Protein 3OZ2 (pdb70)

Nearest PDB structures (foldseek):
  3oz2-assembly1_A  TM=1.002E+00  e=5.709E-77  Thermoplasma acidophilum
  4opg-assembly1_A  TM=8.530E-01  e=1.562E-28  Sulfolobus acidocaldarius DSM 639
  4opt-assembly1_A  TM=8.441E-01  e=3.273E-28  Sulfolobus acidocaldarius DSM 639
  4opl-assembly1_A  TM=8.479E-01  e=1.359E-27  Sulfolobus acidocaldarius DSM 639
  4k5r-assembly1_A-2  TM=6.288E-01  e=3.232E-14  Streptomyces argillaceus

CATH classification: 3.50.50.60 (+1 more: 3.30.9.10)

Organism: Thermoplasma acidophilum (strain ATCC 25905 / DSM 1728 / JCM 9062 / NBRC 15155 / AMRC-C165) (NCBI:txid273075)

Foldseek 3Di:
DEEWAEEEAAQALLRLLLLLLLLLLVTAYEEHQAQAFQPPPFDQQKDFDPLCVVSVNDDDCQWFLAFAQWAWEAFPVRDGTAIEGAPDDDDGGITRTSRSSVSVVSNVSSVVSPYYYAYSKHFPAWDDDPHATFFTFIQGPNDTDTYGHLYEYAPAQVLVHCVRVPDPQSDDDLQFKKKKKKFDFQFDDDRNYWYWYDAPLAQLWIWIWHDRDHGTITMGIHRPVVAPDVVRRVVSSVVVQVVPVRNVVDDTDDMHIDMAGLDAQTPQWLSYYAWNSRNQQQNQHSDTSSRSSVLSCSSVVSSVCSVVVNSDPPCNSVVVSCVVGRLRSVLRNQVSVLSSDHSVVSNVLRVQSNPDHHNPRDPVSSLVSCCPRPVPSPVVCVVSD

B-factor: mean 29.06, std 16.24, range [9.41, 101.48]

Secondary structure (DSSP, 8-state):
--EESB-EE--SHHHHHHHHHHHHTT--B---SSSSTT-S--S--EEETHHHHHTT----TTTEEEEESEEEEE-TT-SS-EEEE-SSSS---EEEE-HHHHHHHHHHHHHHHT----SS--EEEEEEETTEEEEEEEEETTEEEEEEE--EE---TT-HHHHHHT-GGGPPPGGGEEEEEEE-------TTEEEEE-STTSTTEEEEEE--S---EEEEEEETTTS-SHHHHHHHHHHHHHT-HHHHTS--S-EEEEEEE-PPP---------GGGGT-S-TTT---HHHHHHH--HHHHHHHHHHHT--S---HHHHHHHHHHHHHHHHHHHHHHHH---HHHHHHHHHHHTTS-B-S-SHHHHHHHHHHH-GGGGGGGGGG-

Radius of gyration: 21.13 Å; Cα contacts (8 Å, |Δi|>4): 958; chains: 1; bounding box: 42×45×62 Å

Sequence (385 aa):
GETYDVLVVGGGPGGSTAARYAAKYGLKTLIEKRRPEIIGSPVRCGEGLSSKGILNNEADIKADDRSFIANEEVKGARIYGPSSEKKRRPIILQSEKAGNEEVGYVLERDKFDKHLLAALAAKAGADVWVKSPALGVIKENNGKVAGAKIRRHNNEIIVVDVRAKVIAADGFESEFGRWAGLLKSVILARNDIISALQYRINVDVDPDYTDFYLGSIAPAGYIWVFPKGEGANVGIGSSSINWWIIHHNRFFELKNYLDRFIEENNHPGLKKGQDIQQLVTGGVVSVSKVKPITPGLLLVGDAARLIDPITGGGIANAIVSGYAAQVTKEAIESSNDYSPQQQKYEKLIKKERFERRKHLRRNWVAKEKLLALSDDTLDKKLVDIVSEQVLTTISVEAILKAIAEKYPEVVKKELLEDLI

Structure (mmCIF, N/CA/C/O backbone):
data_3OZ2
#
_entry.id   3OZ2
#
_cell.length_a   49.590
_cell.length_b   70.670
_cell.length_c   117.850
_cell.angle_alpha   90.00
_cell.angle_beta   90.00
_cell.angle_gamma   90.00
#
_symmetry.space_group_name_H-M   'P 21 21 21'
#
loop_
_entity.id
_entity.type
_entity.pdbx_description
1 polymer 'Digeranylgeranylglycerophospholipid reductase'
2 non-polymer 'FLAVIN-ADENINE DINUCLEOTIDE'
3 non-polymer '(2R)-3-{[(R)-{[(2S)-2,3-dihydroxypropyl]oxy}(hydroxy)phosphoryl]oxy}-2-[(6Z)-tridec-6-enoyloxy]propyl (9Z)-octadec-9-enoate'
4 non-polymer 1,2-ETHANEDIOL
5 non-polymer GLYCEROL
6 water water
#
loop_
_atom_site.group_PDB
_atom_site.id
_atom_site.type_symbol
_atom_site.label_atom_id
_atom_site.label_alt_id
_atom_site.label_comp_id
_atom_site.label_asym_id
_atom_site.label_entity_id
_atom_site.label_seq_id
_atom_site.pdbx_PDB_ins_code
_atom_site.Cartn_x
_atom_site.Cartn_y
_atom_site.Cartn_z
_atom_site.occupancy
_atom_site.B_iso_or_equiv
_atom_site.auth_seq_id
_atom_site.auth_comp_id
_atom_site.auth_asym_id
_atom_site.auth_atom_id
_atom_site.pdbx_PDB_model_num
ATOM 1 N N . GLY A 1 1 ? 13.898 36.915 -5.662 1.00 41.38 0 GLY A N 1
ATOM 2 C CA . GLY A 1 1 ? 12.477 37.400 -5.671 1.00 39.52 0 GLY A CA 1
ATOM 3 C C . GLY A 1 1 ? 12.275 38.920 -5.796 1.00 38.52 0 GLY A C 1
ATOM 4 O O . GLY A 1 1 ? 13.206 39.716 -5.645 1.00 31.88 0 GLY A O 1
ATOM 13 N N . GLU A 1 3 ? 9.037 41.948 -4.498 1.00 21.91 2 GLU A N 1
ATOM 14 C CA . GLU A 1 3 ? 7.705 42.182 -3.910 1.00 21.55 2 GLU A CA 1
ATOM 15 C C . GLU A 1 3 ? 7.396 43.681 -3.836 1.00 20.36 2 GLU A C 1
ATOM 16 O O . GLU A 1 3 ? 8.299 44.510 -3.789 1.00 22.60 2 GLU A O 1
ATOM 22 N N . THR A 1 4 ? 6.101 44.027 -3.784 1.00 20.07 3 THR A N 1
ATOM 23 C CA . THR A 1 4 ? 5.682 45.398 -3.624 1.00 17.38 3 THR A CA 1
ATOM 24 C C . THR A 1 4 ? 4.710 45.469 -2.436 1.00 17.64 3 THR A C 1
ATOM 25 O O . THR A 1 4 ? 3.758 44.669 -2.362 1.00 19.92 3 THR A O 1
ATOM 29 N N . TYR A 1 5 ? 5.011 46.354 -1.494 1.00 15.55 4 TYR A N 1
ATOM 30 C CA . TYR A 1 5 ? 4.196 46.573 -0.276 1.00 14.68 4 TYR A CA 1
ATOM 31 C C . TYR A 1 5 ? 3.948 48.056 -0.098 1.00 15.74 4 TYR A C 1
ATOM 32 O O . TYR A 1 5 ? 4.658 48.899 -0.646 1.00 16.99 4 TYR A O 1
ATOM 41 N N . ASP A 1 6 ? 2.915 48.416 0.662 1.00 16.36 5 ASP A N 1
ATOM 42 C CA . ASP A 1 6 ? 2.768 49.781 1.101 1.00 13.73 5 ASP A CA 1
ATOM 43 C C . ASP A 1 6 ? 3.832 50.110 2.165 1.00 13.90 5 ASP A C 1
ATOM 44 O O . ASP A 1 6 ? 4.470 51.150 2.110 1.00 15.09 5 ASP A O 1
ATOM 49 N N . VAL A 1 7 ? 3.972 49.215 3.140 1.00 12.41 6 VAL A N 1
ATOM 50 C CA . VAL A 1 7 ? 4.815 49.399 4.287 1.00 13.16 6 VAL A CA 1
ATOM 51 C C . VAL A 1 7 ? 5.688 48.184 4.499 1.00 14.03 6 VAL A C 1
ATOM 52 O O . VAL A 1 7 ? 5.195 47.034 4.500 1.00 14.62 6 VAL A O 1
ATOM 56 N N . LEU A 1 8 ? 6.986 48.433 4.686 1.00 12.28 7 LEU A N 1
ATOM 57 C CA . LEU A 1 8 ? 7.936 47.418 5.128 1.00 12.41 7 LEU A CA 1
ATOM 58 C C . LEU A 1 8 ? 8.379 47.827 6.514 1.00 13.18 7 LEU A C 1
ATOM 59 O O . LEU A 1 8 ? 8.856 48.939 6.725 1.00 14.07 7 LEU A O 1
ATOM 64 N N . VAL A 1 9 ? 8.221 46.917 7.476 1.00 12.26 8 VAL A N 1
ATOM 65 C CA . VAL A 1 9 ? 8.720 47.099 8.843 1.00 12.21 8 VAL A CA 1
ATOM 66 C C . VAL A 1 9 ? 9.924 46.182 9.044 1.00 12.11 8 VAL A C 1
ATOM 67 O O . VAL A 1 9 ? 9.837 44.949 8.900 1.00 13.07 8 VAL A O 1
ATOM 71 N N . VAL A 1 10 ? 11.075 46.820 9.309 1.00 12.76 9 VAL A N 1
ATOM 72 C CA . VAL A 1 10 ? 12.323 46.090 9.559 1.00 12.80 9 VAL A CA 1
ATOM 73 C C . VAL A 1 10 ? 12.520 45.882 11.052 1.00 12.31 9 VAL A C 1
ATOM 74 O O . VAL A 1 10 ? 12.868 46.805 11.799 1.00 12.99 9 VAL A O 1
ATOM 78 N N . GLY A 1 11 ? 12.324 44.635 11.474 1.00 13.78 10 GLY A N 1
ATOM 79 C CA . GLY A 1 11 ? 12.462 44.229 12.846 1.00 11.37 10 GLY A CA 1
ATOM 80 C C . GLY A 1 11 ? 11.171 43.758 13.467 1.00 13.11 10 GLY A C 1
ATOM 81 O O . GLY A 1 11 ? 10.134 44.415 13.324 1.00 14.95 10 GLY A O 1
ATOM 82 N N . GLY A 1 12 ? 11.261 42.644 14.206 1.00 14.09 11 GLY A N 1
ATOM 83 C CA . GLY A 1 12 ? 10.115 42.019 14.843 1.00 13.67 11 GLY A CA 1
ATOM 84 C C . GLY A 1 12 ? 10.091 42.024 16.356 1.00 13.14 11 GLY A C 1
ATOM 85 O O . GLY A 1 12 ? 9.632 41.058 16.981 1.00 16.11 11 GLY A O 1
ATOM 86 N N . GLY A 1 13 ? 10.625 43.078 16.949 1.00 12.80 12 GLY A N 1
ATOM 87 C CA . GLY A 1 13 ? 10.503 43.320 18.371 1.00 13.45 12 GLY A CA 1
ATOM 88 C C . GLY A 1 13 ? 9.213 44.088 18.624 1.00 13.03 12 GLY A C 1
ATOM 89 O O . GLY A 1 13 ? 8.395 44.285 17.716 1.00 13.51 12 GLY A O 1
ATOM 90 N N . PRO A 1 14 ? 9.012 44.557 19.858 1.00 12.58 13 PRO A N 1
ATOM 91 C CA . PRO A 1 14 ? 7.764 45.264 20.203 1.00 13.59 13 PRO A CA 1
ATOM 92 C C . PRO A 1 14 ? 7.527 46.508 19.333 1.00 13.35 13 PRO A C 1
ATOM 93 O O . PRO A 1 14 ? 6.389 46.820 18.980 1.00 15.24 13 PRO A O 1
ATOM 97 N N . GLY A 1 15 ? 8.590 47.235 18.971 1.00 13.16 14 GLY A N 1
ATOM 98 C CA . GLY A 1 15 ? 8.427 48.414 18.146 1.00 13.40 14 GLY A CA 1
ATOM 99 C C . GLY A 1 15 ? 7.911 48.044 16.743 1.00 11.87 14 GLY A C 1
ATOM 100 O O . GLY A 1 15 ? 6.938 48.656 16.242 1.00 12.73 14 GLY A O 1
ATOM 101 N N . GLY A 1 16 ? 8.590 47.085 16.089 1.00 11.28 15 GLY A N 1
ATOM 102 C CA . GLY A 1 16 ? 8.211 46.651 14.780 1.00 12.56 15 GLY A CA 1
ATOM 103 C C . GLY A 1 16 ? 6.821 46.026 14.744 1.00 12.20 15 GLY A C 1
ATOM 104 O O . GLY A 1 16 ? 6.009 46.301 13.848 1.00 12.85 15 GLY A O 1
ATOM 105 N N . SER A 1 17 ? 6.541 45.136 15.694 1.00 12.08 16 SER A N 1
ATOM 106 C CA . SER A 1 17 ? 5.245 44.482 15.664 1.00 13.23 16 SER A CA 1
ATOM 107 C C . SER A 1 17 ? 4.126 45.471 15.879 1.00 13.49 16 SER A C 1
ATOM 108 O O . SER A 1 17 ? 3.017 45.265 15.372 1.00 14.48 16 SER A O 1
ATOM 111 N N . THR A 1 18 ? 4.354 46.468 16.711 1.00 13.12 17 THR A N 1
ATOM 112 C CA . THR A 1 18 ? 3.374 47.510 16.944 1.00 12.27 17 THR A CA 1
ATOM 113 C C . THR A 1 18 ? 3.159 48.343 15.686 1.00 13.38 17 THR A C 1
ATOM 114 O O . THR A 1 18 ? 2.002 48.575 15.251 1.00 13.84 17 THR A O 1
ATOM 118 N N . ALA A 1 19 ? 4.258 48.785 15.070 1.00 12.27 18 ALA A N 1
ATOM 119 C CA . ALA A 1 19 ? 4.149 49.530 13.816 1.00 12.39 18 ALA A CA 1
ATOM 120 C C . ALA A 1 19 ? 3.376 48.698 12.767 1.00 12.87 18 ALA A C 1
ATOM 121 O O . ALA A 1 19 ? 2.495 49.220 12.043 1.00 14.07 18 ALA A O 1
ATOM 123 N N . ALA A 1 20 ? 3.751 47.447 12.612 1.00 11.97 19 ALA A N 1
ATOM 124 C CA . ALA A 1 20 ? 3.138 46.593 11.589 1.00 13.70 19 ALA A CA 1
ATOM 125 C C . ALA A 1 20 ? 1.644 46.355 11.842 1.00 14.29 19 ALA A C 1
ATOM 126 O O . ALA A 1 20 ? 0.814 46.378 10.899 1.00 14.51 19 ALA A O 1
ATOM 128 N N . ARG A 1 21 ? 1.297 46.107 13.095 1.00 13.70 20 ARG A N 1
ATOM 129 C CA . ARG A 1 21 ? -0.104 45.882 13.465 1.00 14.37 20 ARG A CA 1
ATOM 130 C C . ARG A 1 21 ? -0.960 47.116 13.112 1.00 14.06 20 ARG A C 1
ATOM 131 O O . ARG A 1 21 ? -2.018 47.018 12.477 1.00 15.11 20 ARG A O 1
ATOM 139 N N . TYR A 1 22 ? -0.507 48.288 13.540 1.00 13.92 21 TYR A N 1
ATOM 140 C CA . TYR A 1 22 ? -1.251 49.520 13.280 1.00 15.09 21 TYR A CA 1
ATOM 141 C C . TYR A 1 22 ? -1.258 49.873 11.794 1.00 15.17 21 TYR A C 1
ATOM 142 O O . TYR A 1 22 ? -2.308 50.238 11.269 1.00 15.75 21 TYR A O 1
ATOM 151 N N . ALA A 1 23 ? -0.143 49.690 11.087 1.00 14.01 22 ALA A N 1
ATOM 152 C CA . ALA A 1 23 ? -0.154 49.903 9.635 1.00 14.36 22 ALA A CA 1
ATOM 153 C C . ALA A 1 23 ? -1.230 49.042 8.961 1.00 16.11 22 ALA A C 1
ATOM 154 O O . ALA A 1 23 ? -1.965 49.534 8.081 1.00 15.36 22 ALA A O 1
ATOM 156 N N . ALA A 1 24 ? -1.325 47.773 9.354 1.00 14.91 23 ALA A N 1
ATOM 157 C CA . ALA A 1 24 ? -2.281 46.843 8.761 1.00 13.88 23 ALA A CA 1
ATOM 158 C C . ALA A 1 24 ? -3.701 47.263 9.162 1.00 14.90 23 ALA A C 1
ATOM 159 O O . ALA A 1 24 ? -4.625 47.282 8.309 1.00 15.97 23 ALA A O 1
ATOM 161 N N . LYS A 1 25 ? -3.905 47.637 10.430 1.00 15.64 24 LYS A N 1
ATOM 162 C CA . LYS A 1 25 ? -5.227 48.131 10.857 1.00 16.23 24 LYS A CA 1
ATOM 163 C C . LYS A 1 25 ? -5.652 49.356 10.052 1.00 18.21 24 LYS A C 1
ATOM 164 O O . LYS A 1 25 ? -6.851 49.577 9.772 1.00 18.06 24 LYS A O 1
ATOM 170 N N . TYR A 1 26 ? -4.654 50.148 9.661 1.00 15.17 25 TYR A N 1
ATOM 171 C CA . TYR A 1 26 ? -4.865 51.365 8.885 1.00 15.90 25 TYR A CA 1
ATOM 172 C C . TYR A 1 26 ? -5.047 51.091 7.390 1.00 16.40 25 TYR A C 1
ATOM 173 O O . TYR A 1 26 ? -5.061 52.020 6.594 1.00 16.73 25 TYR A O 1
ATOM 182 N N . GLY A 1 27 ? -5.178 49.824 7.029 1.00 16.07 26 GLY A N 1
ATOM 183 C CA . GLY A 1 27 ? -5.491 49.407 5.656 1.00 17.72 26 GLY A CA 1
ATOM 184 C C . GLY A 1 27 ? -4.329 49.188 4.711 1.00 15.84 26 GLY A C 1
ATOM 185 O O . GLY A 1 27 ? -4.531 48.996 3.506 1.00 16.80 26 GLY A O 1
ATOM 186 N N . LEU A 1 28 ? -3.109 49.290 5.227 1.00 14.50 27 LEU A N 1
ATOM 187 C CA . LEU A 1 28 ? -1.905 49.311 4.386 1.00 14.30 27 LEU A CA 1
ATOM 188 C C . LEU A 1 28 ? -1.342 47.908 4.221 1.00 15.88 27 LEU A C 1
ATOM 189 O O . LEU A 1 28 ? -1.345 47.111 5.194 1.00 16.10 27 LEU A O 1
ATOM 194 N N . LYS A 1 29 ? -0.915 47.558 3.000 1.00 14.98 28 LYS A N 1
ATOM 195 C CA . LYS A 1 29 ? -0.382 46.238 2.691 1.00 16.23 28 LYS A CA 1
ATOM 196 C C . LYS A 1 29 ? 0.994 46.261 3.324 1.00 14.62 28 LYS A C 1
ATOM 197 O O . LYS A 1 29 ? 1.880 47.033 2.870 1.00 14.50 28 LYS A O 1
ATOM 203 N N . THR A 1 30 ? 1.174 45.404 4.338 1.00 14.78 29 THR A N 1
ATOM 204 C CA . THR A 1 30 ? 2.308 45.502 5.249 1.00 13.76 29 THR A CA 1
ATOM 205 C C . THR A 1 30 ? 3.091 44.210 5.353 1.00 13.15 29 THR A C 1
ATOM 206 O O . THR A 1 30 ? 2.505 43.129 5.468 1.00 14.71 29 THR A O 1
ATOM 210 N N . LEU A 1 31 ? 4.419 44.323 5.285 1.00 14.40 30 LEU A N 1
ATOM 211 C CA . LEU A 1 31 ? 5.322 43.198 5.547 1.00 14.06 30 LEU A CA 1
ATOM 212 C C . LEU A 1 31 ? 6.218 43.570 6.715 1.00 13.63 30 LEU A C 1
ATOM 213 O O . LEU A 1 31 ? 6.854 44.632 6.697 1.00 14.00 30 LEU A O 1
ATOM 226 N N . ILE A 1 33 ? 9.543 42.029 8.706 1.00 13.20 32 ILE A N 1
ATOM 227 C CA . ILE A 1 33 ? 10.611 41.064 8.613 1.00 12.95 32 ILE A CA 1
ATOM 228 C C . ILE A 1 33 ? 11.403 41.020 9.924 1.00 13.00 32 ILE A C 1
ATOM 229 O O . ILE A 1 33 ? 11.556 42.018 10.624 1.00 13.10 32 ILE A O 1
ATOM 234 N N . GLU A 1 34 ? 11.885 39.827 10.246 1.00 14.34 33 GLU A N 1
ATOM 235 C CA . GLU A 1 34 ? 12.721 39.603 11.404 1.00 14.06 33 GLU A CA 1
ATOM 236 C C . GLU A 1 34 ? 13.942 38.746 11.051 1.00 14.45 33 GLU A C 1
ATOM 237 O O . GLU A 1 34 ? 13.824 37.718 10.401 1.00 14.38 33 GLU A O 1
ATOM 243 N N . LYS A 1 35 ? 15.128 39.235 11.413 1.00 15.43 34 LYS A N 1
ATOM 244 C CA . LYS A 1 35 ? 16.404 38.594 11.095 1.00 16.55 34 LYS A CA 1
ATOM 245 C C . LYS A 1 35 ? 16.524 37.211 11.739 1.00 16.52 34 LYS A C 1
ATOM 246 O O . LYS A 1 35 ? 16.999 36.267 11.113 1.00 17.26 34 LYS A O 1
ATOM 252 N N . ARG A 1 36 ? 16.114 37.112 12.984 1.00 16.66 35 ARG A N 1
ATOM 253 C CA A ARG A 1 36 ? 16.268 35.884 13.767 0.50 19.48 35 ARG A CA 1
ATOM 254 C CA B ARG A 1 36 ? 16.303 35.866 13.718 0.50 18.42 35 ARG A CA 1
ATOM 255 C C . ARG A 1 36 ? 15.265 34.835 13.293 1.00 18.88 35 ARG A C 1
ATOM 256 O O . ARG A 1 36 ? 14.209 35.175 12.788 1.00 17.36 35 ARG A O 1
ATOM 271 N N . PRO A 1 37 ? 15.582 33.530 13.469 1.00 18.55 36 PRO A N 1
ATOM 272 C CA . PRO A 1 37 ? 14.645 32.475 13.067 1.00 19.94 36 PRO A CA 1
ATOM 273 C C . PRO A 1 37 ? 13.344 32.416 13.865 1.00 19.30 36 PRO A C 1
ATOM 274 O O . PRO A 1 37 ? 12.344 31.874 13.370 1.00 20.97 36 PRO A O 1
ATOM 278 N N . GLU A 1 38 ? 13.357 32.974 15.075 1.00 20.56 37 GLU A N 1
ATOM 279 C CA . GLU A 1 38 ? 12.190 32.976 15.963 1.00 23.27 37 GLU A CA 1
ATOM 280 C C . GLU A 1 38 ? 11.985 34.389 16.523 1.00 22.14 37 GLU A C 1
ATOM 281 O O . GLU A 1 38 ? 12.940 35.020 17.025 1.00 24.42 37 GLU A O 1
ATOM 287 N N . ILE A 1 39 ? 10.749 34.882 16.437 1.00 19.61 38 ILE A N 1
ATOM 288 C CA A ILE A 1 39 ? 10.348 36.130 17.088 0.50 16.71 38 ILE A CA 1
ATOM 289 C CA B ILE A 1 39 ? 10.430 36.144 17.090 0.50 17.64 38 ILE A CA 1
ATOM 290 C C . ILE A 1 39 ? 10.549 35.941 18.596 1.00 18.47 38 ILE A C 1
ATOM 291 O O . ILE A 1 39 ? 10.124 34.912 19.157 1.00 19.86 38 ILE A O 1
ATOM 300 N N . GLY A 1 40 ? 11.194 36.889 19.239 1.00 18.17 39 GLY A N 1
ATOM 301 C CA . GLY A 1 40 ? 11.225 36.985 20.687 1.00 18.73 39 GLY A CA 1
ATOM 302 C C . GLY A 1 40 ? 12.353 36.259 21.365 1.00 19.36 39 GLY A C 1
ATOM 303 O O . GLY A 1 40 ? 12.523 36.419 22.553 1.00 19.51 39 GLY A O 1
ATOM 304 N N . SER A 1 41 ? 13.096 35.449 20.607 1.00 20.23 40 SER A N 1
ATOM 305 C CA . SER A 1 41 ? 14.101 34.544 21.201 1.00 21.68 40 SER A CA 1
ATOM 306 C C . SER A 1 41 ? 15.407 34.713 20.489 1.00 24.51 40 SER A C 1
ATOM 307 O O . SER A 1 41 ? 15.435 34.805 19.266 1.00 26.91 40 SER A O 1
ATOM 310 N N . PRO A 1 42 ? 16.509 34.739 21.237 1.00 25.10 41 PRO A N 1
ATOM 311 C CA . PRO A 1 42 ? 16.588 34.670 22.680 1.00 25.09 41 PRO A CA 1
ATOM 312 C C . PRO A 1 42 ? 16.233 36.029 23.327 1.00 20.43 41 PRO A C 1
ATOM 313 O O . PRO A 1 42 ? 16.258 37.089 22.681 1.00 22.04 41 PRO A O 1
ATOM 317 N N . VAL A 1 43 ? 15.824 35.961 24.586 1.00 20.17 42 VAL A N 1
ATOM 318 C CA . VAL A 1 43 ? 15.469 37.138 25.339 1.00 20.65 42 VAL A CA 1
ATOM 319 C C . VAL A 1 43 ? 16.747 37.809 25.821 1.00 19.97 42 VAL A C 1
ATOM 320 O O . VAL A 1 43 ? 17.602 37.132 26.405 1.00 21.51 42 VAL A O 1
ATOM 324 N N . ARG A 1 44 ? 16.854 39.120 25.615 1.00 18.39 43 ARG A N 1
ATOM 325 C CA . ARG A 1 44 ? 17.978 39.901 26.089 1.00 20.18 43 ARG A CA 1
ATOM 326 C C . ARG A 1 44 ? 17.424 41.164 26.731 1.00 18.84 43 ARG A C 1
ATOM 327 O O . ARG A 1 44 ? 17.575 42.289 26.225 1.00 20.46 43 ARG A O 1
ATOM 335 N N . CYS A 1 45 ? 16.772 40.963 27.861 1.00 19.25 44 CYS A N 1
ATOM 336 C CA . CYS A 1 45 ? 15.977 42.029 28.466 1.00 17.37 44 CYS A CA 1
ATOM 337 C C . CYS A 1 45 ? 15.696 41.670 29.894 1.00 16.64 44 CYS A C 1
ATOM 338 O O . CYS A 1 45 ? 15.591 40.488 30.227 1.00 18.02 44 CYS A O 1
ATOM 341 N N . GLY A 1 46 ? 15.551 42.689 30.725 1.00 15.97 45 GLY A N 1
ATOM 342 C CA . GLY A 1 46 ? 15.057 42.578 32.080 1.00 17.05 45 GLY A CA 1
ATOM 343 C C . GLY A 1 46 ? 13.585 42.271 32.201 1.00 18.40 45 GLY A C 1
ATOM 344 O O . GLY A 1 46 ? 13.119 41.813 33.233 1.00 17.62 45 GLY A O 1
ATOM 345 N N . GLU A 1 47 ? 12.847 42.549 31.135 1.00 16.39 46 GLU A N 1
ATOM 346 C CA . GLU A 1 47 ? 11.456 42.191 30.998 1.00 15.71 46 GLU A CA 1
ATOM 347 C C . GLU A 1 47 ? 10.515 43.021 31.875 1.00 16.77 46 GLU A C 1
ATOM 348 O O . GLU A 1 47 ? 9.344 42.650 32.030 1.00 18.42 46 GLU A O 1
ATOM 354 N N . GLY A 1 48 ? 11.006 44.135 32.409 1.00 16.14 47 GLY A N 1
ATOM 355 C CA . GLY A 1 48 ? 10.213 44.993 33.259 1.00 16.93 47 GLY A CA 1
ATOM 356 C C . GLY A 1 48 ? 9.390 45.993 32.452 1.00 18.88 47 GLY A C 1
ATOM 357 O O . GLY A 1 48 ? 9.899 46.678 31.546 1.00 18.75 47 GLY A O 1
ATOM 358 N N . LEU A 1 49 ? 8.106 46.086 32.750 1.00 19.59 48 LEU A N 1
ATOM 359 C CA . LEU A 1 49 ? 7.234 46.994 32.001 1.00 19.47 48 LEU A CA 1
ATOM 360 C C . LEU A 1 49 ? 6.194 47.650 32.918 1.00 21.79 48 LEU A C 1
ATOM 361 O O . LEU A 1 49 ? 5.455 46.952 33.617 1.00 22.51 48 LEU A O 1
ATOM 366 N N . SER A 1 50 ? 6.137 48.979 32.915 1.00 23.06 49 SER A N 1
ATOM 367 C CA A SER A 1 50 ? 5.062 49.683 33.635 0.50 25.97 49 SER A CA 1
ATOM 368 C CA B SER A 1 50 ? 5.065 49.707 33.610 0.50 26.11 49 SER A CA 1
ATOM 369 C C . SER A 1 50 ? 3.718 49.450 32.944 1.00 24.95 49 SER A C 1
ATOM 370 O O . SER A 1 50 ? 3.653 49.242 31.773 1.00 25.81 49 SER A O 1
ATOM 375 N N . LYS A 1 51 ? 2.624 49.461 33.732 1.00 28.85 50 LYS A N 1
ATOM 376 C CA . LYS A 1 51 ? 1.294 48.961 33.287 1.00 30.13 50 LYS A CA 1
ATOM 377 C C . LYS A 1 51 ? 0.565 49.722 32.144 1.00 30.88 50 LYS A C 1
ATOM 378 O O . LYS A 1 51 ? -0.213 49.112 31.305 1.00 30.35 50 LYS A O 1
ATOM 380 N N . GLY A 1 52 ? 0.770 51.043 32.153 1.00 27.03 51 GLY A N 1
ATOM 381 C CA . GLY A 1 52 ? 0.022 51.988 31.320 1.00 26.08 51 GLY A CA 1
ATOM 382 C C . GLY A 1 52 ? 0.082 51.752 29.814 1.00 23.31 51 GLY A C 1
ATOM 383 O O . GLY A 1 52 ? -0.907 51.959 29.111 1.00 22.92 51 GLY A O 1
ATOM 384 N N . ILE A 1 53 ? 1.224 51.300 29.306 1.00 21.35 52 ILE A N 1
ATOM 385 C CA . ILE A 1 53 ? 1.392 51.142 27.863 1.00 19.62 52 ILE A CA 1
ATOM 386 C C . ILE A 1 53 ? 0.460 50.086 27.296 1.00 18.89 52 ILE A C 1
ATOM 387 O O . ILE A 1 53 ? 0.017 50.235 26.151 1.00 19.97 52 ILE A O 1
ATOM 392 N N . LEU A 1 54 ? 0.109 49.056 28.081 1.00 20.98 53 LEU A N 1
ATOM 393 C CA . LEU A 1 54 ? -0.771 48.021 27.541 1.00 21.33 53 LEU A CA 1
ATOM 394 C C . LEU A 1 54 ? -2.143 48.644 27.230 1.00 21.72 53 LEU A C 1
ATOM 395 O O . LEU A 1 54 ? -2.757 48.367 26.192 1.00 21.41 53 LEU A O 1
ATOM 400 N N . ASN A 1 55 ? -2.631 49.525 28.102 1.00 22.47 54 ASN A N 1
ATOM 401 C CA A ASN A 1 55 ? -3.876 50.226 27.824 0.50 23.81 54 ASN A CA 1
ATOM 402 C CA B ASN A 1 55 ? -3.879 50.225 27.824 0.50 23.90 54 ASN A CA 1
ATOM 403 C C . ASN A 1 55 ? -3.731 51.172 26.647 1.00 22.69 54 ASN A C 1
ATOM 404 O O . ASN A 1 55 ? -4.565 51.178 25.743 1.00 23.46 54 ASN A O 1
ATOM 413 N N . GLU A 1 56 ? -2.655 51.953 26.631 1.00 21.59 55 GLU A N 1
ATOM 414 C CA . GLU A 1 56 ? -2.448 52.940 25.577 1.00 19.72 55 GLU A CA 1
ATOM 415 C C . GLU A 1 56 ? -2.399 52.287 24.185 1.00 18.59 55 GLU A C 1
ATOM 416 O O . GLU A 1 56 ? -2.917 52.842 23.213 1.00 20.06 55 GLU A O 1
ATOM 422 N N . ALA A 1 57 ? -1.763 51.113 24.116 1.00 18.72 56 ALA A N 1
ATOM 423 C CA . ALA A 1 57 ? -1.559 50.378 22.861 1.00 18.97 56 ALA A CA 1
ATOM 424 C C . ALA A 1 57 ? -2.608 49.333 22.590 1.00 19.30 56 ALA A C 1
ATOM 425 O O . ALA A 1 57 ? -2.520 48.588 21.575 1.00 18.14 56 ALA A O 1
ATOM 427 N N . ASP A 1 58 ? -3.623 49.258 23.463 1.00 19.85 57 ASP A N 1
ATOM 428 C CA . ASP A 1 58 ? -4.679 48.265 23.285 1.00 22.22 57 ASP A CA 1
ATOM 429 C C . ASP A 1 58 ? -4.143 46.835 23.178 1.00 20.89 57 ASP A C 1
ATOM 430 O O . ASP A 1 58 ? -4.443 46.095 22.242 1.00 22.74 57 ASP A O 1
ATOM 435 N N . ILE A 1 59 ? -3.330 46.462 24.165 1.00 19.56 58 ILE A N 1
ATOM 436 C CA . ILE A 1 59 ? -2.821 45.103 24.319 1.00 20.34 58 ILE A CA 1
ATOM 437 C C . ILE A 1 59 ? -3.421 44.574 25.631 1.00 23.43 58 ILE A C 1
ATOM 438 O O . ILE A 1 59 ? -3.302 45.213 26.687 1.00 23.85 58 ILE A O 1
ATOM 443 N N . LYS A 1 60 ? -4.073 43.427 25.573 1.00 25.36 59 LYS A N 1
ATOM 444 C CA . LYS A 1 60 ? -4.761 42.877 26.765 1.00 27.64 59 LYS A CA 1
ATOM 445 C C . LYS A 1 60 ? -3.715 42.169 27.609 1.00 29.92 59 LYS A C 1
ATOM 446 O O . LYS A 1 60 ? -2.938 41.363 27.093 1.00 34.73 59 LYS A O 1
ATOM 452 N N . ALA A 1 61 ? -3.658 42.493 28.896 1.00 29.28 60 ALA A N 1
ATOM 453 C CA . ALA A 1 61 ? -2.739 41.837 29.813 1.00 29.21 60 ALA A CA 1
ATOM 454 C C . ALA A 1 61 ? -3.181 40.382 29.881 1.00 34.40 60 ALA A C 1
ATOM 455 O O . ALA A 1 61 ? -4.345 40.093 30.179 1.00 35.86 60 ALA A O 1
ATOM 457 N N . ASP A 1 62 ? -2.274 39.477 29.543 1.00 32.78 61 ASP A N 1
ATOM 458 C CA A ASP A 1 62 ? -2.562 38.050 29.592 0.50 32.44 61 ASP A CA 1
ATOM 459 C CA B ASP A 1 62 ? -2.534 38.046 29.507 0.50 32.72 61 ASP A CA 1
ATOM 460 C C . ASP A 1 62 ? -1.455 37.343 30.331 1.00 32.90 61 ASP A C 1
ATOM 461 O O . ASP A 1 62 ? -0.276 37.659 30.177 1.00 28.29 61 ASP A O 1
ATOM 470 N N . ARG A 1 63 ? -1.842 36.375 31.160 1.00 31.12 62 ARG A N 1
ATOM 471 C CA . ARG A 1 63 ? -0.897 35.656 31.998 1.00 28.80 62 ARG A CA 1
ATOM 472 C C . ARG A 1 63 ? 0.097 34.874 31.169 1.00 26.35 62 ARG A C 1
ATOM 473 O O . ARG A 1 63 ? 1.186 34.559 31.647 1.00 28.38 62 ARG A O 1
ATOM 475 N N . SER A 1 64 ? -0.243 34.563 29.912 1.00 27.03 63 SER A N 1
ATOM 476 C CA . SER A 1 64 ? 0.676 33.820 29.058 1.00 28.37 63 SER A CA 1
ATOM 477 C C . SER A 1 64 ? 1.974 34.586 28.809 1.00 26.64 63 SER A C 1
ATOM 478 O O . SER A 1 64 ? 2.988 33.969 28.543 1.00 30.70 63 SER A O 1
ATOM 481 N N . PHE A 1 65 ? 1.945 35.921 28.874 1.00 24.01 64 PHE A N 1
ATOM 482 C CA . PHE A 1 65 ? 3.184 36.687 28.718 1.00 23.00 64 PHE A CA 1
ATOM 483 C C . PHE A 1 65 ? 3.576 37.547 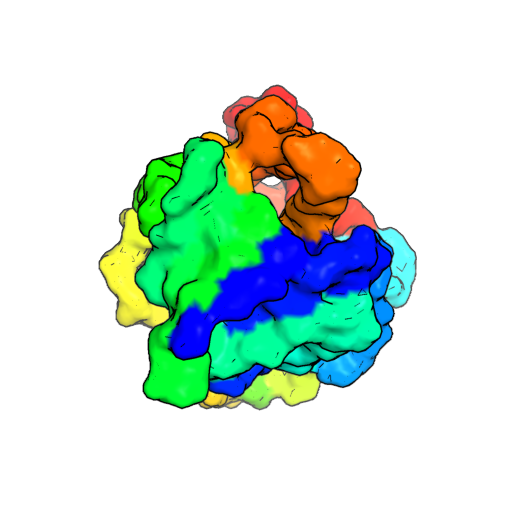29.908 1.00 22.32 64 PHE A C 1
ATOM 484 O O . PHE A 1 65 ? 4.530 38.321 29.831 1.00 22.41 64 PHE A O 1
ATOM 492 N N . ILE A 1 66 ? 2.866 37.420 31.013 1.00 22.40 65 ILE A N 1
ATOM 493 C CA . ILE A 1 66 ? 3.193 38.127 32.244 1.00 22.12 65 ILE A CA 1
ATOM 494 C C . ILE A 1 66 ? 3.649 37.092 33.273 1.00 23.29 65 ILE A C 1
ATOM 495 O O . ILE A 1 66 ? 2.876 36.255 33.704 1.00 24.27 65 ILE A O 1
ATOM 500 N N . ALA A 1 67 ? 4.914 37.151 33.667 1.00 20.41 66 ALA A N 1
ATOM 501 C CA . ALA A 1 67 ? 5.423 36.217 34.669 1.00 21.23 66 ALA A CA 1
ATOM 502 C C . ALA A 1 67 ? 4.969 36.605 36.073 1.00 22.28 66 ALA A C 1
ATOM 503 O O . ALA A 1 67 ? 4.657 35.738 36.917 1.00 22.54 66 ALA A O 1
ATOM 505 N N . ASN A 1 68 ? 4.965 37.907 36.337 1.00 21.32 67 ASN A N 1
ATOM 506 C CA . ASN A 1 68 ? 4.756 38.418 37.677 1.00 21.55 67 ASN A CA 1
ATOM 507 C C . ASN A 1 68 ? 4.291 39.875 37.610 1.00 23.44 67 ASN A C 1
ATOM 508 O O . ASN A 1 68 ? 4.697 40.626 36.734 1.00 24.99 67 ASN A O 1
ATOM 513 N N . GLU A 1 69 ? 3.361 40.221 38.485 1.00 24.96 68 GLU A N 1
ATOM 514 C CA A GLU A 1 69 ? 2.901 41.597 38.618 0.50 27.02 68 GLU A CA 1
ATOM 515 C CA B GLU A 1 69 ? 2.857 41.570 38.645 0.50 27.08 68 GLU A CA 1
ATOM 516 C C . GLU A 1 69 ? 3.597 42.148 39.835 1.00 27.05 68 GLU A C 1
ATOM 517 O O . GLU A 1 69 ? 3.768 41.452 40.826 1.00 29.41 68 GLU A O 1
ATOM 528 N N . VAL A 1 70 ? 4.009 43.402 39.788 1.00 27.19 69 VAL A N 1
ATOM 529 C CA . VAL A 1 70 ? 4.623 43.979 40.984 1.00 30.22 69 VAL A CA 1
ATOM 530 C C . VAL A 1 70 ? 3.782 45.113 41.538 1.00 31.06 69 VAL A C 1
ATOM 531 O O . VAL A 1 70 ? 3.127 45.844 40.796 1.00 30.19 69 VAL A O 1
ATOM 535 N N . LYS A 1 71 ? 3.805 45.249 42.850 1.00 33.57 70 LYS A N 1
ATOM 536 C CA . LYS A 1 71 ? 3.039 46.324 43.482 1.00 36.99 70 LYS A CA 1
ATOM 537 C C . LYS A 1 71 ? 3.876 47.591 43.625 1.00 37.71 70 LYS A C 1
ATOM 538 O O . LYS A 1 71 ? 3.331 48.684 43.810 1.00 37.78 70 LYS A O 1
ATOM 544 N N . GLY A 1 72 ? 5.200 47.462 43.513 1.00 35.64 71 GLY A N 1
ATOM 545 C CA . GLY A 1 72 ? 6.066 48.628 43.612 1.00 34.31 71 GLY A CA 1
ATOM 546 C C . GLY A 1 72 ? 7.493 48.411 43.163 1.00 32.96 71 GLY A C 1
ATOM 547 O O . GLY A 1 72 ? 7.868 47.310 42.787 1.00 29.97 71 GLY A O 1
ATOM 548 N N . ALA A 1 73 ? 8.258 49.494 43.192 1.00 30.19 72 ALA A N 1
ATOM 549 C CA . ALA A 1 73 ? 9.691 49.482 42.952 1.00 28.89 72 ALA A CA 1
ATOM 550 C C . ALA A 1 73 ? 10.385 50.028 44.186 1.00 29.90 72 ALA A C 1
ATOM 551 O O . ALA A 1 73 ? 9.851 50.898 44.895 1.00 32.05 72 ALA A O 1
ATOM 553 N N . ARG A 1 74 ? 11.543 49.467 44.496 1.00 27.89 73 ARG A N 1
ATOM 554 C CA . ARG A 1 74 ? 12.362 49.944 45.610 1.00 27.84 73 ARG A CA 1
ATOM 555 C C . ARG A 1 74 ? 13.743 50.308 45.089 1.00 29.13 73 ARG A C 1
ATOM 556 O O . ARG A 1 74 ? 14.346 49.543 44.316 1.00 28.37 73 ARG A O 1
ATOM 564 N N . ILE A 1 75 ? 14.244 51.463 45.510 1.00 29.27 74 ILE A N 1
ATOM 565 C CA . ILE A 1 75 ? 15.561 51.935 45.095 1.00 28.62 74 ILE A CA 1
ATOM 566 C C . ILE A 1 75 ? 16.446 52.058 46.320 1.00 31.20 74 ILE A C 1
ATOM 567 O O . ILE A 1 75 ? 16.119 52.835 47.250 1.00 31.75 74 ILE A O 1
ATOM 572 N N . TYR A 1 76 ? 17.545 51.298 46.328 1.00 28.01 75 TYR A N 1
ATOM 573 C CA . TYR A 1 76 ? 18.486 51.276 47.432 1.00 28.82 75 TYR A CA 1
ATOM 574 C C . TYR A 1 76 ? 19.727 52.110 47.162 1.00 29.68 75 TYR A C 1
ATOM 575 O O . TYR A 1 76 ? 20.244 52.171 46.035 1.00 28.37 75 TYR A O 1
ATOM 584 N N . GLY A 1 77 ? 20.191 52.783 48.212 1.00 29.96 76 GLY A N 1
ATOM 585 C CA . GLY A 1 77 ? 21.463 53.454 48.178 1.00 30.64 76 GLY A CA 1
ATOM 586 C C . GLY A 1 77 ? 22.545 52.464 48.523 1.00 31.18 76 GLY A C 1
ATOM 587 O O . GLY A 1 77 ? 22.245 51.326 48.938 1.00 31.17 76 GLY A O 1
ATOM 588 N N . PRO A 1 78 ? 23.808 52.888 48.398 1.00 31.80 77 PRO A N 1
ATOM 589 C CA . PRO A 1 78 ? 24.975 52.062 48.675 1.00 33.49 77 PRO A CA 1
ATOM 590 C C . PRO A 1 78 ? 24.949 51.301 50.012 1.00 35.43 77 PRO A C 1
ATOM 591 O O . PRO A 1 78 ? 25.352 50.150 50.047 1.00 36.45 77 PRO A O 1
ATOM 595 N N . SER A 1 79 ? 24.457 51.913 51.077 1.00 37.01 78 SER A N 1
ATOM 596 C CA A SER A 1 79 ? 24.457 51.258 52.383 0.50 37.71 78 SER A CA 1
ATOM 597 C CA B SER A 1 79 ? 24.449 51.267 52.391 0.50 37.82 78 SER A CA 1
ATOM 598 C C . SER A 1 79 ? 23.227 50.365 52.581 1.00 38.92 78 SER A C 1
ATOM 599 O O . SER A 1 79 ? 23.144 49.646 53.566 1.00 39.51 78 SER A O 1
ATOM 604 N N . GLU A 1 80 ? 22.280 50.411 51.639 1.00 37.15 79 GLU A N 1
ATOM 605 C CA . GLU A 1 80 ? 21.055 49.599 51.671 1.00 37.87 79 GLU A CA 1
ATOM 606 C C . GLU A 1 80 ? 20.255 49.731 52.973 1.00 43.04 79 GLU A C 1
ATOM 607 O O . GLU A 1 80 ? 19.626 48.764 53.427 1.00 44.43 79 GLU A O 1
ATOM 613 N N . LYS A 1 81 ? 20.253 50.925 53.556 1.00 43.93 80 LYS A N 1
ATOM 614 C CA A LYS A 1 81 ? 19.558 51.183 54.849 0.50 46.73 80 LYS A CA 1
ATOM 615 C CA B LYS A 1 81 ? 19.390 51.180 54.666 0.50 46.00 80 LYS A CA 1
ATOM 616 C C A LYS A 1 81 ? 18.004 51.196 54.824 0.50 47.06 80 LYS A C 1
ATOM 617 C C B LYS A 1 81 ? 18.028 51.165 54.011 0.50 44.98 80 LYS A C 1
ATOM 618 O O A LYS A 1 81 ? 17.378 50.356 55.470 0.50 48.30 80 LYS A O 1
ATOM 619 O O B LYS A 1 81 ? 17.719 50.323 53.170 0.50 43.92 80 LYS A O 1
ATOM 622 N N A ARG A 1 82 ? 17.396 52.167 54.140 0.50 46.50 81 ARG A N 1
ATOM 623 N N B ARG A 1 82 ? 17.228 52.135 54.368 0.50 45.62 81 ARG A N 1
ATOM 624 C CA A ARG A 1 82 ? 15.936 52.189 53.866 0.50 45.68 81 ARG A CA 1
ATOM 625 C CA B ARG A 1 82 ? 15.879 52.197 53.890 0.50 45.32 81 ARG A CA 1
ATOM 626 C C . ARG A 1 82 ? 15.792 52.588 52.394 1.00 43.69 81 ARG A C 1
ATOM 627 O O . ARG A 1 82 ? 16.413 53.559 51.962 1.00 43.51 81 ARG A O 1
ATOM 635 N N . PRO A 1 83 ? 14.999 51.836 51.597 1.00 40.59 82 PRO A N 1
ATOM 636 C CA . PRO A 1 83 ? 14.908 52.214 50.182 1.00 38.09 82 PRO A CA 1
ATOM 637 C C . PRO A 1 83 ? 13.829 53.238 49.910 1.00 37.33 82 PRO A C 1
ATOM 638 O O . PRO A 1 83 ? 12.864 53.327 50.670 1.00 38.24 82 PRO A O 1
ATOM 642 N N . ILE A 1 84 ? 13.975 53.977 48.814 1.00 35.08 83 ILE A N 1
ATOM 643 C CA . ILE A 1 84 ? 12.850 54.694 48.236 1.00 33.73 83 ILE A CA 1
ATOM 644 C C . ILE A 1 84 ? 11.886 53.651 47.739 1.00 35.91 83 ILE A C 1
ATOM 645 O O . ILE A 1 84 ? 12.297 52.715 47.033 1.00 35.69 83 ILE A O 1
ATOM 650 N N . ILE A 1 85 ? 10.615 53.812 48.088 1.00 36.37 84 ILE A N 1
ATOM 651 C CA . ILE A 1 85 ? 9.547 52.928 47.629 1.00 36.68 84 ILE A CA 1
ATOM 652 C C . ILE A 1 85 ? 8.527 53.696 46.801 1.00 38.01 84 ILE A C 1
ATOM 653 O O . ILE A 1 85 ? 8.016 54.732 47.239 1.00 42.53 84 ILE A O 1
ATOM 658 N N . LEU A 1 86 ? 8.232 53.190 45.609 1.00 36.00 85 LEU A N 1
ATOM 659 C CA . LEU A 1 86 ? 7.187 53.717 44.753 1.00 37.69 85 LEU A CA 1
ATOM 660 C C . LEU A 1 86 ? 6.112 52.665 44.625 1.00 41.74 85 LEU A C 1
ATOM 661 O O . LEU A 1 86 ? 6.372 51.568 44.133 1.00 37.74 85 LEU A O 1
ATOM 666 N N . GLN A 1 87 ? 4.916 52.983 45.104 1.00 45.67 86 GLN A N 1
ATOM 667 C CA . GLN A 1 87 ? 3.760 52.113 44.917 1.00 51.33 86 GLN A CA 1
ATOM 668 C C . GLN A 1 87 ? 2.459 52.872 45.049 1.00 56.04 86 GLN A C 1
ATOM 669 O O . GLN A 1 87 ? 2.378 53.826 45.816 1.00 57.93 86 GLN A O 1
ATOM 675 N N . SER A 1 88 ? 1.449 52.409 44.316 1.00 60.21 87 SER A N 1
ATOM 676 C CA . SER A 1 88 ? 0.125 53.057 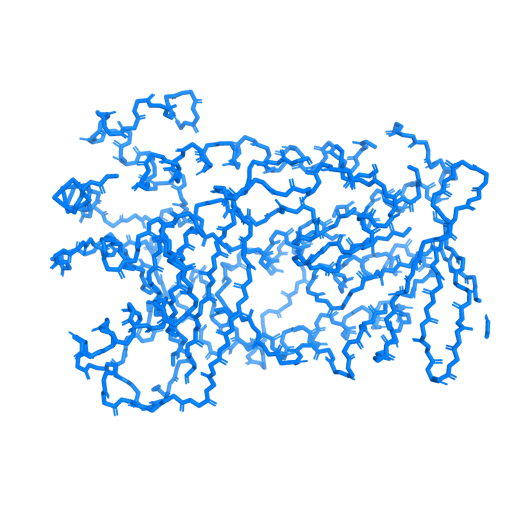44.262 1.00 64.94 87 SER A CA 1
ATOM 677 C C . SER A 1 88 ? -0.527 53.327 45.632 1.00 68.27 87 SER A C 1
ATOM 678 O O . SER A 1 88 ? -0.302 52.597 46.611 1.00 67.32 87 SER A O 1
ATOM 681 N N . GLU A 1 89 ? -1.343 54.382 45.676 1.00 72.60 88 GLU A N 1
ATOM 682 C CA . GLU A 1 89 ? -2.109 54.739 46.881 1.00 75.61 88 GLU A CA 1
ATOM 683 C C . GLU A 1 89 ? -3.083 53.615 47.282 1.00 77.16 88 GLU A C 1
ATOM 684 O O . GLU A 1 89 ? -3.254 53.336 48.473 1.00 78.09 88 GLU A O 1
ATOM 686 N N . LYS A 1 90 ? -3.698 52.977 46.279 1.00 77.20 89 LYS A N 1
ATOM 687 C CA . LYS A 1 90 ? -4.668 51.895 46.494 1.00 77.76 89 LYS A CA 1
ATOM 688 C C . LYS A 1 90 ? -3.997 50.628 47.041 1.00 78.28 89 LYS A C 1
ATOM 689 O O . LYS A 1 90 ? -2.849 50.330 46.705 1.00 78.19 89 LYS A O 1
ATOM 691 N N . ALA A 1 91 ? -4.733 49.884 47.868 1.00 79.76 90 ALA A N 1
ATOM 692 C CA . ALA A 1 91 ? -4.196 48.735 48.621 1.00 79.64 90 ALA A CA 1
ATOM 693 C C . ALA A 1 91 ? -3.515 47.663 47.755 1.00 77.89 90 ALA A C 1
ATOM 694 O O . ALA A 1 91 ? -2.297 47.477 47.833 1.00 77.75 90 ALA A O 1
ATOM 696 N N . GLY A 1 92 ? -4.294 46.969 46.928 1.00 76.22 91 GLY A N 1
ATOM 697 C CA . GLY A 1 92 ? -3.780 45.815 46.178 1.00 73.50 91 GLY A CA 1
ATOM 698 C C . GLY A 1 92 ? -3.035 46.094 44.876 1.00 70.08 91 GLY A C 1
ATOM 699 O O . GLY A 1 92 ? -2.032 45.431 44.586 1.00 70.38 91 GLY A O 1
ATOM 700 N N . ASN A 1 93 ? -3.506 47.085 44.113 1.00 66.09 92 ASN A N 1
ATOM 701 C CA . ASN A 1 93 ? -3.234 47.175 42.671 1.00 62.60 92 ASN A CA 1
ATOM 702 C C . ASN A 1 93 ? -1.757 47.157 42.204 1.00 55.76 92 ASN A C 1
ATOM 703 O O . ASN A 1 93 ? -0.830 47.609 42.892 1.00 53.52 92 ASN A O 1
ATOM 708 N N . GLU A 1 94 ? -1.578 46.619 41.007 1.00 50.79 93 GLU A N 1
ATOM 709 C CA A GLU A 1 94 ? -0.251 46.451 40.417 0.50 46.93 93 GLU A CA 1
ATOM 710 C CA B GLU A 1 94 ? -0.252 46.450 40.419 0.50 47.16 93 GLU A CA 1
ATOM 711 C C . GLU A 1 94 ? 0.173 47.731 39.696 1.00 44.53 93 GLU A C 1
ATOM 712 O O . GLU A 1 94 ? -0.676 48.454 39.170 1.00 45.37 93 GLU A O 1
ATOM 723 N N . VAL A 1 95 ? 1.484 48.013 39.692 1.00 38.71 94 VAL A N 1
ATOM 724 C CA . VAL A 1 95 ? 2.046 49.190 39.011 1.00 37.57 94 VAL A CA 1
ATOM 725 C C . VAL A 1 95 ? 2.771 48.765 37.720 1.00 36.86 94 VAL A C 1
ATOM 726 O O . VAL A 1 95 ? 3.059 49.590 36.825 1.00 36.24 94 VAL A O 1
ATOM 730 N N . GLY A 1 96 ? 3.053 47.470 37.611 1.00 31.66 95 GLY A N 1
ATOM 731 C CA . GLY A 1 96 ? 3.788 46.991 36.449 1.00 28.98 95 GLY A CA 1
ATOM 732 C C . GLY A 1 96 ? 3.947 45.499 36.470 1.00 25.29 95 GLY A C 1
ATOM 733 O O . GLY A 1 96 ? 3.395 44.793 37.334 1.00 24.92 95 GLY A O 1
ATOM 734 N N . TYR A 1 97 ? 4.728 45.036 35.509 1.00 22.27 96 TYR A N 1
ATOM 735 C CA . TYR A 1 97 ? 4.828 43.632 35.210 1.00 22.36 96 TYR A CA 1
ATOM 736 C C . TYR A 1 97 ? 6.279 43.278 34.976 1.00 20.90 96 TYR A C 1
ATOM 737 O O . TYR A 1 97 ? 7.073 44.131 34.529 1.00 22.85 96 TYR A O 1
ATOM 746 N N . VAL A 1 98 ? 6.610 42.031 35.277 1.00 18.78 97 VAL A N 1
ATOM 747 C CA . VAL A 1 98 ? 7.792 41.400 34.723 1.00 17.83 97 VAL A CA 1
ATOM 748 C C . VAL A 1 98 ? 7.276 40.373 33.728 1.00 19.97 97 VAL A C 1
ATOM 749 O O . VAL A 1 98 ? 6.511 39.457 34.058 1.00 19.37 97 VAL A O 1
ATOM 753 N N . LEU A 1 99 ? 7.654 40.574 32.479 1.00 18.02 98 LEU A N 1
ATOM 754 C CA . LEU A 1 99 ? 7.124 39.809 31.367 1.00 18.60 98 LEU A CA 1
ATOM 755 C C . LEU A 1 99 ? 7.855 38.513 31.154 1.00 18.63 98 LEU A C 1
ATOM 756 O O . LEU A 1 99 ? 8.910 38.266 31.721 1.00 17.52 98 LEU A O 1
ATOM 761 N N . GLU A 1 100 ? 7.280 37.676 30.297 1.00 18.07 99 GLU A N 1
ATOM 762 C CA . GLU A 1 100 ? 8.059 36.729 29.517 1.00 18.44 99 GLU A CA 1
ATOM 763 C C . GLU A 1 100 ? 8.238 37.401 28.149 1.00 16.84 99 GLU A C 1
ATOM 764 O O . GLU A 1 100 ? 7.308 37.423 27.323 1.00 18.88 99 GLU A O 1
ATOM 770 N N . ARG A 1 101 ? 9.384 38.029 27.928 1.00 17.93 100 ARG A N 1
ATOM 771 C CA . ARG A 1 101 ? 9.562 38.845 26.738 1.00 16.97 100 ARG A CA 1
ATOM 772 C C . ARG A 1 101 ? 9.407 38.067 25.451 1.00 16.37 100 ARG A C 1
ATOM 773 O O . ARG A 1 101 ? 8.958 38.614 24.435 1.00 17.40 100 ARG A O 1
ATOM 781 N N . ASP A 1 102 ? 9.858 36.810 25.449 1.00 17.29 101 ASP A N 1
ATOM 782 C CA . ASP A 1 102 ? 9.706 35.986 24.256 1.00 15.98 101 ASP A CA 1
ATOM 783 C C . ASP A 1 102 ? 8.228 35.761 23.889 1.00 18.99 101 ASP A C 1
ATOM 784 O O . ASP A 1 102 ? 7.837 35.956 22.746 1.00 18.87 101 ASP A O 1
ATOM 789 N N . LYS A 1 103 ? 7.411 35.404 24.873 1.00 17.89 102 LYS A N 1
ATOM 790 C CA . LYS A 1 103 ? 5.979 35.220 24.654 1.00 18.24 102 LYS A CA 1
ATOM 791 C C . LYS A 1 103 ? 5.297 36.567 24.339 1.00 16.28 102 LYS A C 1
ATOM 792 O O . LYS A 1 103 ? 4.361 36.610 23.537 1.00 17.98 102 LYS A O 1
ATOM 798 N N . PHE A 1 104 ? 5.738 37.634 24.980 1.00 17.55 103 PHE A N 1
ATOM 799 C CA . PHE A 1 104 ? 5.216 38.975 24.676 1.00 16.39 103 PHE A CA 1
ATOM 800 C C . PHE A 1 104 ? 5.488 39.387 23.241 1.00 15.77 103 PHE A C 1
ATOM 801 O O . PHE A 1 104 ? 4.577 39.822 22.511 1.00 15.37 103 PHE A O 1
ATOM 809 N N . ASP A 1 105 ? 6.727 39.228 22.796 1.00 16.24 104 ASP A N 1
ATOM 810 C CA . ASP A 1 105 ? 7.077 39.590 21.433 1.00 15.12 104 ASP A CA 1
ATOM 811 C C . ASP A 1 105 ? 6.283 38.707 20.447 1.00 15.57 104 ASP A C 1
ATOM 812 O O . ASP A 1 105 ? 5.818 39.204 19.414 1.00 15.12 104 ASP A O 1
ATOM 817 N N . LYS A 1 106 ? 6.139 37.422 20.759 1.00 15.89 105 LYS A N 1
ATOM 818 C CA . LYS A 1 106 ? 5.338 36.542 19.902 1.00 16.33 105 LYS A CA 1
ATOM 819 C C . LYS A 1 106 ? 3.877 36.989 19.836 1.00 16.59 105 LYS A C 1
ATOM 820 O O . LYS A 1 106 ? 3.267 36.954 18.757 1.00 17.29 105 LYS A O 1
ATOM 826 N N . HIS A 1 107 ? 3.330 37.402 20.976 1.00 16.97 106 HIS A N 1
ATOM 827 C CA . HIS A 1 107 ? 1.946 37.875 21.052 1.00 17.87 106 HIS A CA 1
ATOM 828 C C . HIS A 1 107 ? 1.767 39.118 20.177 1.00 18.50 106 HIS A C 1
ATOM 829 O O . HIS A 1 107 ? 0.812 39.211 19.413 1.00 16.54 106 HIS A O 1
ATOM 836 N N . LEU A 1 108 ? 2.685 40.079 20.285 1.00 15.62 107 LEU A N 1
ATOM 837 C CA A LEU A 1 108 ? 2.597 41.312 19.485 0.50 14.98 107 LEU A CA 1
ATOM 838 C CA B LEU A 1 108 ? 2.607 41.316 19.489 0.50 14.57 107 LEU A CA 1
ATOM 839 C C . LEU A 1 108 ? 2.712 41.008 17.994 1.00 15.76 107 LEU A C 1
ATOM 840 O O . LEU A 1 108 ? 1.970 41.557 17.194 1.00 15.92 107 LEU A O 1
ATOM 849 N N . ALA A 1 109 ? 3.616 40.111 17.609 1.00 15.22 108 ALA A N 1
ATOM 850 C CA . ALA A 1 109 ? 3.748 39.703 16.207 1.00 16.86 108 ALA A CA 1
ATOM 851 C C . ALA A 1 109 ? 2.470 39.025 15.713 1.00 15.21 108 ALA A C 1
ATOM 852 O O . ALA A 1 109 ? 2.046 39.194 14.581 1.00 16.46 108 ALA A O 1
ATOM 854 N N . ALA A 1 110 ? 1.864 38.212 16.569 1.00 16.37 109 ALA A N 1
ATOM 855 C CA . ALA A 1 110 ? 0.579 37.580 16.259 1.00 16.83 109 ALA A CA 1
ATOM 856 C C . ALA A 1 110 ? -0.548 38.606 16.073 1.00 17.88 109 ALA A C 1
ATOM 857 O O . ALA A 1 110 ? -1.380 38.433 15.185 1.00 19.26 109 ALA A O 1
ATOM 859 N N . LEU A 1 111 ? -0.605 39.639 16.915 1.00 16.32 110 LEU A N 1
ATOM 860 C CA . LEU A 1 111 ? -1.566 40.750 16.711 1.00 15.74 110 LEU A CA 1
ATOM 861 C C . LEU A 1 111 ? -1.347 41.434 15.367 1.00 17.12 110 LEU A C 1
ATOM 862 O O . LEU A 1 111 ? -2.292 41.849 14.701 1.00 18.06 110 LEU A O 1
ATOM 867 N N . ALA A 1 112 ? -0.086 41.542 14.951 1.00 15.71 111 ALA A N 1
ATOM 868 C CA . ALA A 1 112 ? 0.220 42.164 13.662 1.00 14.51 111 ALA A CA 1
ATOM 869 C C . ALA A 1 112 ? -0.297 41.305 12.507 1.00 15.11 111 ALA A C 1
ATOM 870 O O . ALA A 1 112 ? -0.914 41.800 11.572 1.00 16.12 111 ALA A O 1
ATOM 872 N N . ALA A 1 113 ? -0.047 39.998 12.597 1.00 16.15 112 ALA A N 1
ATOM 873 C CA . ALA A 1 113 ? -0.504 39.057 11.585 1.00 17.68 112 ALA A CA 1
ATOM 874 C C . ALA A 1 113 ? -2.021 39.048 11.554 1.00 19.15 112 ALA A C 1
ATOM 875 O O . ALA A 1 113 ? -2.617 39.065 10.467 1.00 19.09 112 ALA A O 1
ATOM 877 N N . LYS A 1 114 ? -2.653 39.037 12.731 1.00 18.27 113 LYS A N 1
ATOM 878 C CA . LYS A 1 114 ? -4.140 39.070 12.789 1.00 20.66 113 LYS A CA 1
ATOM 879 C C . LYS A 1 114 ? -4.730 40.321 12.135 1.00 19.18 113 LYS A C 1
ATOM 880 O O . LYS A 1 114 ? -5.782 40.240 11.515 1.00 19.91 113 LYS A O 1
ATOM 886 N N . ALA A 1 115 ? -4.066 41.472 12.291 1.00 17.46 114 ALA A N 1
ATOM 887 C CA . ALA A 1 115 ? -4.484 42.736 11.695 1.00 18.74 114 ALA A CA 1
ATOM 888 C C . ALA A 1 115 ? -4.305 42.744 10.169 1.00 19.24 114 ALA A C 1
ATOM 889 O O . ALA A 1 115 ? -4.829 43.622 9.506 1.00 19.60 114 ALA A O 1
ATOM 891 N N . GLY A 1 116 ? -3.491 41.827 9.653 1.00 19.26 115 GLY A N 1
ATOM 892 C CA . GLY A 1 116 ? -3.272 41.697 8.217 1.00 19.05 115 GLY A CA 1
ATOM 893 C C . GLY A 1 116 ? -1.856 41.817 7.706 1.00 17.73 115 GLY A C 1
ATOM 894 O O . GLY A 1 116 ? -1.629 41.664 6.500 1.00 18.10 115 GLY A O 1
ATOM 895 N N . ALA A 1 117 ? -0.876 42.004 8.595 1.00 16.72 116 ALA A N 1
ATOM 896 C CA . ALA A 1 117 ? 0.506 42.087 8.130 1.00 15.73 116 ALA A CA 1
ATOM 897 C C . ALA A 1 117 ? 1.028 40.711 7.751 1.00 16.64 116 ALA A C 1
ATOM 898 O O . ALA A 1 117 ? 0.787 39.726 8.454 1.00 19.82 116 ALA A O 1
ATOM 900 N N . ASP A 1 118 ? 1.800 40.648 6.675 1.00 16.63 117 ASP A N 1
ATOM 901 C CA . ASP A 1 118 ? 2.637 39.495 6.412 1.00 15.78 117 ASP A CA 1
ATOM 902 C C . ASP A 1 118 ? 3.870 39.546 7.332 1.00 16.16 117 ASP A C 1
ATOM 903 O O . ASP A 1 118 ? 4.338 40.640 7.690 1.00 16.03 117 ASP A O 1
ATOM 908 N N . VAL A 1 119 ? 4.363 38.363 7.711 1.00 16.71 118 VAL A N 1
ATOM 909 C CA . VAL A 1 119 ? 5.501 38.275 8.624 1.00 15.28 118 VAL A CA 1
ATOM 910 C C . VAL A 1 119 ? 6.508 37.252 8.088 1.00 18.23 118 VAL A C 1
ATOM 911 O O . VAL A 1 119 ? 6.144 36.095 7.846 1.00 19.68 118 VAL A O 1
ATOM 915 N N . TRP A 1 120 ? 7.764 37.674 7.911 1.00 15.88 119 TRP A N 1
ATOM 916 C CA . TRP A 1 120 ? 8.871 36.798 7.522 1.00 16.11 119 TRP A CA 1
ATOM 917 C C . TRP A 1 120 ? 9.871 36.707 8.678 1.00 17.12 119 TRP A C 1
ATOM 918 O O . TRP A 1 120 ? 10.210 37.743 9.288 1.00 18.73 119 TRP A O 1
ATOM 929 N N . VAL A 1 121 ? 10.297 35.487 9.002 1.00 17.24 120 VAL A N 1
ATOM 930 C CA . VAL A 1 121 ? 11.340 35.248 9.968 1.00 15.36 120 VAL A CA 1
ATOM 931 C C . VAL A 1 121 ? 12.569 34.720 9.236 1.00 15.43 120 VAL A C 1
ATOM 932 O O . VAL A 1 121 ? 12.506 34.355 8.060 1.00 17.58 120 VAL A O 1
ATOM 936 N N . LYS A 1 122 ? 13.699 34.705 9.943 1.00 17.04 121 LYS A N 1
ATOM 937 C CA . LYS A 1 122 ? 15.003 34.352 9.346 1.00 17.85 121 LYS A CA 1
ATOM 938 C C . LYS A 1 122 ? 15.197 35.111 8.040 1.00 16.19 121 LYS A C 1
ATOM 939 O O . LYS A 1 122 ? 15.623 34.563 7.005 1.00 18.54 121 LYS A O 1
ATOM 945 N N . SER A 1 123 ? 14.891 36.409 8.089 1.00 15.83 122 SER A N 1
ATOM 946 C CA . SER A 1 123 ? 14.780 37.241 6.885 1.00 15.26 122 SER A CA 1
ATOM 947 C C . SER A 1 123 ? 15.357 38.624 7.131 1.00 16.02 122 SER A C 1
ATOM 948 O O . SER A 1 123 ? 14.627 39.595 7.289 1.00 16.06 122 SER A O 1
ATOM 951 N N . PRO A 1 124 ? 16.695 38.715 7.232 1.00 15.24 123 PRO A N 1
ATOM 952 C CA . PRO A 1 124 ? 17.319 40.018 7.484 1.00 15.92 123 PRO A CA 1
ATOM 953 C C . PRO A 1 124 ? 17.274 40.977 6.285 1.00 15.08 123 PRO A C 1
ATOM 954 O O . PRO A 1 124 ? 17.467 40.569 5.145 1.00 15.00 123 PRO A O 1
ATOM 958 N N . ALA A 1 125 ? 17.049 42.255 6.574 1.00 13.29 124 ALA A N 1
ATOM 959 C CA . ALA A 1 125 ? 17.364 43.326 5.621 1.00 12.37 124 ALA A CA 1
ATOM 960 C C . ALA A 1 125 ? 18.882 43.373 5.484 1.00 14.01 124 ALA A C 1
ATOM 961 O O . ALA A 1 125 ? 19.605 43.267 6.496 1.00 15.14 124 ALA A O 1
ATOM 963 N N . LEU A 1 126 ? 19.331 43.552 4.246 1.00 14.06 125 LEU A N 1
ATOM 964 C CA . LEU A 1 126 ? 20.774 43.587 3.914 1.00 15.15 125 LEU A CA 1
ATOM 965 C C . LEU A 1 126 ? 21.230 45.005 3.605 1.00 16.86 125 LEU A C 1
ATOM 966 O O . LEU A 1 126 ? 22.401 45.326 3.780 1.00 16.13 125 LEU A O 1
ATOM 971 N N . GLY A 1 127 ? 20.318 45.821 3.106 1.00 16.16 126 GLY A N 1
ATOM 972 C CA . GLY A 1 127 ? 20.600 47.188 2.732 1.00 15.19 126 GLY A CA 1
ATOM 973 C C . GLY A 1 127 ? 19.360 47.865 2.208 1.00 16.87 126 GLY A C 1
ATOM 974 O O . GLY A 1 127 ? 18.284 47.288 2.189 1.00 14.49 126 GLY A O 1
ATOM 975 N N . VAL A 1 128 ? 19.539 49.115 1.834 1.00 14.83 127 VAL A N 1
ATOM 976 C CA . VAL A 1 128 ? 18.492 50.073 1.572 1.00 14.27 127 VAL A CA 1
ATOM 977 C C . VAL A 1 128 ? 18.405 50.355 0.075 1.00 15.89 127 VAL A C 1
ATOM 978 O O . VAL A 1 128 ? 19.419 50.551 -0.617 1.00 15.13 127 VAL A O 1
ATOM 982 N N . ILE A 1 129 ? 17.177 50.418 -0.443 1.00 15.04 128 ILE A N 1
ATOM 983 C CA . ILE A 1 129 ? 16.891 50.822 -1.807 1.00 15.15 128 ILE A CA 1
ATOM 984 C C . ILE A 1 129 ? 16.292 52.247 -1.784 1.00 14.86 128 ILE A C 1
ATOM 985 O O . ILE A 1 129 ? 15.409 52.531 -0.967 1.00 14.99 128 ILE A O 1
ATOM 990 N N . LYS A 1 130 ? 16.802 53.100 -2.653 1.00 14.59 129 LYS A N 1
ATOM 991 C CA . LYS A 1 130 ? 16.309 54.470 -2.840 1.00 15.77 129 LYS A CA 1
ATOM 992 C C . LYS A 1 130 ? 15.933 54.716 -4.291 1.00 17.53 129 LYS A C 1
ATOM 993 O O . LYS A 1 130 ? 16.579 54.187 -5.224 1.00 16.78 129 LYS A O 1
ATOM 999 N N . GLU A 1 131 ? 14.918 55.562 -4.494 1.00 16.99 130 GLU A N 1
ATOM 1000 C CA . GLU A 1 131 ? 14.485 55.909 -5.847 1.00 18.01 130 GLU A CA 1
ATOM 1001 C C . GLU A 1 131 ? 13.592 57.131 -5.786 1.00 18.94 130 GLU A C 1
ATOM 1002 O O . GLU A 1 131 ? 12.782 57.290 -4.858 1.00 18.10 130 GLU A O 1
ATOM 1008 N N . ASN A 1 132 ? 13.731 57.997 -6.785 1.00 22.03 131 ASN A N 1
ATOM 1009 C CA A ASN A 1 132 ? 12.894 59.189 -6.900 0.50 21.66 131 ASN A CA 1
ATOM 1010 C CA B ASN A 1 132 ? 12.920 59.211 -6.909 0.50 23.04 131 ASN A CA 1
ATOM 1011 C C . ASN A 1 132 ? 12.959 60.062 -5.635 1.00 23.40 131 ASN A C 1
ATOM 1012 O O . ASN A 1 132 ? 11.974 60.667 -5.240 1.00 24.43 131 ASN A O 1
ATOM 1021 N N . GLY A 1 133 ? 14.128 60.131 -5.000 1.00 19.68 132 GLY A N 1
ATOM 1022 C CA . GLY A 1 133 ? 14.306 61.011 -3.863 1.00 19.84 132 GLY A CA 1
ATOM 1023 C C . GLY A 1 133 ? 13.836 60.510 -2.500 1.00 19.63 132 GLY A C 1
ATOM 1024 O O . GLY A 1 133 ? 13.765 61.290 -1.539 1.00 20.52 132 GLY A O 1
ATOM 1025 N N . LYS A 1 134 ? 13.525 59.224 -2.399 1.00 18.45 133 LYS A N 1
ATOM 1026 C CA . LYS A 1 134 ? 13.093 58.663 -1.116 1.00 16.69 133 LYS A CA 1
ATOM 1027 C C . LYS A 1 134 ? 13.615 57.261 -0.931 1.00 15.06 133 LYS A C 1
ATOM 1028 O O . LYS A 1 134 ? 13.891 56.566 -1.907 1.00 16.58 133 LYS A O 1
ATOM 1034 N N . VAL A 1 135 ? 13.686 56.835 0.331 1.00 14.07 134 VAL A N 1
ATOM 1035 C CA . VAL A 1 135 ? 13.856 55.412 0.648 1.00 13.89 134 VAL A CA 1
ATOM 1036 C C . VAL A 1 135 ? 12.661 54.683 0.032 1.00 14.57 134 VAL A C 1
ATOM 1037 O O . VAL A 1 135 ? 11.516 55.162 0.138 1.00 16.15 134 VAL A O 1
ATOM 1041 N N . ALA A 1 136 ? 12.926 53.611 -0.693 1.00 13.71 135 ALA A N 1
ATOM 1042 C CA . ALA A 1 136 ? 11.931 52.921 -1.502 1.00 15.08 135 ALA A CA 1
ATOM 1043 C C . ALA A 1 136 ? 11.844 51.413 -1.247 1.00 16.98 135 ALA A C 1
ATOM 1044 O O . ALA A 1 136 ? 11.113 50.686 -1.959 1.00 16.00 135 ALA A O 1
ATOM 1046 N N . GLY A 1 137 ? 12.579 50.921 -0.255 1.00 16.47 136 GLY A N 1
ATOM 1047 C CA . GLY A 1 137 ? 12.537 49.495 0.071 1.00 16.71 136 GLY A CA 1
ATOM 1048 C C . GLY A 1 137 ? 13.870 49.000 0.584 1.00 16.50 136 GLY A C 1
ATOM 1049 O O . GLY A 1 137 ? 14.670 49.786 1.077 1.00 14.85 136 GLY A O 1
ATOM 1050 N N . ALA A 1 138 ? 14.060 47.697 0.479 1.00 14.94 137 ALA A N 1
ATOM 1051 C CA . ALA A 1 138 ? 15.229 46.986 1.033 1.00 14.00 137 ALA A CA 1
ATOM 1052 C C . ALA A 1 138 ? 15.497 45.750 0.221 1.00 16.58 137 ALA A C 1
ATOM 1053 O O . ALA A 1 138 ? 14.577 45.127 -0.321 1.00 16.68 137 ALA A O 1
ATOM 1055 N N . LYS A 1 139 ? 16.774 45.376 0.148 1.00 14.90 138 LYS A N 1
ATOM 1056 C CA . LYS A 1 139 ? 17.147 44.013 -0.211 1.00 16.34 138 LYS A CA 1
ATOM 1057 C C . LYS A 1 139 ? 17.131 43.192 1.054 1.00 16.36 138 LYS A C 1
ATOM 1058 O O . LYS A 1 139 ? 17.630 43.611 2.104 1.00 15.75 138 LYS A O 1
ATOM 1064 N N . ILE A 1 140 ? 16.518 42.009 0.972 1.00 15.98 139 ILE A N 1
ATOM 1065 C CA . ILE A 1 140 ? 16.251 41.130 2.099 1.00 14.78 139 ILE A CA 1
ATOM 1066 C C . ILE A 1 140 ? 16.586 39.695 1.746 1.00 17.43 139 ILE A C 1
ATOM 1067 O O . ILE A 1 140 ? 16.248 39.258 0.655 1.00 20.37 139 ILE A O 1
ATOM 1072 N N . ARG A 1 141 ? 17.246 38.972 2.634 1.00 17.36 140 ARG A N 1
ATOM 1073 C CA A ARG A 1 141 ? 17.480 37.542 2.416 0.50 18.34 140 ARG A CA 1
ATOM 1074 C CA B ARG A 1 141 ? 17.479 37.544 2.412 0.50 18.65 140 ARG A CA 1
ATOM 1075 C C . ARG A 1 141 ? 16.270 36.803 2.978 1.00 19.28 140 ARG A C 1
ATOM 1076 O O . ARG A 1 141 ? 15.897 37.005 4.128 1.00 19.43 140 ARG A O 1
ATOM 1091 N N . HIS A 1 142 ? 15.653 35.970 2.149 1.00 19.83 141 HIS A N 1
ATOM 1092 C CA . HIS A 1 142 ? 14.444 35.241 2.550 1.00 21.13 141 HIS A CA 1
ATOM 1093 C C . HIS A 1 142 ? 14.470 33.878 1.823 1.00 20.96 141 HIS A C 1
ATOM 1094 O O . HIS A 1 142 ? 14.527 33.835 0.583 1.00 23.44 141 HIS A O 1
ATOM 1101 N N . ASN A 1 143 ? 14.437 32.804 2.603 1.00 25.24 142 ASN A N 1
ATOM 1102 C CA . ASN A 1 143 ? 14.452 31.425 2.071 1.00 28.04 14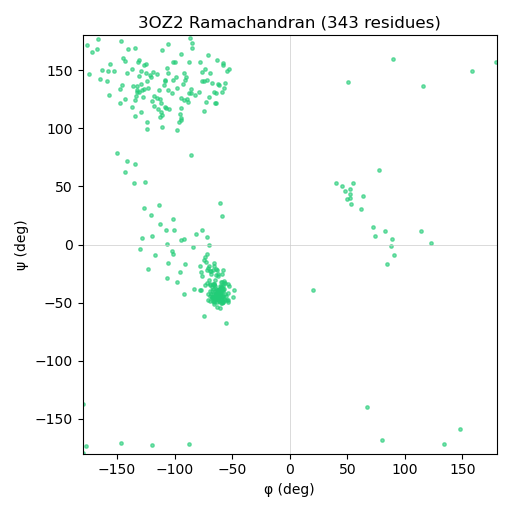2 ASN A CA 1
ATOM 1103 C C . ASN A 1 143 ? 15.610 31.214 1.101 1.00 28.79 142 ASN A C 1
ATOM 1104 O O . ASN A 1 143 ? 15.426 30.726 -0.008 1.00 31.10 142 ASN A O 1
ATOM 1109 N N . ASN A 1 144 ? 16.792 31.638 1.521 1.00 31.02 143 ASN A N 1
ATOM 1110 C CA . ASN A 1 144 ? 18.024 31.437 0.741 1.00 35.11 143 ASN A CA 1
ATOM 1111 C C . ASN A 1 144 ? 18.019 32.107 -0.616 1.00 34.31 143 ASN A C 1
ATOM 1112 O O . ASN A 1 144 ? 18.604 31.605 -1.577 1.00 36.30 143 ASN A O 1
ATOM 1117 N N . GLU A 1 145 ? 17.318 33.223 -0.729 1.00 30.85 144 GLU A N 1
ATOM 1118 C CA . GLU A 1 145 ? 17.516 34.054 -1.884 1.00 30.38 144 GLU A CA 1
ATOM 1119 C C . GLU A 1 145 ? 17.391 35.503 -1.489 1.00 26.55 144 GLU A C 1
ATOM 1120 O O . GLU A 1 145 ? 16.830 35.823 -0.439 1.00 24.92 144 GLU A O 1
ATOM 1126 N N . ILE A 1 146 ? 17.931 36.360 -2.337 1.00 25.79 145 ILE A N 1
ATOM 1127 C CA A ILE A 1 146 ? 17.854 37.808 -2.182 0.50 23.49 145 ILE A CA 1
ATOM 1128 C CA B ILE A 1 146 ? 17.823 37.783 -2.087 0.50 23.33 145 ILE A CA 1
ATOM 1129 C C . ILE A 1 146 ? 16.567 38.289 -2.797 1.00 24.55 145 ILE A C 1
ATOM 1130 O O . ILE A 1 146 ? 16.331 38.032 -3.973 1.00 26.61 145 ILE A O 1
ATOM 1139 N N . VAL A 1 147 ? 15.743 38.960 -2.022 1.00 19.64 146 VAL A N 1
ATOM 1140 C CA A VAL A 1 147 ? 14.478 39.498 -2.480 0.50 18.58 146 VAL A CA 1
ATOM 1141 C CA B VAL A 1 147 ? 14.506 39.511 -2.559 0.50 19.31 146 VAL A CA 1
ATOM 1142 C C . VAL A 1 147 ? 14.569 41.025 -2.502 1.00 17.62 146 VAL A C 1
ATOM 1143 O O . VAL A 1 147 ? 15.059 41.647 -1.525 1.00 18.68 146 VAL A O 1
ATOM 1150 N N . ASP A 1 148 ? 14.095 41.633 -3.565 1.00 17.80 147 ASP A N 1
ATOM 1151 C CA . ASP A 1 148 ? 14.013 43.082 -3.680 1.00 19.43 147 ASP A CA 1
ATOM 1152 C C . ASP A 1 148 ? 12.606 43.474 -3.229 1.00 22.40 147 ASP A C 1
ATOM 1153 O O . ASP A 1 148 ? 11.648 43.184 -3.963 1.00 22.91 147 ASP A O 1
ATOM 1158 N N . VAL A 1 149 ? 12.473 44.096 -2.060 1.00 17.76 148 VAL A N 1
ATOM 1159 C CA . VAL A 1 149 ? 11.157 44.531 -1.531 1.00 16.35 148 VAL A CA 1
ATOM 1160 C C . VAL A 1 149 ? 11.025 46.032 -1.685 1.00 18.58 148 VAL A C 1
ATOM 1161 O O . VAL A 1 149 ? 11.789 46.788 -1.080 1.00 18.43 148 VAL A O 1
ATOM 1165 N N . ARG A 1 150 ? 10.054 46.456 -2.491 1.00 15.80 149 ARG A N 1
ATOM 1166 C CA . ARG A 1 150 ? 9.760 47.872 -2.681 1.00 14.92 149 ARG A CA 1
ATOM 1167 C C . ARG A 1 150 ? 8.597 48.226 -1.781 1.00 17.72 149 ARG A C 1
ATOM 1168 O O . ARG A 1 150 ? 7.626 47.462 -1.705 1.00 19.94 149 ARG A O 1
ATOM 1176 N N . ALA A 1 151 ? 8.717 49.340 -1.092 1.00 15.06 150 ALA A N 1
ATOM 1177 C CA . ALA A 1 151 ? 7.685 49.817 -0.159 1.00 15.31 150 ALA A CA 1
ATOM 1178 C C . ALA A 1 151 ? 7.582 51.323 -0.274 1.00 16.58 150 ALA A C 1
ATOM 1179 O O . ALA A 1 151 ? 8.568 52.025 -0.526 1.00 17.47 150 ALA A O 1
ATOM 1181 N N . LYS A 1 152 ? 6.384 51.851 -0.070 1.00 15.55 151 LYS A N 1
ATOM 1182 C CA . LYS A 1 152 ? 6.186 53.345 -0.043 1.00 19.52 151 LYS A CA 1
ATOM 1183 C C . LYS A 1 152 ? 6.782 53.926 1.227 1.00 16.81 151 LYS A C 1
ATOM 1184 O O . LYS A 1 152 ? 7.338 55.030 1.197 1.00 15.69 151 LYS A O 1
ATOM 1198 N N . VAL A 1 154 ? 9.177 52.693 4.690 1.00 12.76 153 VAL A N 1
ATOM 1199 C CA . VAL A 1 154 ? 9.942 51.759 5.521 1.00 12.59 153 VAL A CA 1
ATOM 1200 C C . VAL A 1 154 ? 9.949 52.287 6.955 1.00 11.72 153 VAL A C 1
ATOM 1201 O O . VAL A 1 154 ? 10.238 53.486 7.218 1.00 13.04 153 VAL A O 1
ATOM 1205 N N . ILE A 1 155 ? 9.574 51.419 7.884 1.00 12.56 154 ILE A N 1
ATOM 1206 C CA . ILE A 1 155 ? 9.663 51.706 9.302 1.00 12.15 154 ILE A CA 1
ATOM 1207 C C . ILE A 1 155 ? 10.749 50.795 9.864 1.00 12.78 154 ILE A C 1
ATOM 1208 O O . ILE A 1 155 ? 10.612 49.549 9.883 1.00 13.34 154 ILE A O 1
ATOM 1213 N N . ALA A 1 156 ? 11.863 51.394 10.266 1.00 12.32 155 ALA A N 1
ATOM 1214 C CA . ALA A 1 156 ? 13.002 50.613 10.787 1.00 12.04 155 ALA A CA 1
ATOM 1215 C C . ALA A 1 156 ? 12.915 50.571 12.307 1.00 11.41 155 ALA A C 1
ATOM 1216 O O . ALA A 1 156 ? 13.035 51.612 12.971 1.00 13.50 155 ALA A O 1
ATOM 1218 N N . ALA A 1 157 ? 12.657 49.361 12.827 1.00 12.08 156 ALA A N 1
ATOM 1219 C CA . ALA A 1 157 ? 12.540 49.081 14.226 1.00 12.72 156 ALA A CA 1
ATOM 1220 C C . ALA A 1 157 ? 13.543 47.939 14.518 1.00 13.35 156 ALA A C 1
ATOM 1221 O O . ALA A 1 157 ? 13.188 46.884 15.078 1.00 12.41 156 ALA A O 1
ATOM 1223 N N . ASP A 1 158 ? 14.811 48.157 14.125 1.00 11.76 157 ASP A N 1
ATOM 1224 C CA . ASP A 1 158 ? 15.795 47.095 14.105 1.00 11.08 157 ASP A CA 1
ATOM 1225 C C . ASP A 1 158 ? 16.765 47.110 15.280 1.00 13.45 157 ASP A C 1
ATOM 1226 O O . ASP A 1 158 ? 17.819 46.457 15.240 1.00 14.49 157 ASP A O 1
ATOM 1231 N N . GLY A 1 159 ? 16.347 47.750 16.357 1.00 12.58 158 GLY A N 1
ATOM 1232 C CA . GLY A 1 159 ? 16.989 47.621 17.648 1.00 12.03 158 GLY A CA 1
ATOM 1233 C C . GLY A 1 159 ? 18.256 48.458 17.804 1.00 11.63 158 GLY A C 1
ATOM 1234 O O . GLY A 1 159 ? 18.542 49.369 17.023 1.00 13.25 158 GLY A O 1
ATOM 1235 N N . PHE A 1 160 ? 18.986 48.152 18.887 1.00 14.20 159 PHE A N 1
ATOM 1236 C CA . PHE A 1 160 ? 20.124 48.938 19.315 1.00 14.17 159 PHE A CA 1
ATOM 1237 C C . PHE A 1 160 ? 21.212 49.120 18.255 1.00 13.46 159 PHE A C 1
ATOM 1238 O O . PHE A 1 160 ? 21.900 50.154 18.245 1.00 14.55 159 PHE A O 1
ATOM 1246 N N . GLU A 1 161 ? 21.417 48.134 17.390 1.00 13.82 160 GLU A N 1
ATOM 1247 C CA . GLU A 1 161 ? 22.432 48.293 16.352 1.00 15.18 160 GLU A CA 1
ATOM 1248 C C . GLU A 1 161 ? 22.048 49.349 15.303 1.00 16.35 160 GLU A C 1
ATOM 1249 O O . GLU A 1 161 ? 22.912 49.953 14.664 1.00 17.22 160 GLU A O 1
ATOM 1255 N N . SER A 1 162 ? 20.742 49.568 15.145 1.00 14.90 161 SER A N 1
ATOM 1256 C CA . SER A 1 162 ? 20.217 50.579 14.223 1.00 15.00 161 SER A CA 1
ATOM 1257 C C . SER A 1 162 ? 20.914 50.538 12.847 1.00 13.30 161 SER A C 1
ATOM 1258 O O . SER A 1 162 ? 21.283 51.571 12.289 1.00 15.38 161 SER A O 1
ATOM 1261 N N . GLU A 1 163 ? 20.978 49.356 12.265 1.00 15.19 162 GLU A N 1
ATOM 1262 C CA . GLU A 1 163 ? 21.674 49.168 10.989 1.00 17.65 162 GLU A CA 1
ATOM 1263 C C . GLU A 1 163 ? 20.991 49.891 9.850 1.00 14.77 162 GLU A C 1
ATOM 1264 O O . GLU A 1 163 ? 21.655 50.535 9.039 1.00 15.92 162 GLU A O 1
ATOM 1270 N N . PHE A 1 164 ? 19.663 49.774 9.771 1.00 15.04 163 PHE A N 1
ATOM 1271 C CA . PHE A 1 164 ? 18.979 50.275 8.588 1.00 15.32 163 PHE A CA 1
ATOM 1272 C C . PHE A 1 164 ? 19.121 51.787 8.464 1.00 14.47 163 PHE A C 1
ATOM 1273 O O . PHE A 1 164 ? 19.416 52.325 7.379 1.00 16.48 163 PHE A O 1
ATOM 1281 N N . GLY A 1 165 ? 18.927 52.501 9.589 1.00 15.05 164 GLY A N 1
ATOM 1282 C CA . GLY A 1 165 ? 19.064 53.941 9.581 1.00 16.29 164 GLY A CA 1
ATOM 1283 C C . GLY A 1 165 ? 20.477 54.331 9.228 1.00 16.13 164 GLY A C 1
ATOM 1284 O O . GLY A 1 165 ? 20.683 55.305 8.498 1.00 16.34 164 GLY A O 1
ATOM 1285 N N . ARG A 1 166 ? 21.445 53.584 9.745 1.00 15.22 165 ARG A N 1
ATOM 1286 C CA . ARG A 1 166 ? 22.848 53.881 9.412 1.00 17.24 165 ARG A CA 1
ATOM 1287 C C . ARG A 1 166 ? 23.140 53.660 7.925 1.00 14.98 165 ARG A C 1
ATOM 1288 O O . ARG A 1 166 ? 23.727 54.516 7.251 1.0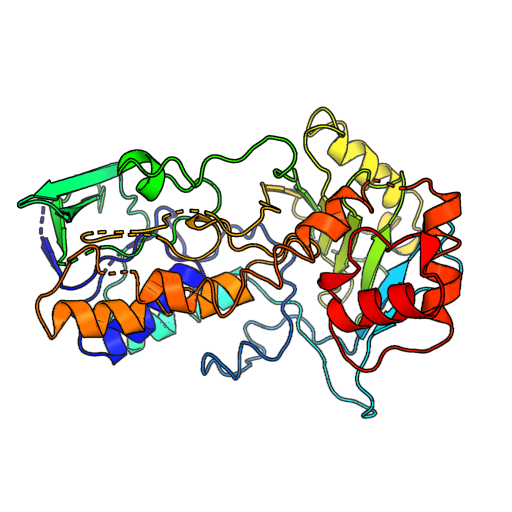0 16.21 165 ARG A O 1
ATOM 1296 N N . TRP A 1 167 ? 22.676 52.536 7.392 1.00 13.89 166 TRP A N 1
ATOM 1297 C CA . TRP A 1 167 ? 22.812 52.289 5.965 1.00 13.80 166 TRP A CA 1
ATOM 1298 C C . TRP A 1 167 ? 22.169 53.379 5.117 1.00 15.01 166 TRP A C 1
ATOM 1299 O O . TRP A 1 167 ? 22.697 53.781 4.069 1.00 15.94 166 TRP A O 1
ATOM 1310 N N . ALA A 1 168 ? 21.029 53.878 5.570 1.00 14.33 167 ALA A N 1
ATOM 1311 C CA . ALA A 1 168 ? 20.288 54.876 4.839 1.00 13.56 167 ALA A CA 1
ATOM 1312 C C . ALA A 1 168 ? 20.953 56.247 4.861 1.00 14.39 167 ALA A C 1
ATOM 1313 O O . ALA A 1 168 ? 20.676 57.059 4.012 1.00 17.33 167 ALA A O 1
ATOM 1315 N N . GLY A 1 169 ? 21.796 56.461 5.854 1.00 15.69 168 GLY A N 1
ATOM 1316 C CA . GLY A 1 169 ? 22.599 57.651 5.973 1.00 17.00 168 GLY A CA 1
ATOM 1317 C C . GLY A 1 169 ? 22.300 58.560 7.140 1.00 18.01 168 GLY A C 1
ATOM 1318 O O . GLY A 1 169 ? 22.790 59.710 7.156 1.00 20.76 168 GLY A O 1
ATOM 1319 N N . LEU A 1 170 ? 21.507 58.107 8.105 1.00 16.84 169 LEU A N 1
ATOM 1320 C CA A LEU A 1 170 ? 21.232 58.899 9.328 0.50 18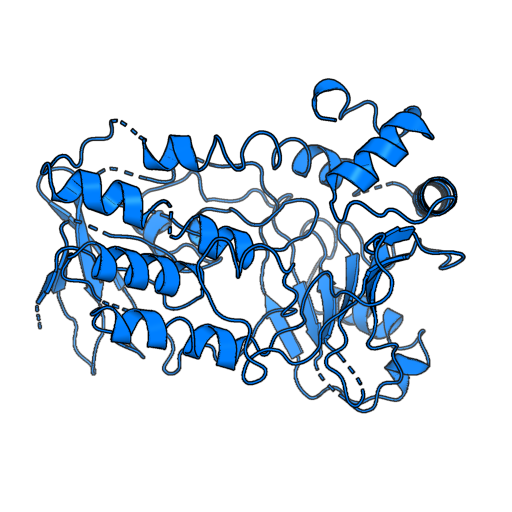.60 169 LEU A CA 1
ATOM 1321 C CA B LEU A 1 170 ? 21.252 58.901 9.280 0.50 17.70 169 LEU A CA 1
ATOM 1322 C C A LEU A 1 170 ? 22.296 58.894 10.418 0.50 20.26 169 LEU A C 1
ATOM 1323 C C B LEU A 1 170 ? 22.562 58.832 10.089 0.50 17.46 169 LEU A C 1
ATOM 1324 O O A LEU A 1 170 ? 22.318 57.978 11.268 0.50 22.77 169 LEU A O 1
ATOM 1325 O O B LEU A 1 170 ? 23.184 57.775 10.212 0.50 16.02 169 LEU A O 1
ATOM 1330 N N . LYS A 1 171 ? 23.045 59.985 10.512 1.00 18.86 170 LYS A N 1
ATOM 1331 C CA . LYS A 1 171 ? 24.155 60.077 11.457 1.00 19.63 170 LYS A CA 1
ATOM 1332 C C . LYS A 1 171 ? 23.727 60.404 12.870 1.00 19.54 170 LYS A C 1
ATOM 1333 O O . LYS A 1 171 ? 24.506 60.242 13.805 1.00 19.50 170 LYS A O 1
ATOM 1339 N N . SER A 1 172 ? 22.499 60.869 13.011 1.00 17.18 171 SER A N 1
ATOM 1340 C CA . SER A 1 172 ? 21.987 61.322 14.297 1.00 19.81 171 SER A CA 1
ATOM 1341 C C . SER A 1 172 ? 21.918 60.201 15.311 1.00 19.43 171 SER A C 1
ATOM 1342 O O . SER A 1 172 ? 22.014 60.452 16.501 1.00 22.71 171 SER A O 1
ATOM 1345 N N . VAL A 1 173 ? 21.790 58.964 14.849 1.00 16.71 172 VAL A N 1
ATOM 1346 C CA . VAL A 1 173 ? 21.695 57.842 15.756 1.00 18.66 172 VAL A CA 1
ATOM 1347 C C . VAL A 1 173 ? 23.048 57.308 16.250 1.00 18.57 172 VAL A C 1
ATOM 1348 O O . VAL A 1 173 ? 23.090 56.410 17.108 1.00 19.50 172 VAL A O 1
ATOM 1352 N N . ILE A 1 174 ? 24.158 57.878 15.788 1.00 17.12 173 ILE A N 1
ATOM 1353 C CA . ILE A 1 174 ? 25.483 57.481 16.283 1.00 17.68 173 ILE A CA 1
ATOM 1354 C C . ILE A 1 174 ? 25.636 58.017 17.675 1.00 19.43 173 ILE A C 1
ATOM 1355 O O . ILE A 1 174 ? 25.481 59.215 17.924 1.00 20.67 173 ILE A O 1
ATOM 1360 N N . LEU A 1 175 ? 25.892 57.135 18.632 1.00 19.68 174 LEU A N 1
ATOM 1361 C CA . LEU A 1 175 ? 25.985 57.532 20.018 1.00 18.78 174 LEU A CA 1
ATOM 1362 C C . LEU A 1 175 ? 27.368 57.910 20.449 1.00 20.97 174 LEU A C 1
ATOM 1363 O O . LEU A 1 175 ? 28.345 57.299 20.018 1.00 21.48 174 LEU A O 1
ATOM 1368 N N . ALA A 1 176 ? 27.437 58.909 21.324 1.00 18.80 175 ALA A N 1
ATOM 1369 C CA . ALA A 1 176 ? 28.660 59.184 22.069 1.00 20.68 175 ALA A CA 1
ATOM 1370 C C . ALA A 1 176 ? 28.819 58.102 23.132 1.00 21.57 175 ALA A C 1
ATOM 1371 O O . ALA A 1 176 ? 27.840 57.554 23.647 1.00 20.48 175 ALA A O 1
ATOM 1373 N N . ARG A 1 177 ? 30.058 57.811 23.498 1.00 21.57 176 ARG A N 1
ATOM 1374 C CA . ARG A 1 177 ? 30.346 56.762 24.450 1.00 22.76 176 ARG A CA 1
ATOM 1375 C C . ARG A 1 177 ? 29.683 57.024 25.775 1.00 20.41 176 ARG A C 1
ATOM 1376 O O . ARG A 1 177 ? 29.294 56.096 26.467 1.00 19.74 176 ARG A O 1
ATOM 1384 N N . ASN A 1 178 ? 29.518 58.291 26.167 1.00 21.41 177 ASN A N 1
ATOM 1385 C CA . ASN A 1 178 ? 28.885 58.531 27.474 1.00 24.12 177 ASN A CA 1
ATOM 1386 C C . ASN A 1 178 ? 27.386 58.228 27.506 1.00 21.52 177 ASN A C 1
ATOM 1387 O O . ASN A 1 178 ? 26.789 58.237 28.574 1.00 24.21 177 ASN A O 1
ATOM 1392 N N . ASP A 1 179 ? 26.794 57.947 26.338 1.00 18.39 178 ASP A N 1
ATOM 1393 C CA . ASP A 1 179 ? 25.369 57.591 26.226 1.00 17.19 178 ASP A CA 1
ATOM 1394 C C . ASP A 1 179 ? 25.177 56.104 25.913 1.00 18.81 178 ASP A C 1
ATOM 1395 O O . ASP A 1 179 ? 24.087 55.686 25.541 1.00 17.55 178 ASP A O 1
ATOM 1400 N N . ILE A 1 180 ? 26.231 55.309 26.043 1.00 17.13 179 ILE A N 1
ATOM 1401 C CA . ILE A 1 180 ? 26.140 53.856 25.867 1.00 17.22 179 ILE A CA 1
ATOM 1402 C C . ILE A 1 180 ? 26.362 53.128 27.180 1.00 18.92 179 ILE A C 1
ATOM 1403 O O . ILE A 1 180 ? 27.386 53.314 27.858 1.00 17.80 179 ILE A O 1
ATOM 1408 N N . ILE A 1 181 ? 25.367 52.338 27.571 1.00 17.47 180 ILE A N 1
ATOM 1409 C CA . ILE A 1 181 ? 25.430 51.476 28.744 1.00 17.49 180 ILE A CA 1
ATOM 1410 C C . ILE A 1 181 ? 25.685 50.068 28.264 1.00 18.26 180 ILE A C 1
ATOM 1411 O O . ILE A 1 181 ? 25.049 49.549 27.336 1.00 18.41 180 ILE A O 1
ATOM 1416 N N . SER A 1 182 ? 26.668 49.432 28.880 1.00 17.18 181 SER A N 1
ATOM 1417 C CA . SER A 1 182 ? 26.902 48.004 28.678 1.00 17.59 181 SER A CA 1
ATOM 1418 C C . SER A 1 182 ? 26.171 47.270 29.806 1.00 17.02 181 SER A C 1
ATOM 1419 O O . SER A 1 182 ? 26.400 47.552 30.978 1.00 17.01 181 SER A O 1
ATOM 1422 N N . ALA A 1 183 ? 25.316 46.330 29.432 1.00 16.85 182 ALA A N 1
ATOM 1423 C CA . ALA A 1 183 ? 24.464 45.610 30.374 1.00 16.68 182 ALA A CA 1
ATOM 1424 C C . ALA A 1 183 ? 24.770 44.126 30.330 1.00 18.67 182 ALA A C 1
ATOM 1425 O O . ALA A 1 183 ? 25.139 43.559 29.278 1.00 18.45 182 ALA A O 1
ATOM 1427 N N . LEU A 1 184 ? 24.595 43.500 31.486 1.00 17.35 183 LEU A N 1
ATOM 1428 C CA . LEU A 1 184 ? 24.871 42.071 31.633 1.00 16.95 183 LEU A CA 1
ATOM 1429 C C . LEU A 1 184 ? 23.881 41.544 32.658 1.00 16.92 183 LEU A C 1
ATOM 1430 O O . LEU A 1 184 ? 23.644 42.175 33.701 1.00 18.34 183 LEU A O 1
ATOM 1435 N N . GLN A 1 185 ? 23.258 40.405 32.362 1.00 16.24 184 GLN A N 1
ATOM 1436 C CA . GLN A 1 185 ? 22.172 39.912 33.211 1.00 15.31 184 GLN A CA 1
ATOM 1437 C C . GLN A 1 185 ? 22.136 38.390 33.294 1.00 16.07 184 GLN A C 1
ATOM 1438 O O . GLN A 1 185 ? 22.300 37.699 32.280 1.00 16.39 184 GLN A O 1
ATOM 1444 N N . TYR A 1 186 ? 21.924 37.906 34.503 1.00 16.79 185 TYR A N 1
ATOM 1445 C CA . TYR A 1 186 ? 21.626 36.497 34.728 1.00 15.99 185 TYR A CA 1
ATOM 1446 C C . TYR A 1 186 ? 20.124 36.293 34.901 1.00 17.96 185 TYR A C 1
ATOM 1447 O O . TYR A 1 186 ? 19.453 37.092 35.555 1.00 18.65 185 TYR A O 1
ATOM 1456 N N . ARG A 1 187 ? 19.649 35.174 34.385 1.00 17.13 186 ARG A N 1
ATOM 1457 C CA . ARG A 1 187 ? 18.363 34.623 34.780 1.00 16.56 186 ARG A CA 1
ATOM 1458 C C . ARG A 1 187 ? 18.671 33.620 35.887 1.00 19.98 186 ARG A C 1
ATOM 1459 O O . ARG A 1 187 ? 19.339 32.614 35.643 1.00 20.68 186 ARG A O 1
ATOM 1480 N N . ILE A 1 189 ? 17.426 31.113 39.214 1.00 22.22 188 ILE A N 1
ATOM 1481 C CA . ILE A 1 189 ? 16.378 30.275 39.791 1.00 20.47 188 ILE A CA 1
ATOM 1482 C C . ILE A 1 189 ? 16.787 29.923 41.213 1.00 24.01 188 ILE A C 1
ATOM 1483 O O . ILE A 1 189 ? 17.959 30.075 41.595 1.00 22.17 188 ILE A O 1
ATOM 1488 N N . ASN A 1 190 ? 15.825 29.416 41.987 1.00 21.87 189 ASN A N 1
ATOM 1489 C CA . ASN A 1 190 ? 16.029 29.092 43.388 1.00 25.56 189 ASN A CA 1
ATOM 1490 C C . ASN A 1 190 ? 16.664 30.198 44.209 1.00 24.11 189 ASN A C 1
ATOM 1491 O O . ASN A 1 190 ? 17.501 29.927 45.091 1.00 25.22 189 ASN A O 1
ATOM 1496 N N . VAL A 1 191 ? 16.262 31.443 43.931 1.00 24.02 190 VAL A N 1
ATOM 1497 C CA . VAL A 1 191 ? 16.671 32.608 44.709 1.00 21.72 190 VAL A CA 1
ATOM 1498 C C . VAL A 1 191 ? 15.559 32.989 45.638 1.00 25.30 190 VAL A C 1
ATOM 1499 O O . VAL A 1 191 ? 14.392 32.657 45.414 1.00 26.26 190 VAL A O 1
ATOM 1503 N N . ASP A 1 192 ? 15.924 33.684 46.699 1.00 25.40 191 ASP A N 1
ATOM 1504 C CA . ASP A 1 192 ? 14.988 34.013 47.730 1.00 27.71 191 ASP A CA 1
ATOM 1505 C C . ASP A 1 192 ? 14.839 35.518 47.581 1.00 27.12 191 ASP A C 1
ATOM 1506 O O . ASP A 1 192 ? 15.739 36.259 47.908 1.00 30.45 191 ASP A O 1
ATOM 1511 N N . VAL A 1 193 ? 13.745 35.958 46.942 1.00 27.95 192 VAL A N 1
ATOM 1512 C CA . VAL A 1 193 ? 13.457 37.381 46.695 1.00 27.58 192 VAL A CA 1
ATOM 1513 C C . VAL A 1 193 ? 11.993 37.674 47.034 1.00 30.99 192 VAL A C 1
ATOM 1514 O O . VAL A 1 193 ? 11.200 36.749 47.208 1.00 30.20 192 VAL A O 1
ATOM 1518 N N . ASP A 1 194 ? 11.639 38.953 47.068 1.00 32.28 193 ASP A N 1
ATOM 1519 C CA . ASP A 1 194 ? 10.239 39.394 47.292 1.00 33.13 193 ASP A CA 1
ATOM 1520 C C . ASP A 1 194 ? 9.537 39.685 45.972 1.00 30.91 193 ASP A C 1
ATOM 1521 O O . ASP A 1 194 ? 9.770 40.737 45.357 1.00 32.84 193 ASP A O 1
ATOM 1526 N N . PRO A 1 195 ? 8.629 38.789 45.546 1.00 29.26 194 PRO A N 1
ATOM 1527 C CA . PRO A 1 195 ? 8.001 38.989 44.237 1.00 29.34 194 PRO A CA 1
ATOM 1528 C C . PRO A 1 195 ? 7.009 40.172 44.111 1.00 29.43 194 PRO A C 1
ATOM 1529 O O . PRO A 1 195 ? 6.451 40.395 43.037 1.00 28.38 194 PRO A O 1
ATOM 1533 N N . ASP A 1 196 ? 6.791 40.924 45.193 1.00 30.06 195 ASP A N 1
ATOM 1534 C CA . ASP A 1 196 ? 6.009 42.156 45.143 1.00 30.47 195 ASP A CA 1
ATOM 1535 C C . ASP A 1 196 ? 6.755 43.386 44.575 1.00 31.46 195 ASP A C 1
ATOM 1536 O O . ASP A 1 196 ? 6.106 44.355 44.201 1.00 30.34 195 ASP A O 1
ATOM 1541 N N . TYR A 1 197 ? 8.097 43.351 44.532 1.00 29.37 196 TYR A N 1
ATOM 1542 C CA . TYR A 1 197 ? 8.918 44.531 44.220 1.00 27.48 196 TYR A CA 1
ATOM 1543 C C . TYR A 1 197 ? 10.013 44.272 43.183 1.00 26.06 196 TYR A C 1
ATOM 1544 O O . TYR A 1 197 ? 10.701 43.261 43.260 1.00 27.66 196 TYR A O 1
ATOM 1553 N N . THR A 1 198 ? 10.162 45.202 42.246 1.00 26.47 197 THR A N 1
ATOM 1554 C CA . THR A 1 198 ? 11.359 45.292 41.382 1.00 24.33 197 THR A CA 1
ATOM 1555 C C . THR A 1 198 ? 12.339 46.188 42.141 1.00 25.82 197 THR A C 1
ATOM 1556 O O . THR A 1 198 ? 12.005 47.309 42.521 1.00 27.97 197 THR A O 1
ATOM 1560 N N . ASP A 1 199 ? 13.543 45.687 42.370 1.00 22.24 198 ASP A N 1
ATOM 1561 C CA . ASP A 1 199 ? 14.550 46.381 43.176 1.00 24.71 198 ASP A CA 1
ATOM 1562 C C . ASP A 1 199 ? 15.691 46.918 42.316 1.00 24.03 198 ASP A C 1
ATOM 1563 O O . ASP A 1 199 ? 16.114 46.279 41.363 1.00 22.60 198 ASP A O 1
ATOM 1568 N N . PHE A 1 200 ? 16.149 48.111 42.671 1.00 23.36 199 PHE A N 1
ATOM 1569 C CA . PHE A 1 200 ? 17.231 48.828 42.001 1.00 22.22 199 PHE A CA 1
ATOM 1570 C C . PHE A 1 200 ? 18.258 49.241 43.034 1.00 24.41 199 PHE A C 1
ATOM 1571 O O . PHE A 1 200 ? 17.900 49.732 44.119 1.00 24.37 199 PHE A O 1
ATOM 1579 N N . TYR A 1 201 ? 19.531 48.990 42.729 1.00 22.10 200 TYR A N 1
ATOM 1580 C CA . TYR A 1 201 ? 20.629 49.241 43.631 1.00 21.48 200 TYR A CA 1
ATOM 1581 C C . TYR A 1 201 ? 21.616 50.247 43.028 1.00 23.19 200 TYR A C 1
ATOM 1582 O O . TYR A 1 201 ? 22.161 50.048 41.954 1.00 22.21 200 TYR A O 1
ATOM 1591 N N . LEU A 1 202 ? 21.848 51.341 43.753 1.00 24.18 201 LEU A N 1
ATOM 1592 C CA . LEU A 1 202 ? 22.729 52.405 43.311 1.00 25.81 201 LEU A CA 1
ATOM 1593 C C . LEU A 1 202 ? 24.046 52.427 44.068 1.00 27.02 201 LEU A C 1
ATOM 1594 O O . LEU A 1 202 ? 24.124 52.002 45.236 1.00 28.43 201 LEU A O 1
ATOM 1599 N N . GLY A 1 203 ? 25.078 52.923 43.394 1.00 27.08 202 GLY A N 1
ATOM 1600 C CA . GLY A 1 203 ? 26.354 53.171 44.023 1.00 28.40 202 GLY A CA 1
ATOM 1601 C C . GLY A 1 203 ? 27.539 52.678 43.226 1.00 28.13 202 GLY A C 1
ATOM 1602 O O . GLY A 1 203 ? 27.410 52.252 42.080 1.00 26.12 202 GLY A O 1
ATOM 1603 N N . SER A 1 204 ? 28.703 52.742 43.854 1.00 28.48 203 SER A N 1
ATOM 1604 C CA . SER A 1 204 ? 29.953 52.331 43.237 1.00 29.50 203 SER A CA 1
ATOM 1605 C C . SER A 1 204 ? 29.992 50.821 42.952 1.00 30.18 203 SER A C 1
ATOM 1606 O O . SER A 1 204 ? 30.841 50.378 42.190 1.00 30.24 203 SER A O 1
ATOM 1609 N N . ILE A 1 205 ? 29.078 50.062 43.568 1.00 28.52 204 ILE A N 1
ATOM 1610 C CA . ILE A 1 205 ? 28.799 48.666 43.180 1.00 29.41 204 ILE A CA 1
ATOM 1611 C C . ILE A 1 205 ? 28.364 48.510 41.719 1.00 28.90 204 ILE A C 1
ATOM 1612 O O . ILE A 1 205 ? 28.469 47.404 41.167 1.00 30.43 204 ILE A O 1
ATOM 1617 N N . ALA A 1 206 ? 27.862 49.598 41.10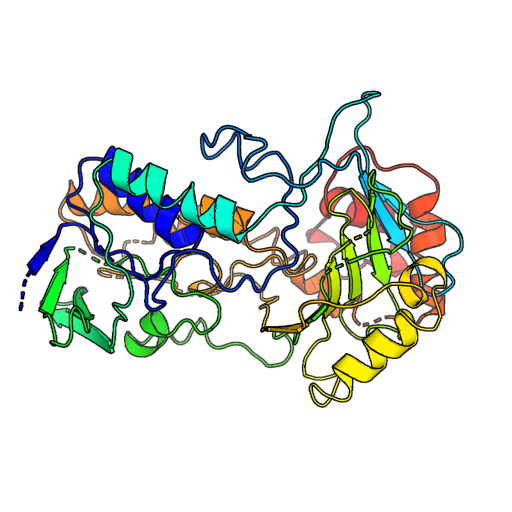8 1.00 26.07 205 ALA A N 1
ATOM 1618 C CA . ALA A 1 206 ? 27.424 49.628 39.695 1.00 28.31 205 ALA A CA 1
ATOM 1619 C C . ALA A 1 206 ? 27.643 51.046 39.150 1.00 29.51 205 ALA A C 1
ATOM 1620 O O . ALA A 1 206 ? 26.704 51.835 39.060 1.00 28.52 205 ALA A O 1
ATOM 1622 N N . PRO A 1 207 ? 28.888 51.379 38.805 1.00 30.95 206 PRO A N 1
ATOM 1623 C CA . PRO A 1 207 ? 29.211 52.755 38.451 1.00 33.27 206 PRO A CA 1
ATOM 1624 C C . PRO A 1 207 ? 28.453 53.255 37.227 1.00 31.05 206 PRO A C 1
ATOM 1625 O O . PRO A 1 207 ? 28.307 52.543 36.239 1.00 29.68 206 PRO A O 1
ATOM 1629 N N . ALA A 1 208 ? 27.963 54.474 37.301 1.00 28.69 207 ALA A N 1
ATOM 1630 C CA . ALA A 1 208 ? 27.313 55.106 36.164 1.00 29.86 207 ALA A CA 1
ATOM 1631 C C . ALA A 1 208 ? 26.224 54.200 35.592 1.00 27.62 207 ALA A C 1
ATOM 1632 O O . ALA A 1 208 ? 26.124 54.029 34.388 1.00 25.68 207 ALA A O 1
ATOM 1634 N N . GLY A 1 209 ? 25.438 53.603 36.482 1.00 25.60 208 GLY A N 1
ATOM 1635 C CA . GLY A 1 209 ? 24.301 52.767 36.098 1.00 25.41 208 GLY A CA 1
ATOM 1636 C C . GLY A 1 209 ? 23.623 52.252 37.359 1.00 25.05 208 GLY A C 1
ATOM 1637 O O . GLY A 1 209 ? 23.457 52.979 38.332 1.00 26.87 208 GLY A O 1
ATOM 1638 N N . TYR A 1 210 ? 23.260 50.976 37.364 1.00 22.55 209 TYR A N 1
ATOM 1639 C CA . TYR A 1 210 ? 22.680 50.389 38.533 1.00 22.73 209 TYR A CA 1
ATOM 1640 C C . TYR A 1 210 ? 22.656 48.883 38.385 1.00 21.53 209 TYR A C 1
ATOM 1641 O O . TYR A 1 210 ? 22.929 48.356 37.303 1.00 20.44 209 TYR A O 1
ATOM 1650 N N . ILE A 1 211 ? 22.364 48.221 39.491 1.00 20.24 210 ILE A N 1
ATOM 1651 C CA . ILE A 1 211 ? 22.053 46.800 39.506 1.00 17.84 210 ILE A CA 1
ATOM 1652 C C . ILE A 1 211 ? 20.561 46.645 39.777 1.00 18.26 210 ILE A C 1
ATOM 1653 O O . ILE A 1 211 ? 19.972 47.405 40.562 1.00 21.06 210 ILE A O 1
ATOM 1658 N N . TRP A 1 212 ? 19.941 45.678 39.103 1.00 18.71 211 TRP A N 1
ATOM 1659 C CA . TRP A 1 212 ? 18.517 45.416 39.306 1.00 18.53 211 TRP A CA 1
ATOM 1660 C C . TRP A 1 212 ? 18.230 43.967 39.646 1.00 20.09 211 TRP A C 1
ATOM 1661 O O . TRP A 1 212 ? 18.968 43.051 39.262 1.00 19.77 211 TRP A O 1
ATOM 1672 N N . VAL A 1 213 ? 17.104 43.759 40.337 1.00 18.84 212 VAL A N 1
ATOM 1673 C CA . VAL A 1 213 ? 16.601 42.428 40.643 1.00 18.73 212 VAL A CA 1
ATOM 1674 C C . VAL A 1 213 ? 15.109 42.477 40.332 1.00 20.89 212 VAL A C 1
ATOM 1675 O O . VAL A 1 213 ? 14.359 43.184 41.011 1.00 22.43 212 VAL A O 1
ATOM 1679 N N . PHE A 1 214 ? 14.700 41.780 39.283 1.00 19.45 213 PHE A N 1
ATOM 1680 C CA . PHE A 1 214 ? 13.269 41.754 38.862 1.00 18.62 213 PHE A CA 1
ATOM 1681 C C . PHE A 1 214 ? 12.714 40.370 39.069 1.00 19.09 213 PHE A C 1
ATOM 1682 O O . PHE A 1 214 ? 13.047 39.426 38.370 1.00 20.44 213 PHE A O 1
ATOM 1690 N N . PRO A 1 215 ? 11.827 40.222 40.042 1.00 19.96 214 PRO A N 1
ATOM 1691 C CA . PRO A 1 215 ? 11.311 38.879 40.315 1.00 18.31 214 PRO A CA 1
ATOM 1692 C C . PRO A 1 215 ? 10.286 38.426 39.307 1.00 19.41 214 PRO A C 1
ATOM 1693 O O . PRO A 1 215 ? 9.445 39.214 38.860 1.00 20.80 214 PRO A O 1
ATOM 1697 N N . LYS A 1 216 ? 10.370 37.144 38.959 1.00 20.66 215 LYS A N 1
ATOM 1698 C CA . LYS A 1 216 ? 9.476 36.496 38.018 1.00 20.19 215 LYS A CA 1
ATOM 1699 C C . LYS A 1 216 ? 8.476 35.564 38.668 1.00 24.01 215 LYS A C 1
ATOM 1700 O O . LYS A 1 216 ? 7.675 34.949 37.962 1.00 25.52 215 LYS A O 1
ATOM 1706 N N . GLY A 1 217 ? 8.516 35.444 39.999 1.00 24.03 216 GLY A N 1
ATOM 1707 C CA . GLY A 1 217 ? 7.736 34.434 40.690 1.00 27.30 216 GLY A CA 1
ATOM 1708 C C . GLY A 1 217 ? 8.469 33.107 40.855 1.00 26.82 216 GLY A C 1
ATOM 1709 O O . GLY A 1 217 ? 9.423 32.819 40.116 1.00 23.52 216 GLY A O 1
ATOM 1710 N N . GLU A 1 218 ? 8.008 32.298 41.808 1.00 27.41 217 GLU A N 1
ATOM 1711 C CA . GLU A 1 218 ? 8.481 30.912 41.981 1.00 28.35 217 GLU A CA 1
ATOM 1712 C C . GLU A 1 218 ? 10.001 30.770 42.086 1.00 25.67 217 GLU A C 1
ATOM 1713 O O . GLU A 1 218 ? 10.601 29.876 41.483 1.00 25.72 217 GLU A O 1
ATOM 1719 N N . GLY A 1 219 ? 10.606 31.697 42.800 1.00 23.68 218 GLY A N 1
ATOM 1720 C CA . GLY A 1 219 ? 12.038 31.663 43.065 1.00 25.43 218 GLY A CA 1
ATOM 1721 C C . GLY A 1 219 ? 12.928 32.100 41.923 1.00 22.71 218 GLY A C 1
ATOM 1722 O O . GLY A 1 219 ? 14.143 31.934 41.999 1.00 22.97 218 GLY A O 1
ATOM 1736 N N . ALA A 1 221 ? 14.319 35.182 39.151 1.00 20.32 220 ALA A N 1
ATOM 1737 C CA . ALA A 1 221 ? 14.534 36.616 39.030 1.00 19.96 220 ALA A CA 1
ATOM 1738 C C . ALA A 1 221 ? 15.524 36.904 37.951 1.00 20.52 220 ALA A C 1
ATOM 1739 O O . ALA A 1 221 ? 16.431 36.113 37.707 1.00 19.49 220 ALA A O 1
ATOM 1741 N N . ASN A 1 222 ? 15.354 38.054 37.324 1.00 17.59 221 ASN A N 1
ATOM 1742 C CA . ASN A 1 222 ? 16.364 38.623 36.441 1.00 16.21 221 ASN A CA 1
ATOM 1743 C C . ASN A 1 222 ? 17.252 39.538 37.270 1.00 18.59 221 ASN A C 1
ATOM 1744 O O . ASN A 1 222 ? 16.758 40.444 37.952 1.00 19.46 221 ASN A O 1
ATOM 1749 N N . VAL A 1 223 ? 18.564 39.293 37.251 1.00 17.53 222 VAL A N 1
ATOM 1750 C CA . VAL A 1 223 ? 19.499 40.012 38.112 1.00 17.17 222 VAL A CA 1
ATOM 1751 C C . VAL A 1 223 ? 20.599 40.532 37.210 1.00 16.57 222 VAL A C 1
ATOM 1752 O O . VAL A 1 223 ? 21.306 39.738 36.561 1.00 17.08 222 VAL A O 1
ATOM 1756 N N . GLY A 1 224 ? 20.683 41.842 37.089 1.00 16.42 223 GLY A N 1
ATOM 1757 C CA . GLY A 1 224 ? 21.584 42.450 36.115 1.00 16.83 223 GLY A CA 1
ATOM 1758 C C . GLY A 1 224 ? 22.298 43.685 36.592 1.00 17.58 223 GLY A C 1
ATOM 1759 O O . GLY A 1 224 ? 22.012 44.246 37.665 1.00 18.00 223 GLY A O 1
ATOM 1760 N N . ILE A 1 225 ? 23.280 44.082 35.790 1.00 17.81 224 ILE A N 1
ATOM 1761 C CA . ILE A 1 225 ? 24.043 45.289 35.976 1.00 18.66 224 ILE A CA 1
ATOM 1762 C C . ILE A 1 225 ? 24.079 46.031 34.638 1.00 18.32 224 ILE A C 1
ATOM 1763 O O . ILE A 1 225 ? 24.168 45.433 33.568 1.00 17.89 224 ILE A O 1
ATOM 1768 N N . GLY A 1 226 ? 24.061 47.354 34.714 1.00 19.43 225 GLY A N 1
ATOM 1769 C CA . GLY A 1 226 ? 24.335 48.222 33.551 1.00 19.41 225 GLY A CA 1
ATOM 1770 C C . GLY A 1 226 ? 25.330 49.285 33.992 1.00 20.84 225 GLY A C 1
ATOM 1771 O O . GLY A 1 226 ? 25.184 49.822 35.087 1.00 23.03 225 GLY A O 1
ATOM 1772 N N . SER A 1 227 ? 26.374 49.527 33.205 1.00 19.76 226 SER A N 1
ATOM 1773 C CA A SER A 1 227 ? 27.359 50.566 33.490 0.50 20.45 226 SER A CA 1
ATOM 1774 C CA B SER A 1 227 ? 27.340 50.584 33.488 0.50 20.96 226 SER A CA 1
ATOM 1775 C C . SER A 1 227 ? 27.765 51.292 32.205 1.00 20.81 226 SER A C 1
ATOM 1776 O O . SER A 1 227 ? 27.939 50.675 31.166 1.00 19.51 226 SER A O 1
ATOM 1781 N N . SER A 1 228 ? 27.910 52.617 32.277 1.00 21.97 227 SER A N 1
ATOM 1782 C CA . SER A 1 228 ? 28.375 53.393 31.128 1.00 24.27 227 SER A CA 1
ATOM 1783 C C . SER A 1 228 ? 29.725 52.840 30.681 1.00 26.81 227 SER A C 1
ATOM 1784 O O . SER A 1 228 ? 30.558 52.492 31.530 1.00 24.67 227 SER A O 1
ATOM 1787 N N . ILE A 1 229 ? 29.946 52.735 29.377 1.00 23.06 228 ILE A N 1
ATOM 1788 C CA . ILE A 1 229 ? 31.172 52.111 28.864 1.00 26.72 228 ILE A CA 1
ATOM 1789 C C . ILE A 1 229 ? 32.428 52.886 29.196 1.00 30.13 228 ILE A C 1
ATOM 1790 O O . ILE A 1 229 ? 33.534 52.326 29.171 1.00 35.33 228 ILE A O 1
ATOM 1795 N N . ASN A 1 230 ? 32.270 54.150 29.547 1.00 28.85 229 ASN A N 1
ATOM 1796 C CA . ASN A 1 230 ? 33.423 54.937 30.000 1.00 30.34 229 ASN A CA 1
ATOM 1797 C C . ASN A 1 230 ? 33.882 54.625 31.419 1.00 32.61 229 ASN A C 1
ATOM 1798 O O . ASN A 1 230 ? 34.974 55.060 31.831 1.00 34.55 229 ASN A O 1
ATOM 1803 N N A TRP A 1 231 ? 33.083 53.860 32.155 0.50 30.06 230 TRP A N 1
ATOM 1804 N N B TRP A 1 231 ? 33.061 53.901 32.176 0.50 31.29 230 TRP A N 1
ATOM 1805 C CA A TRP A 1 231 ? 33.396 53.552 33.540 0.50 31.46 230 TRP A CA 1
ATOM 1806 C CA B TRP A 1 231 ? 33.340 53.632 33.585 0.50 33.28 230 TRP A CA 1
ATOM 1807 C C A TRP A 1 231 ? 33.890 52.115 33.698 0.50 32.63 230 TRP A C 1
ATOM 1808 C C B TRP A 1 231 ? 33.675 52.162 33.792 0.50 34.87 230 TRP A C 1
ATOM 1809 O O A TRP A 1 231 ? 35.016 51.891 34.124 0.50 33.58 230 TRP A O 1
ATOM 1810 O O B TRP A 1 231 ? 33.768 51.681 34.927 0.50 30.86 230 TRP A O 1
ATOM 1831 N N A ILE A 1 232 ? 33.061 51.139 33.366 0.50 31.21 231 ILE A N 1
ATOM 1832 N N B ILE A 1 232 ? 33.871 51.456 32.688 0.50 36.05 231 ILE A N 1
ATOM 1833 C CA A ILE A 1 232 ? 33.505 49.762 33.456 0.50 32.19 231 ILE A CA 1
ATOM 1834 C CA B ILE A 1 232 ? 34.023 50.020 32.747 0.50 39.23 231 ILE A CA 1
ATOM 1835 C C A ILE A 1 232 ? 34.115 49.342 32.125 0.50 37.16 231 ILE A C 1
ATOM 1836 C C B ILE A 1 232 ? 35.085 49.600 31.727 0.50 41.05 231 ILE A C 1
ATOM 1837 O O A ILE A 1 232 ? 33.483 49.421 31.061 0.50 35.78 231 ILE A O 1
ATOM 1838 O O B ILE A 1 232 ? 35.037 50.000 30.572 0.50 39.94 231 ILE A O 1
ATOM 1847 N N A HIS A 1 233 ? 35.380 48.931 32.223 0.50 42.76 232 HIS A N 1
ATOM 1848 N N B HIS A 1 233 ? 36.069 48.819 32.164 0.50 44.22 232 HIS A N 1
ATOM 1849 C CA A HIS A 1 233 ? 36.276 48.777 31.082 0.50 45.66 232 HIS A CA 1
ATOM 1850 C CA B HIS A 1 233 ? 37.102 48.364 31.239 0.50 46.22 232 HIS A CA 1
ATOM 1851 C C A HIS A 1 233 ? 35.788 47.724 30.096 0.50 45.33 232 HIS A C 1
ATOM 1852 C C B HIS A 1 233 ? 36.490 47.501 30.117 0.50 46.10 232 HIS A C 1
ATOM 1853 O O A HIS A 1 233 ? 35.374 48.064 28.983 0.50 45.86 232 HIS A O 1
ATOM 1854 O O B HIS A 1 233 ? 36.708 47.760 28.927 0.50 47.37 232 HIS A O 1
ATOM 1857 N N . ASN A 1 234 ? 35.761 46.460 30.518 1.00 44.98 233 ASN A N 1
ATOM 1858 C CA . ASN A 1 234 ? 35.311 45.400 29.614 1.00 42.56 233 ASN A CA 1
ATOM 1859 C C . ASN A 1 234 ? 34.213 44.575 30.266 1.00 37.30 233 ASN A C 1
ATOM 1860 O O . ASN A 1 234 ? 33.939 44.748 31.457 1.00 34.50 233 ASN A O 1
ATOM 1865 N N . ARG A 1 235 ? 33.606 43.665 29.510 1.00 34.66 234 ARG A N 1
ATOM 1866 C CA . ARG A 1 235 ? 32.466 42.895 30.031 1.00 34.10 234 ARG A CA 1
ATOM 1867 C C . ARG A 1 235 ? 32.866 41.899 31.138 1.00 30.52 234 ARG A C 1
ATOM 1868 O O . ARG A 1 235 ? 32.015 41.497 31.909 1.00 28.11 234 ARG A O 1
ATOM 1873 N N . PHE A 1 236 ? 34.129 41.480 31.200 1.00 31.78 235 PHE A N 1
ATOM 1874 C CA A PHE A 1 236 ? 34.545 40.560 32.268 0.50 30.71 235 PHE A CA 1
ATOM 1875 C CA B PHE A 1 236 ? 34.583 40.584 32.274 0.50 31.83 235 PHE A CA 1
ATOM 1876 C C . PHE A 1 236 ? 34.543 41.338 33.592 1.00 31.79 235 PHE A C 1
ATOM 1877 O O . PHE A 1 236 ? 34.107 40.801 34.626 1.00 33.44 235 PHE A O 1
ATOM 1892 N N . GLU A 1 237 ? 34.990 42.595 33.554 1.00 29.73 236 GLU A N 1
ATOM 1893 C CA . GLU A 1 237 ? 34.947 43.459 34.732 1.00 31.09 236 GLU A CA 1
ATOM 1894 C C . GLU A 1 237 ? 33.479 43.705 35.140 1.00 28.20 236 GLU A C 1
ATOM 1895 O O . GLU A 1 237 ? 33.134 43.677 36.326 1.00 26.00 236 GLU A O 1
ATOM 1901 N N . LEU A 1 238 ? 32.627 43.947 34.155 1.00 25.68 237 LEU A N 1
ATOM 1902 C CA . LEU A 1 238 ? 31.184 44.111 34.414 1.00 23.05 237 LEU A CA 1
ATOM 1903 C C . LEU A 1 238 ? 30.595 42.879 35.114 1.00 22.34 237 LEU A C 1
ATOM 1904 O O . LEU A 1 238 ? 29.862 42.986 36.125 1.00 20.91 237 LEU A O 1
ATOM 1909 N N . LYS A 1 239 ? 30.920 41.690 34.609 1.00 23.34 238 LYS A N 1
ATOM 1910 C CA . LYS A 1 239 ? 30.494 40.449 35.226 1.00 22.21 238 LYS A CA 1
ATOM 1911 C C . LYS A 1 239 ? 31.017 40.334 36.655 1.00 22.72 238 LYS A C 1
ATOM 1912 O O . LYS A 1 239 ? 30.279 39.897 37.545 1.00 22.94 238 LYS A O 1
ATOM 1918 N N . ASN A 1 240 ? 32.280 40.724 36.881 1.00 22.44 239 ASN A N 1
ATOM 1919 C CA . ASN A 1 240 ? 32.839 40.681 38.231 1.00 24.12 239 ASN A CA 1
ATOM 1920 C C . ASN A 1 240 ? 32.059 41.575 39.207 1.00 22.18 239 ASN A C 1
ATOM 1921 O O . ASN A 1 240 ? 31.818 41.151 40.343 1.00 23.57 239 ASN A O 1
ATOM 1926 N N . TYR A 1 241 ? 31.670 42.776 38.777 1.00 21.45 240 TYR A N 1
ATOM 1927 C CA . TYR A 1 241 ? 30.860 43.669 39.631 1.00 21.65 240 TYR A CA 1
ATOM 1928 C C . TYR A 1 241 ? 29.551 42.954 40.002 1.00 22.07 240 TYR A C 1
ATOM 1929 O O . TYR A 1 241 ? 29.146 42.958 41.167 1.00 20.99 240 TYR A O 1
ATOM 1938 N N . LEU A 1 242 ? 28.880 42.366 39.009 1.00 21.87 241 LEU A N 1
ATOM 1939 C CA . LEU A 1 242 ? 27.601 41.680 39.289 1.00 20.00 241 LEU A CA 1
ATOM 1940 C C . LEU A 1 242 ? 27.803 40.453 40.200 1.00 19.55 241 LEU A C 1
ATOM 1941 O O . LEU A 1 242 ? 27.047 40.234 41.145 1.00 20.00 241 LEU A O 1
ATOM 1946 N N . ASP A 1 243 ? 28.847 39.663 39.941 1.00 20.04 242 ASP A N 1
ATOM 1947 C CA . ASP A 1 243 ? 29.129 38.502 40.766 1.00 21.36 242 ASP A CA 1
ATOM 1948 C C . ASP A 1 243 ? 29.418 38.865 42.218 1.00 20.63 242 ASP A C 1
ATOM 1949 O O . ASP A 1 243 ? 28.989 38.163 43.130 1.00 20.72 242 ASP A O 1
ATOM 1954 N N . ARG A 1 244 ? 30.141 39.959 42.429 1.00 21.63 243 ARG A N 1
ATOM 1955 C CA . ARG A 1 244 ? 30.409 40.421 43.770 1.00 23.43 243 ARG A CA 1
ATOM 1956 C C . ARG A 1 244 ? 29.126 40.818 44.466 1.00 22.38 243 ARG A C 1
ATOM 1957 O O . ARG A 1 244 ? 28.955 40.535 45.667 1.00 23.09 243 ARG A O 1
ATOM 1965 N N . PHE A 1 245 ? 28.257 41.514 43.741 1.00 21.79 244 PHE A N 1
ATOM 1966 C CA . PHE A 1 245 ? 26.955 41.875 44.282 1.00 22.32 244 PHE A CA 1
ATOM 1967 C C . PHE A 1 245 ? 26.176 40.635 44.701 1.00 22.00 244 PHE A C 1
ATOM 1968 O O . PHE A 1 245 ? 25.674 40.598 45.814 1.00 23.06 244 PHE A O 1
ATOM 1976 N N . ILE A 1 246 ? 26.089 39.633 43.821 1.00 21.87 245 ILE A N 1
ATOM 1977 C CA . ILE A 1 246 ? 25.370 38.388 44.120 1.00 22.16 245 ILE A CA 1
ATOM 1978 C C . ILE A 1 246 ? 25.966 37.675 45.369 1.00 23.87 245 ILE A C 1
ATOM 1979 O O . ILE A 1 246 ? 25.211 37.265 46.259 1.00 24.97 245 ILE A O 1
ATOM 1984 N N . GLU A 1 247 ? 27.299 37.591 45.426 1.00 23.49 246 GLU A N 1
ATOM 1985 C CA A GLU A 1 247 ? 28.035 37.002 46.562 0.50 24.76 246 GLU A CA 1
ATOM 1986 C CA B GLU A 1 247 ? 28.014 36.980 46.554 0.50 26.58 246 GLU A CA 1
ATOM 1987 C C . GLU A 1 247 ? 27.657 37.668 47.871 1.00 27.54 246 GLU A C 1
ATOM 1988 O O . GLU A 1 247 ? 27.552 37.003 48.907 1.00 28.18 246 GLU A O 1
ATOM 1999 N N . ASN A 1 248 ? 27.489 38.989 47.823 1.00 25.74 247 ASN A N 1
ATOM 2000 C CA A ASN A 1 248 ? 27.202 39.760 49.030 0.50 28.82 247 ASN A CA 1
ATOM 2001 C CA B ASN A 1 248 ? 27.196 39.801 49.000 0.50 29.13 247 ASN A CA 1
ATOM 2002 C C . ASN A 1 248 ? 25.708 39.805 49.387 1.00 28.97 247 ASN A C 1
ATOM 2003 O O . ASN A 1 248 ? 25.322 40.456 50.369 1.00 29.12 247 ASN A O 1
ATOM 2012 N N . HIS A 1 249 ? 24.872 39.103 48.615 1.00 25.96 248 HIS A N 1
ATOM 2013 C CA . HIS A 1 249 ? 23.412 39.019 48.893 1.00 25.61 248 HIS A CA 1
ATOM 2014 C C . HIS A 1 249 ? 22.967 37.565 49.037 1.00 24.70 248 HIS A C 1
ATOM 2015 O O . HIS A 1 249 ? 22.748 36.870 48.039 1.00 23.44 248 HIS A O 1
ATOM 2022 N N . PRO A 1 250 ? 22.820 37.087 50.297 1.00 30.32 249 PRO A N 1
ATOM 2023 C CA . PRO A 1 250 ? 22.653 35.649 50.521 1.00 29.87 249 PRO A CA 1
ATOM 2024 C C . PRO A 1 250 ? 21.493 35.025 49.801 1.00 26.26 249 PRO A C 1
ATOM 2025 O O . PRO A 1 250 ? 21.619 33.883 49.347 1.00 27.78 249 PRO A O 1
ATOM 2029 N N . GLY A 1 251 ? 20.417 35.783 49.637 1.00 26.96 250 GLY A N 1
ATOM 2030 C CA . GLY A 1 251 ? 19.212 35.303 48.949 1.00 26.77 250 GLY A CA 1
ATOM 2031 C C . GLY A 1 251 ? 19.436 35.094 47.454 1.00 26.96 250 GLY A C 1
ATOM 2032 O O . GLY A 1 251 ? 18.741 34.287 46.822 1.00 27.23 250 GLY A O 1
ATOM 2033 N N . LEU A 1 252 ? 20.434 35.781 46.902 1.00 23.88 251 LEU A N 1
ATOM 2034 C CA . LEU A 1 252 ? 20.828 35.584 45.507 1.00 23.63 251 LEU A CA 1
ATOM 2035 C C . LEU A 1 252 ? 21.938 34.522 45.355 1.00 21.68 251 LEU A C 1
ATOM 2036 O O . LEU A 1 252 ? 21.890 33.682 44.453 1.00 22.39 251 LEU A O 1
ATOM 2041 N N . LYS A 1 253 ? 22.928 34.576 46.238 1.00 23.49 252 LYS A N 1
ATOM 2042 C CA . LYS A 1 253 ? 24.060 33.626 46.229 1.00 24.39 252 LYS A CA 1
ATOM 2043 C C . LYS A 1 253 ? 23.644 32.139 46.245 1.00 24.60 252 LYS A C 1
ATOM 2044 O O . LYS A 1 253 ? 24.252 31.314 45.553 1.00 24.74 252 LYS A O 1
ATOM 2050 N N . LYS A 1 254 ? 22.537 31.818 46.928 1.00 24.32 253 LYS A N 1
ATOM 2051 C CA . LYS A 1 254 ? 22.059 30.427 47.026 1.00 26.60 253 LYS A CA 1
ATOM 2052 C C . LYS A 1 254 ? 21.424 29.864 45.761 1.00 25.97 253 LYS A C 1
ATOM 2053 O O . LYS A 1 254 ? 21.223 28.641 45.660 1.00 26.69 253 LYS A O 1
ATOM 2059 N N . GLY A 1 255 ? 21.162 30.739 44.778 1.00 23.44 254 GLY A N 1
ATOM 2060 C CA . GLY A 1 255 ? 20.526 30.371 43.539 1.00 24.04 254 GLY A CA 1
ATOM 2061 C C . GLY A 1 255 ? 21.471 29.882 42.467 1.00 24.55 254 GLY A C 1
ATOM 2062 O O . GLY A 1 255 ? 22.700 29.814 42.677 1.00 25.41 254 GLY A O 1
ATOM 2063 N N . GLN A 1 256 ? 20.899 29.501 41.333 1.00 22.02 255 GLN A N 1
ATOM 2064 C CA . GLN A 1 256 ? 21.679 29.078 40.166 1.00 21.86 255 GLN A CA 1
ATOM 2065 C C . GLN A 1 256 ? 21.305 29.995 39.004 1.00 24.56 255 GLN A C 1
ATOM 2066 O O . GLN A 1 256 ? 20.125 30.390 38.879 1.00 23.81 255 GLN A O 1
ATOM 2072 N N . ASP A 1 257 ? 22.274 30.293 38.132 1.00 23.30 256 ASP A N 1
ATOM 2073 C CA . ASP A 1 257 ? 21.954 30.975 36.880 1.00 20.47 256 ASP A CA 1
ATOM 2074 C C . ASP A 1 257 ? 21.675 29.967 35.772 1.00 22.95 256 ASP A C 1
ATOM 2075 O O . ASP A 1 257 ? 22.327 28.909 35.710 1.00 22.24 256 ASP A O 1
ATOM 2080 N N . ILE A 1 258 ? 20.698 30.260 34.914 1.00 20.52 257 ILE A N 1
ATOM 2081 C CA . ILE A 1 258 ? 20.350 29.413 33.784 1.00 20.96 257 ILE A CA 1
ATOM 2082 C C . ILE A 1 258 ? 20.569 30.126 32.428 1.00 21.69 257 ILE A C 1
ATOM 2083 O O . ILE A 1 258 ? 20.466 29.498 31.360 1.00 23.17 257 ILE A O 1
ATOM 2088 N N . GLN A 1 259 ? 20.845 31.428 32.469 1.00 20.68 258 GLN A N 1
ATOM 2089 C CA A GLN A 1 259 ? 21.094 32.225 31.272 0.50 21.61 258 GLN A CA 1
ATOM 2090 C CA B GLN A 1 259 ? 21.141 32.196 31.260 0.50 21.00 258 GLN A CA 1
ATOM 2091 C C . GLN A 1 259 ? 21.990 33.396 31.651 1.00 19.26 258 GLN A C 1
ATOM 2092 O O . GLN A 1 259 ? 21.905 33.885 32.759 1.00 19.14 258 GLN A O 1
ATOM 2103 N N . LEU A 1 260 ? 22.832 33.824 30.730 1.00 19.44 259 LEU A N 1
ATOM 2104 C CA . LEU A 1 260 ? 23.690 34.997 30.901 1.00 18.22 259 LEU A CA 1
ATOM 2105 C C . LEU A 1 260 ? 23.603 35.722 29.606 1.00 21.56 259 LEU A C 1
ATOM 2106 O O . LEU A 1 260 ? 23.988 35.154 28.565 1.00 23.36 259 LEU A O 1
ATOM 2111 N N . VAL A 1 261 ? 23.105 36.957 29.646 1.00 18.23 260 VAL A N 1
ATOM 2112 C CA . VAL A 1 261 ? 22.984 37.750 28.412 1.00 20.88 260 VAL A CA 1
ATOM 2113 C C . VAL A 1 261 ? 23.701 39.064 28.571 1.00 21.96 260 VAL A C 1
ATOM 2114 O O . VAL A 1 261 ? 23.884 39.560 29.685 1.00 19.01 260 VAL A O 1
ATOM 2118 N N . THR A 1 262 ? 24.112 39.622 27.438 1.00 21.84 261 THR A N 1
ATOM 2119 C CA . THR A 1 262 ? 24.706 40.938 27.418 1.00 20.63 261 THR A CA 1
ATOM 2120 C C . THR A 1 262 ? 24.028 41.755 26.322 1.00 19.93 261 THR A C 1
ATOM 2121 O O . THR A 1 262 ? 23.435 41.211 25.384 1.00 21.17 261 THR A O 1
ATOM 2125 N N . GLY A 1 263 ? 24.086 43.069 26.442 1.00 18.98 262 GLY A N 1
ATOM 2126 C CA . GLY A 1 263 ? 23.542 43.907 25.404 1.00 18.61 262 GLY A CA 1
ATOM 2127 C C . GLY A 1 263 ? 23.814 45.344 25.714 1.00 19.00 262 GLY A C 1
ATOM 2128 O O . GLY A 1 263 ? 24.294 45.679 26.783 1.00 19.40 262 GLY A O 1
ATOM 2129 N N . GLY A 1 264 ? 23.513 46.188 24.749 1.00 20.75 263 GLY A N 1
ATOM 2130 C CA . GLY A 1 264 ? 23.674 47.620 24.888 1.00 18.85 263 GLY A CA 1
ATOM 2131 C C . GLY A 1 264 ? 22.345 48.315 25.056 1.00 16.92 263 GLY A C 1
ATOM 2132 O O . GLY A 1 264 ? 21.316 47.871 24.572 1.00 16.44 263 GLY A O 1
ATOM 2133 N N . VAL A 1 265 ? 22.384 49.401 25.810 1.00 17.27 264 VAL A N 1
ATOM 2134 C CA A VAL A 1 265 ? 21.282 50.270 26.074 0.50 14.99 264 VAL A CA 1
ATOM 2135 C CA B VAL A 1 265 ? 21.233 50.310 25.886 0.50 17.33 264 VAL A CA 1
ATOM 2136 C C . VAL A 1 265 ? 21.743 51.715 25.727 1.00 17.41 264 VAL A C 1
ATOM 2137 O O . VAL A 1 265 ? 22.840 52.081 26.093 1.00 17.78 264 VAL A O 1
ATOM 2144 N N . SER A 1 266 ? 20.945 52.507 25.038 1.00 14.13 265 SER A N 1
ATOM 2145 C CA . SER A 1 266 ? 21.276 53.921 24.860 1.00 15.48 265 SER A CA 1
ATOM 2146 C C . SER A 1 266 ? 20.642 54.716 25.971 1.00 15.57 265 SER A C 1
ATOM 2147 O O . SER A 1 266 ? 19.541 54.378 26.429 1.00 14.77 265 SER A O 1
ATOM 2150 N N . VAL A 1 267 ? 21.295 55.813 26.386 1.00 15.62 266 VAL A N 1
ATOM 2151 C CA . VAL A 1 267 ? 20.729 56.725 27.399 1.00 15.18 266 VAL A CA 1
ATOM 2152 C C . VAL A 1 267 ? 20.933 58.164 26.943 1.00 17.84 266 VAL A C 1
ATOM 2153 O O . VAL A 1 267 ? 21.441 59.016 27.659 1.00 19.09 266 VAL A O 1
ATOM 2157 N N . SER A 1 268 ? 20.483 58.420 25.727 1.00 16.10 267 SER A N 1
ATOM 2158 C CA . SER A 1 268 ? 20.679 59.678 25.068 1.00 16.53 267 SER A CA 1
ATOM 2159 C C . SER A 1 268 ? 19.474 60.612 25.129 1.00 17.94 267 SER A C 1
ATOM 2160 O O . SER A 1 268 ? 18.311 60.189 25.265 1.00 18.00 267 SER A O 1
ATOM 2163 N N . LYS A 1 269 ? 19.763 61.888 24.971 1.00 17.37 268 LYS A N 1
ATOM 2164 C CA . LYS A 1 269 ? 18.752 62.872 24.607 1.00 17.45 268 LYS A CA 1
ATOM 2165 C C . LYS A 1 269 ? 18.108 62.450 23.290 1.00 18.09 268 LYS A C 1
ATOM 2166 O O . LYS A 1 269 ? 18.729 61.775 22.488 1.00 18.78 268 LYS A O 1
ATOM 2172 N N . VAL A 1 270 ? 16.880 62.913 23.035 1.00 17.25 269 VAL A N 1
ATOM 2173 C CA . VAL A 1 270 ? 16.245 62.658 21.743 1.00 15.66 269 VAL A CA 1
ATOM 2174 C C . VAL A 1 270 ? 17.148 63.198 20.607 1.00 17.54 269 VAL A C 1
ATOM 2175 O O . VAL A 1 270 ? 17.699 64.279 20.745 1.00 20.95 269 VAL A O 1
ATOM 2179 N N . LYS A 1 271 ? 17.304 62.357 19.569 1.00 21.25 270 LYS A N 1
ATOM 2180 C CA . LYS A 1 271 ? 18.173 62.529 18.411 1.00 25.56 270 LYS A CA 1
ATOM 2181 C C . LYS A 1 271 ? 17.328 62.894 17.198 1.00 18.41 270 LYS A C 1
ATOM 2182 O O . LYS A 1 271 ? 16.313 62.255 17.025 1.00 21.71 270 LYS A O 1
ATOM 2196 N N . PRO A 1 273 ? 17.685 64.189 12.939 1.00 17.58 272 PRO A N 1
ATOM 2197 C CA . PRO A 1 273 ? 16.447 63.590 12.442 1.00 17.35 272 PRO A CA 1
ATOM 2198 C C . PRO A 1 273 ? 16.433 62.095 12.680 1.00 16.84 272 PRO A C 1
ATOM 2199 O O . PRO A 1 273 ? 17.498 61.465 12.808 1.00 17.27 272 PRO A O 1
ATOM 2203 N N . ILE A 1 274 ? 15.236 61.515 12.770 1.00 15.64 273 ILE A N 1
ATOM 2204 C CA . ILE A 1 274 ? 15.057 60.063 12.791 1.00 15.43 273 ILE A CA 1
ATOM 2205 C C . ILE A 1 274 ? 14.187 59.591 11.615 1.00 14.58 273 ILE A C 1
ATOM 2206 O O . ILE A 1 274 ? 13.546 58.542 11.663 1.00 15.33 273 ILE A O 1
ATOM 2211 N N . THR A 1 275 ? 14.206 60.402 10.570 1.00 15.30 274 THR A N 1
ATOM 2212 C CA . THR A 1 275 ? 13.460 60.158 9.346 1.00 13.79 274 THR A CA 1
ATOM 2213 C C . THR A 1 275 ? 14.259 60.694 8.158 1.00 14.79 274 THR A C 1
ATOM 2214 O O . THR A 1 275 ? 15.183 61.531 8.293 1.00 16.04 274 THR A O 1
ATOM 2231 N N . PRO A 1 277 ? 12.748 61.078 3.706 1.00 16.59 276 PRO A N 1
ATOM 2232 C CA . PRO A 1 277 ? 11.590 60.673 2.872 1.00 14.51 276 PRO A CA 1
ATOM 2233 C C . PRO A 1 277 ? 11.607 59.174 2.665 1.00 14.21 276 PRO A C 1
ATOM 2234 O O . PRO A 1 277 ? 12.623 58.591 2.248 1.00 14.78 276 PRO A O 1
ATOM 2238 N N . GLY A 1 278 ? 10.477 58.541 2.990 1.00 14.32 277 GLY A N 1
ATOM 2239 C CA . GLY A 1 278 ? 10.344 57.070 2.898 1.00 14.12 277 GLY A CA 1
ATOM 2240 C C . GLY A 1 278 ? 10.751 56.260 4.091 1.00 14.07 277 GLY A C 1
ATOM 2241 O O . GLY A 1 278 ? 10.627 55.050 4.039 1.00 13.85 277 GLY A O 1
ATOM 2242 N N . LEU A 1 279 ? 11.239 56.884 5.160 1.00 13.29 278 LEU A N 1
ATOM 2243 C CA . LEU A 1 279 ? 11.847 56.146 6.278 1.00 13.63 278 LEU A CA 1
ATOM 2244 C C . LEU A 1 279 ? 11.600 56.802 7.626 1.00 12.12 278 LEU A C 1
ATOM 2245 O O . LEU A 1 279 ? 11.847 58.009 7.801 1.00 14.08 278 LEU A O 1
ATOM 2258 N N . LEU A 1 281 ? 12.447 55.791 11.859 1.00 11.76 280 LEU A N 1
ATOM 2259 C CA A LEU A 1 281 ? 13.006 54.892 12.864 0.50 12.16 280 LEU A CA 1
ATOM 2260 C CA B LEU A 1 281 ? 13.030 54.914 12.869 0.50 12.28 280 LEU A CA 1
ATOM 2261 C C . LEU A 1 281 ? 12.181 54.901 14.125 1.00 12.39 280 LEU A C 1
ATOM 2262 O O . LEU A 1 281 ? 11.687 55.957 14.527 1.00 13.82 280 LEU A O 1
ATOM 2271 N N . VAL A 1 282 ? 12.064 53.714 14.736 1.00 11.75 281 VAL A N 1
ATOM 2272 C CA . VAL A 1 282 ? 11.241 53.449 15.895 1.00 12.63 281 VAL A CA 1
ATOM 2273 C C . VAL A 1 282 ? 12.071 52.749 16.963 1.00 12.93 281 VAL A C 1
ATOM 2274 O O . VAL A 1 282 ? 13.011 51.975 16.662 1.00 13.48 281 VAL A O 1
ATOM 2278 N N . GLY A 1 283 ? 11.714 53.000 18.208 1.00 12.76 282 GLY A N 1
ATOM 2279 C CA . GLY A 1 283 ? 12.256 52.222 19.328 1.00 11.74 282 GLY A CA 1
ATOM 2280 C C . GLY A 1 283 ? 13.737 52.422 19.556 1.00 12.03 282 GLY A C 1
ATOM 2281 O O . GLY A 1 283 ? 14.245 53.526 19.474 1.00 12.56 282 GLY A O 1
ATOM 2282 N N . ASP A 1 284 ? 14.414 51.334 19.859 1.00 11.69 283 ASP A N 1
ATOM 2283 C CA . ASP A 1 284 ? 15.856 51.428 20.141 1.00 13.35 283 ASP A CA 1
ATOM 2284 C C . ASP A 1 284 ? 16.620 51.999 18.952 1.00 11.85 283 ASP A C 1
ATOM 2285 O O . ASP A 1 284 ? 17.604 52.769 19.143 1.00 12.54 283 ASP A O 1
ATOM 2290 N N . ALA A 1 285 ? 16.214 51.645 17.728 1.00 12.07 284 ALA A N 1
ATOM 2291 C CA . ALA A 1 285 ? 16.872 52.148 16.517 1.00 12.16 284 ALA A CA 1
ATOM 2292 C C . ALA A 1 285 ? 16.838 53.698 16.511 1.00 13.19 284 ALA A C 1
ATOM 2293 O O . ALA A 1 285 ? 17.741 54.314 15.917 1.00 13.56 284 ALA A O 1
ATOM 2295 N N . ALA A 1 286 ? 15.805 54.326 17.098 1.00 12.83 285 ALA A N 1
ATOM 2296 C CA . ALA A 1 286 ? 15.656 55.769 17.171 1.00 13.51 285 ALA A CA 1
ATOM 2297 C C . ALA A 1 286 ? 16.238 56.394 18.431 1.00 13.36 285 ALA A C 1
ATOM 2298 O O . ALA A 1 286 ? 16.120 57.594 18.647 1.00 15.80 285 ALA A O 1
ATOM 2300 N N . ARG A 1 287 ? 16.888 55.559 19.248 1.00 14.09 286 ARG A N 1
ATOM 2301 C CA . ARG A 1 287 ? 17.518 55.986 20.493 1.00 13.75 286 ARG A CA 1
ATOM 2302 C C . ARG A 1 287 ? 16.512 56.513 21.497 1.00 14.48 286 ARG A C 1
ATOM 2303 O O . ARG A 1 287 ? 16.754 57.492 22.169 1.00 15.99 286 ARG A O 1
ATOM 2311 N N . LEU A 1 288 ? 15.365 55.825 21.610 1.00 13.17 287 LEU A N 1
ATOM 2312 C CA . LEU A 1 288 ? 14.277 56.300 22.471 1.00 14.79 287 LEU A CA 1
ATOM 2313 C C . LEU A 1 288 ? 14.188 55.619 23.826 1.00 14.65 287 LEU A C 1
ATOM 2314 O O . LEU A 1 288 ? 13.227 55.814 24.546 1.00 16.19 287 LEU A O 1
ATOM 2319 N N . ILE A 1 289 ? 15.217 54.864 24.211 1.00 14.06 288 ILE A N 1
ATOM 2320 C CA . ILE A 1 289 ? 15.322 54.360 25.567 1.00 14.52 288 ILE A CA 1
ATOM 2321 C C . ILE A 1 289 ? 15.426 55.520 26.549 1.00 14.77 288 ILE A C 1
ATOM 2322 O O . ILE A 1 289 ? 16.115 56.517 26.308 1.00 16.72 288 ILE A O 1
ATOM 2327 N N . ASP A 1 290 ? 14.714 55.399 27.663 1.00 14.94 289 ASP A N 1
ATOM 2328 C CA . ASP A 1 290 ? 14.704 56.426 28.715 1.00 15.07 289 ASP A CA 1
ATOM 2329 C C . ASP A 1 290 ? 16.102 56.581 29.349 1.00 16.41 289 ASP A C 1
ATOM 2330 O O . ASP A 1 290 ? 16.651 55.613 29.846 1.00 18.38 289 ASP A O 1
ATOM 2335 N N . PRO A 1 291 ? 16.676 57.792 29.306 1.00 17.22 290 PRO A N 1
ATOM 2336 C CA . PRO A 1 291 ? 18.064 57.948 29.789 1.00 17.65 290 PRO A CA 1
ATOM 2337 C C . PRO A 1 291 ? 18.295 57.672 31.257 1.00 19.15 290 PRO A C 1
ATOM 2338 O O . PRO A 1 291 ? 19.435 57.426 31.645 1.00 22.46 290 PRO A O 1
ATOM 2342 N N . ILE A 1 292 ? 17.256 57.730 32.096 1.00 19.01 291 ILE A N 1
ATOM 2343 C CA . ILE A 1 292 ? 17.447 57.466 33.533 1.00 22.01 291 ILE A CA 1
ATOM 2344 C C . ILE A 1 292 ? 17.072 56.032 33.919 1.00 24.58 291 ILE A C 1
ATOM 2345 O O . ILE A 1 292 ? 17.715 55.426 34.764 1.00 27.37 291 ILE A O 1
ATOM 2350 N N . THR A 1 293 ? 16.091 55.435 33.256 1.00 21.28 292 THR A N 1
ATOM 2351 C CA . THR A 1 293 ? 15.699 54.062 33.611 1.00 19.83 292 THR A CA 1
ATOM 2352 C C . THR A 1 293 ? 16.347 52.969 32.776 1.00 20.41 292 THR A C 1
ATOM 2353 O O . THR A 1 293 ? 16.398 51.811 33.208 1.00 23.17 292 THR A O 1
ATOM 2357 N N . GLY A 1 294 ? 16.794 53.290 31.558 1.00 17.82 293 GLY A N 1
ATOM 2358 C CA . GLY A 1 294 ? 17.259 52.278 30.608 1.00 17.88 293 GLY A CA 1
ATOM 2359 C C . GLY A 1 294 ? 16.139 51.452 29.970 1.00 15.36 293 GLY A C 1
ATOM 2360 O O . GLY A 1 294 ? 16.417 50.500 29.275 1.00 17.12 293 GLY A O 1
ATOM 2361 N N . GLY A 1 295 ? 14.905 51.838 30.236 1.00 16.52 294 GLY A N 1
ATOM 2362 C CA . GLY A 1 295 ? 13.730 51.099 29.710 1.00 17.24 294 GLY A CA 1
ATOM 2363 C C . GLY A 1 295 ? 13.334 51.592 28.321 1.00 16.31 294 GLY A C 1
ATOM 2364 O O . GLY A 1 295 ? 13.158 52.796 28.102 1.00 16.03 294 GLY A O 1
ATOM 2365 N N . GLY A 1 296 ? 13.152 50.662 27.408 1.00 14.71 295 GLY A N 1
ATOM 2366 C CA . GLY A 1 296 ? 12.776 50.990 26.055 1.00 13.04 295 GLY A CA 1
ATOM 2367 C C . GLY A 1 296 ? 11.584 50.215 25.500 1.00 14.55 295 GLY A C 1
ATOM 2368 O O . GLY A 1 296 ? 11.175 50.516 24.382 1.00 14.16 295 GLY A O 1
ATOM 2369 N N . ILE A 1 297 ? 11.015 49.246 26.243 1.00 14.58 296 ILE A N 1
ATOM 2370 C CA . ILE A 1 297 ? 9.920 48.455 25.690 1.00 14.06 296 ILE A CA 1
ATOM 2371 C C . ILE A 1 297 ? 8.700 49.378 25.394 1.00 14.00 296 ILE A C 1
ATOM 2372 O O . ILE A 1 297 ? 8.184 49.419 24.254 1.00 13.67 296 ILE A O 1
ATOM 2377 N N . ALA A 1 298 ? 8.261 50.130 26.407 1.00 13.75 297 ALA A N 1
ATOM 2378 C CA . ALA A 1 298 ? 7.097 51.022 26.251 1.00 14.67 297 ALA A CA 1
ATOM 2379 C C . ALA A 1 298 ? 7.343 52.049 25.156 1.00 13.79 297 ALA A C 1
ATOM 2380 O O . ALA A 1 298 ? 6.462 52.351 24.349 1.00 15.02 297 ALA A O 1
ATOM 2382 N N . ASN A 1 299 ? 8.561 52.591 25.118 1.00 14.67 298 ASN A N 1
ATOM 2383 C CA . ASN A 1 299 ? 8.859 53.639 24.159 1.00 14.09 298 ASN A CA 1
ATOM 2384 C C . ASN A 1 299 ? 8.917 53.109 22.738 1.00 13.83 298 ASN A C 1
ATOM 2385 O O . ASN A 1 299 ? 8.632 53.828 21.782 1.00 13.93 298 ASN A O 1
ATOM 2390 N N . ALA A 1 300 ? 9.317 51.851 22.578 1.00 12.07 299 ALA A N 1
ATOM 2391 C CA . ALA A 1 300 ? 9.302 51.217 21.281 1.00 12.26 299 ALA A CA 1
ATOM 2392 C C . ALA A 1 300 ? 7.841 51.049 20.796 1.00 12.42 299 ALA A C 1
ATOM 2393 O O . ALA A 1 300 ? 7.527 51.307 19.631 1.00 13.95 299 ALA A O 1
ATOM 2395 N N . ILE A 1 301 ? 6.960 50.643 21.703 1.00 12.39 300 ILE A N 1
ATOM 2396 C CA . ILE A 1 301 ? 5.538 50.482 21.362 1.00 13.44 300 ILE A CA 1
ATOM 2397 C C . ILE A 1 301 ? 4.904 51.848 21.008 1.00 15.26 300 ILE A C 1
ATOM 2398 O O . ILE A 1 301 ? 4.249 51.974 19.973 1.00 14.84 300 ILE A O 1
ATOM 2403 N N . VAL A 1 302 ? 5.133 52.887 21.819 1.00 15.93 301 VAL A N 1
ATOM 2404 C CA . VAL A 1 302 ? 4.605 54.228 21.533 1.00 16.17 301 VAL A CA 1
ATOM 2405 C C . VAL A 1 302 ? 5.092 54.730 20.198 1.00 16.63 301 VAL A C 1
ATOM 2406 O O . VAL A 1 302 ? 4.312 55.204 19.342 1.00 15.00 301 VAL A O 1
ATOM 2410 N N . SER A 1 303 ? 6.401 54.661 19.983 1.00 14.28 302 SER A N 1
ATOM 2411 C CA . SER A 1 303 ? 6.922 55.175 18.722 1.00 13.34 302 SER A CA 1
ATOM 2412 C C . SER A 1 303 ? 6.442 54.369 17.508 1.00 13.54 302 SER A C 1
ATOM 2413 O O . SER A 1 303 ? 6.236 54.928 16.455 1.00 14.03 302 SER A O 1
ATOM 2416 N N . GLY A 1 304 ? 6.268 53.054 17.651 1.00 13.15 303 GLY A N 1
ATOM 2417 C CA . GLY A 1 304 ? 5.698 52.254 16.568 1.00 12.72 303 GLY A CA 1
ATOM 2418 C C . GLY A 1 304 ? 4.297 52.756 16.200 1.00 13.21 303 GLY A C 1
ATOM 2419 O O . GLY A 1 304 ? 3.953 52.795 15.011 1.00 14.13 303 GLY A O 1
ATOM 2433 N N . TYR A 1 306 ? 3.056 55.802 16.660 1.00 14.38 305 TYR A N 1
ATOM 2434 C CA . TYR A 1 306 ? 3.167 57.091 16.004 1.00 13.79 305 TYR A CA 1
ATOM 2435 C C . TYR A 1 306 ? 3.657 56.985 14.568 1.00 12.89 305 TYR A C 1
ATOM 2436 O O . TYR A 1 306 ? 3.172 57.679 13.650 1.00 14.25 305 TYR A O 1
ATOM 2445 N N . ALA A 1 307 ? 4.616 56.079 14.341 1.00 13.16 306 ALA A N 1
ATOM 2446 C CA . ALA A 1 307 ? 5.117 55.863 12.998 1.00 12.64 306 ALA A CA 1
ATOM 2447 C C . ALA A 1 307 ? 4.026 55.334 12.068 1.00 13.76 306 ALA A C 1
ATOM 2448 O O . ALA A 1 307 ? 3.901 55.779 10.913 1.00 14.34 306 ALA A O 1
ATOM 2450 N N . ALA A 1 308 ? 3.220 54.395 12.552 1.00 13.22 307 ALA A N 1
ATOM 2451 C CA . ALA A 1 308 ? 2.133 53.845 11.749 1.00 12.61 307 ALA A CA 1
ATOM 2452 C C . ALA A 1 308 ? 1.136 54.965 11.410 1.00 14.00 307 ALA A C 1
ATOM 2453 O O . ALA A 1 308 ? 0.591 55.008 10.312 1.00 14.49 307 ALA A O 1
ATOM 2455 N N . GLN A 1 309 ? 0.828 55.817 12.385 1.00 14.33 308 GLN A N 1
ATOM 2456 C CA . GLN A 1 309 ? -0.127 56.918 12.196 1.00 16.15 308 GLN A CA 1
ATOM 2457 C C . GLN A 1 309 ? 0.300 57.847 11.073 1.00 16.79 308 GLN A C 1
ATOM 2458 O O . GLN A 1 309 ? -0.487 58.203 10.195 1.00 16.95 308 GLN A O 1
ATOM 2464 N N . VAL A 1 310 ? 1.556 58.283 11.111 1.00 15.05 309 VAL A N 1
ATOM 2465 C CA . VAL A 1 310 ? 2.032 59.219 10.103 1.00 15.60 309 VAL A CA 1
ATOM 2466 C C . VAL A 1 310 ? 2.226 58.519 8.760 1.00 14.11 309 VAL A C 1
ATOM 2467 O O .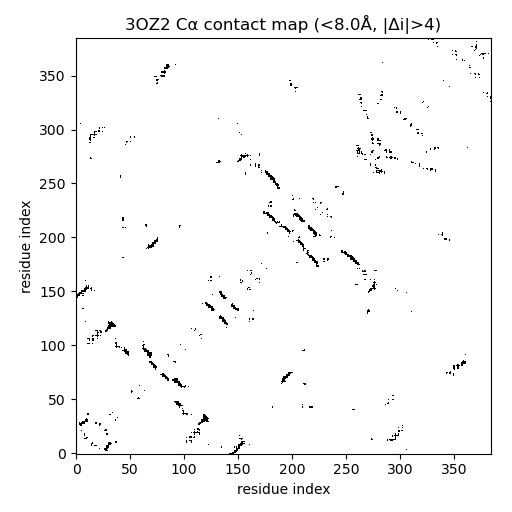 VAL A 1 310 ? 1.995 59.110 7.704 1.00 16.18 309 VAL A O 1
ATOM 2471 N N . THR A 1 311 ? 2.644 57.262 8.796 1.00 14.18 310 THR A N 1
ATOM 2472 C CA . THR A 1 311 ? 2.753 56.436 7.586 1.00 13.01 310 THR A CA 1
ATOM 2473 C C . THR A 1 311 ? 1.417 56.366 6.859 1.00 13.12 310 THR A C 1
ATOM 2474 O O . THR A 1 311 ? 1.361 56.478 5.629 1.00 14.77 310 THR A O 1
ATOM 2478 N N . LYS A 1 312 ? 0.330 56.191 7.610 1.00 14.33 311 LYS A N 1
ATOM 2479 C CA . LYS A 1 312 ? -1.014 56.183 7.006 1.00 16.23 311 LYS A CA 1
ATOM 2480 C C . LYS A 1 312 ? -1.290 57.512 6.287 1.00 15.38 311 LYS A C 1
ATOM 2481 O O . LYS A 1 312 ? -1.727 57.557 5.129 1.00 15.37 311 LYS A O 1
ATOM 2487 N N . GLU A 1 313 ? -1.021 58.628 6.963 1.00 15.24 312 GLU A N 1
ATOM 2488 C CA . GLU A 1 313 ? -1.258 59.935 6.364 1.00 17.62 312 GLU A CA 1
ATOM 2489 C C . GLU A 1 313 ? -0.408 60.150 5.118 1.00 16.24 312 GLU A C 1
ATOM 2490 O O . GLU A 1 313 ? -0.887 60.695 4.093 1.00 17.15 312 GLU A O 1
ATOM 2496 N N . ALA A 1 314 ? 0.847 59.721 5.179 1.00 14.60 313 ALA A N 1
ATOM 2497 C CA . ALA A 1 314 ? 1.757 59.835 4.048 1.00 15.13 313 ALA A CA 1
ATOM 2498 C C . ALA A 1 314 ? 1.272 59.069 2.837 1.00 14.28 313 ALA A C 1
ATOM 2499 O O . ALA A 1 314 ? 1.244 59.617 1.738 1.00 15.78 313 ALA A O 1
ATOM 2501 N N . ILE A 1 315 ? 0.887 57.815 3.021 1.00 13.64 314 ILE A N 1
ATOM 2502 C CA . ILE A 1 315 ? 0.482 56.977 1.896 1.00 15.72 314 ILE A CA 1
ATOM 2503 C C . ILE A 1 315 ? -0.866 57.412 1.322 1.00 15.21 314 ILE A C 1
ATOM 2504 O O . ILE A 1 315 ? -1.021 57.533 0.122 1.00 15.65 314 ILE A O 1
ATOM 2509 N N . GLU A 1 316 ? -1.807 57.721 2.199 1.00 14.36 315 GLU A N 1
ATOM 2510 C CA . GLU A 1 316 ? -3.123 58.176 1.744 1.00 14.65 315 GLU A CA 1
ATOM 2511 C C . GLU A 1 316 ? -3.080 59.493 0.957 1.00 16.19 315 GLU A C 1
ATOM 2512 O O . GLU A 1 316 ? -3.968 59.746 0.123 1.00 17.06 315 GLU A O 1
ATOM 2518 N N . SER A 1 317 ? -2.059 60.316 1.209 1.00 15.90 316 SER A N 1
ATOM 2519 C CA A SER A 1 317 ? -1.924 61.559 0.439 0.50 17.69 316 SER A CA 1
ATOM 2520 C CA B SER A 1 317 ? -1.828 61.620 0.553 0.50 17.39 316 SER A CA 1
ATOM 2521 C C . SER A 1 317 ? -0.753 61.515 -0.567 1.00 16.53 316 SER A C 1
ATOM 2522 O O . SER A 1 317 ? -0.479 62.487 -1.262 1.00 18.92 316 SER A O 1
ATOM 2527 N N . ASN A 1 318 ? -0.088 60.364 -0.674 1.00 17.23 317 ASN A N 1
ATOM 2528 C CA . ASN A 1 318 ? 1.173 60.192 -1.440 1.00 17.11 317 ASN A CA 1
ATOM 2529 C C . ASN A 1 318 ? 2.102 61.377 -1.248 1.00 16.30 317 ASN A C 1
ATOM 2530 O O . ASN A 1 318 ? 2.582 61.989 -2.208 1.00 17.89 317 ASN A O 1
ATOM 2535 N N . ASP A 1 319 ? 2.339 61.678 0.018 1.00 16.00 318 ASP A N 1
ATOM 2536 C CA . ASP A 1 319 ? 3.211 62.785 0.401 1.00 16.61 318 ASP A CA 1
ATOM 2537 C C . ASP A 1 319 ? 4.291 62.208 1.289 1.00 15.84 318 ASP A C 1
ATOM 2538 O O . ASP A 1 319 ? 4.029 61.827 2.454 1.00 16.79 318 ASP A O 1
ATOM 2543 N N . TYR A 1 320 ? 5.502 62.088 0.723 1.00 16.49 319 TYR A N 1
ATOM 2544 C CA . TYR A 1 320 ? 6.643 61.483 1.419 1.00 15.72 319 TYR A CA 1
ATOM 2545 C C . TYR A 1 320 ? 7.717 62.536 1.691 1.00 18.66 319 TYR A C 1
ATOM 2546 O O . TYR A 1 320 ? 8.874 62.200 2.015 1.00 19.05 319 TYR A O 1
ATOM 2555 N N . SER A 1 321 ? 7.318 63.796 1.607 1.00 16.92 320 SER A N 1
ATOM 2556 C CA . SER A 1 321 ? 8.209 64.937 1.788 1.00 18.51 320 SER A CA 1
ATOM 2557 C C . SER A 1 321 ? 8.786 64.998 3.190 1.00 18.42 320 SER A C 1
ATOM 2558 O O . SER A 1 321 ? 8.222 64.453 4.157 1.00 17.51 320 SER A O 1
ATOM 2561 N N . PRO A 1 322 ? 9.920 65.719 3.334 1.00 20.24 321 PRO A N 1
ATOM 2562 C CA . PRO A 1 322 ? 10.416 65.964 4.679 1.00 19.27 321 PRO A CA 1
ATOM 2563 C C . PRO A 1 322 ? 9.390 66.573 5.618 1.00 18.27 321 PRO A C 1
ATOM 2564 O O . PRO A 1 322 ? 9.352 66.216 6.779 1.00 19.31 321 PRO A O 1
ATOM 2568 N N . GLN A 1 323 ? 8.528 67.447 5.113 1.00 19.84 322 GLN A N 1
ATOM 2569 C CA A GLN A 1 323 ? 7.499 68.059 5.932 0.50 19.82 322 GLN A CA 1
ATOM 2570 C CA B GLN A 1 323 ? 7.471 68.056 5.928 0.50 20.13 322 GLN A CA 1
ATOM 2571 C C . GLN A 1 323 ? 6.522 67.006 6.496 1.00 19.89 322 GLN A C 1
ATOM 2572 O O . GLN A 1 323 ? 6.107 67.093 7.659 1.00 20.31 322 GLN A O 1
ATOM 2599 N N . GLN A 1 326 ? 8.331 64.901 9.119 1.00 15.36 325 GLN A N 1
ATOM 2600 C CA . GLN A 1 326 ? 8.488 65.715 10.324 1.00 16.55 325 GLN A CA 1
ATOM 2601 C C . GLN A 1 326 ? 7.266 65.676 11.224 1.00 17.57 325 GLN A C 1
ATOM 2602 O O . GLN A 1 326 ? 7.391 65.952 12.404 1.00 16.77 325 GLN A O 1
ATOM 2608 N N . LYS A 1 327 ? 6.105 65.239 10.722 1.00 17.30 326 LYS A N 1
ATOM 2609 C CA . LYS A 1 327 ? 4.978 65.049 11.621 1.00 16.47 326 LYS A CA 1
ATOM 2610 C C . LYS A 1 327 ? 5.221 63.933 12.620 1.00 15.47 326 LYS A C 1
ATOM 2611 O O . LYS A 1 327 ? 4.788 64.011 13.778 1.00 16.80 326 LYS A O 1
ATOM 2617 N N . TYR A 1 328 ? 5.931 62.892 12.183 1.00 15.46 327 TYR A N 1
ATOM 2618 C CA . TYR A 1 328 ? 6.341 61.815 13.094 1.00 15.51 327 TYR A CA 1
ATOM 2619 C C . TYR A 1 328 ? 7.364 62.342 14.102 1.00 14.45 327 TYR A C 1
ATOM 2620 O O . TYR A 1 328 ? 7.249 62.097 15.329 1.00 15.38 327 TYR A O 1
ATOM 2629 N N . GLU A 1 329 ? 8.332 63.093 13.587 1.00 14.32 328 GLU A N 1
ATOM 2630 C CA . GLU A 1 329 ? 9.334 63.715 14.490 1.00 16.15 328 GLU A CA 1
ATOM 2631 C C . GLU A 1 329 ? 8.672 64.614 15.529 1.00 18.06 328 GLU A C 1
ATOM 2632 O O . GLU A 1 329 ? 9.089 64.634 16.675 1.00 17.72 328 GLU A O 1
ATOM 2638 N N . LYS A 1 330 ? 7.640 65.375 15.136 1.00 17.52 329 LYS A N 1
ATOM 2639 C CA . LYS A 1 330 ? 6.910 66.235 16.083 1.00 18.87 329 LYS A CA 1
ATOM 2640 C C . LYS A 1 330 ? 6.222 65.447 17.188 1.00 18.04 329 LYS A C 1
ATOM 2641 O O . LYS A 1 330 ? 6.318 65.802 18.356 1.00 16.97 329 LYS A O 1
ATOM 2647 N N . LEU A 1 331 ? 5.579 64.333 16.833 1.00 17.58 330 LEU A N 1
ATOM 2648 C CA . LEU A 1 331 ? 4.974 63.470 17.839 1.00 16.71 330 LEU A CA 1
ATOM 2649 C C . LEU A 1 331 ? 6.011 62.919 18.826 1.00 16.74 330 LEU A C 1
ATOM 2650 O O . LEU A 1 331 ? 5.797 62.907 20.026 1.00 18.27 330 LEU A O 1
ATOM 2655 N N . ILE A 1 332 ? 7.140 62.474 18.304 1.00 16.76 331 ILE A N 1
ATOM 2656 C CA . ILE A 1 332 ? 8.215 61.946 19.133 1.00 16.93 331 ILE A CA 1
ATOM 2657 C C . ILE A 1 332 ? 8.781 63.031 20.090 1.00 16.67 331 ILE A C 1
ATOM 2658 O O . ILE A 1 332 ? 8.976 62.795 21.270 1.00 18.11 331 ILE A O 1
ATOM 2663 N N . LYS A 1 333 ? 9.047 64.204 19.552 1.00 16.88 332 LYS A N 1
ATOM 2664 C CA A LYS A 1 333 ? 9.546 65.317 20.366 0.50 16.79 332 LYS A CA 1
ATOM 2665 C CA B LYS A 1 333 ? 9.543 65.320 20.360 0.50 16.94 332 LYS A CA 1
ATOM 2666 C C . LYS A 1 333 ? 8.538 65.716 21.429 1.00 18.06 332 LYS A C 1
ATOM 2667 O O . LYS A 1 333 ? 8.906 65.944 22.593 1.00 20.36 332 LYS A O 1
ATOM 2678 N N . GLU A 1 334 ? 7.269 65.853 21.039 1.00 18.25 333 GLU A N 1
ATOM 2679 C CA . GLU A 1 334 ? 6.245 66.202 22.026 1.00 21.06 333 GLU A CA 1
ATOM 2680 C C . GLU A 1 334 ? 6.149 65.209 23.184 1.00 20.85 333 GLU A C 1
ATOM 2681 O O . GLU A 1 334 ? 5.943 65.621 24.341 1.00 21.30 333 GLU A O 1
ATOM 2687 N N . ARG A 1 335 ? 6.305 63.915 22.884 1.00 18.99 334 ARG A N 1
ATOM 2688 C CA . ARG A 1 335 ? 6.199 62.872 23.883 1.00 18.48 334 ARG A CA 1
ATOM 2689 C C . ARG A 1 335 ? 7.464 62.769 24.727 1.00 19.53 334 ARG A C 1
ATOM 2690 O O . ARG A 1 335 ? 7.397 62.551 25.942 1.00 21.45 334 ARG A O 1
ATOM 2698 N N . PHE A 1 336 ? 8.621 62.919 24.092 1.00 17.30 335 PHE A N 1
ATOM 2699 C CA . PHE A 1 336 ? 9.871 62.506 24.736 1.00 16.96 335 PHE A CA 1
ATOM 2700 C C . PHE A 1 336 ? 10.964 63.547 24.907 1.00 17.83 335 PHE A C 1
ATOM 2701 O O . PHE A 1 336 ? 11.857 63.347 25.740 1.00 18.39 335 PHE A O 1
ATOM 2709 N N . GLU A 1 337 ? 10.958 64.615 24.134 1.00 17.88 336 GLU A N 1
ATOM 2710 C CA . GLU A 1 337 ? 12.138 65.489 24.122 1.00 18.34 336 GLU A CA 1
ATOM 2711 C C . GLU A 1 337 ? 12.472 66.111 25.504 1.00 18.96 336 GLU A C 1
ATOM 2712 O O . GLU A 1 337 ? 13.610 65.999 26.006 1.00 19.20 336 GLU A O 1
ATOM 2718 N N . ARG A 1 338 ? 11.509 66.789 26.109 1.00 19.55 337 ARG A N 1
ATOM 2719 C CA A ARG A 1 338 ? 11.731 67.427 27.421 0.50 21.21 337 ARG A CA 1
ATOM 2720 C CA B ARG A 1 338 ? 11.745 67.425 27.414 0.50 20.54 337 ARG A CA 1
ATOM 2721 C C . ARG A 1 338 ? 11.988 66.389 28.519 1.00 20.80 337 ARG A C 1
ATOM 2722 O O . ARG A 1 338 ? 12.865 66.570 29.366 1.00 21.57 337 ARG A O 1
ATOM 2737 N N . LYS A 1 339 ? 11.253 65.288 28.502 1.00 19.82 338 LYS A N 1
ATOM 2738 C CA . LYS A 1 339 ? 11.449 64.246 29.495 1.00 19.48 338 LYS A CA 1
ATOM 2739 C C . LYS A 1 339 ? 12.859 63.644 29.406 1.00 20.86 338 LYS A C 1
ATOM 2740 O O . LYS A 1 339 ? 13.526 63.404 30.401 1.00 20.71 338 LYS A O 1
ATOM 2746 N N . HIS A 1 340 ? 13.300 63.384 28.187 1.00 19.47 339 HIS A N 1
ATOM 2747 C CA . HIS A 1 340 ? 14.588 62.753 28.002 1.00 18.18 339 HIS A CA 1
ATOM 2748 C C . HIS A 1 340 ? 15.721 63.753 28.226 1.00 16.83 339 HIS A C 1
ATOM 2749 O O . HIS A 1 340 ? 16.795 63.332 28.631 1.00 18.83 339 HIS A O 1
ATOM 2756 N N . LEU A 1 341 ? 15.472 65.041 28.001 1.00 17.17 340 LEU A N 1
ATOM 2757 C CA . LEU A 1 341 ? 16.468 66.043 28.334 1.00 19.77 340 LEU A CA 1
ATOM 2758 C C . LEU A 1 341 ? 16.680 66.107 29.854 1.00 21.09 340 LEU A C 1
ATOM 2759 O O . LEU A 1 341 ? 17.814 66.054 30.338 1.00 20.40 340 LEU A O 1
ATOM 2764 N N . ARG A 1 342 ? 15.583 66.196 30.596 1.00 22.33 341 ARG A N 1
ATOM 2765 C CA A ARG A 1 342 ? 15.617 66.149 32.057 0.50 23.18 341 ARG A CA 1
ATOM 2766 C CA B ARG A 1 342 ? 15.637 66.157 32.058 0.50 23.76 341 ARG A CA 1
ATOM 2767 C C . ARG A 1 342 ? 16.348 64.897 32.538 1.00 22.81 341 ARG A C 1
ATOM 2768 O O . ARG A 1 342 ? 17.248 64.966 33.378 1.00 23.02 341 ARG A O 1
ATOM 2783 N N . ASN A 1 343 ? 15.939 63.741 32.014 1.00 20.62 342 ASN A N 1
ATOM 2784 C CA . ASN A 1 343 ? 16.493 62.482 32.461 1.00 21.28 342 ASN A CA 1
ATOM 2785 C C . ASN A 1 343 ? 17.966 62.325 32.101 1.00 20.89 342 ASN A C 1
ATOM 2786 O O . ASN A 1 343 ? 18.716 61.759 32.888 1.00 21.51 342 ASN A O 1
ATOM 2791 N N . TRP A 1 344 ? 18.380 62.866 30.948 1.00 20.57 343 TRP A N 1
ATOM 2792 C CA . TRP A 1 344 ? 19.781 62.797 30.528 1.00 18.88 343 TRP A CA 1
ATOM 2793 C C . TRP A 1 344 ? 20.627 63.658 31.470 1.00 19.52 343 TRP A C 1
ATOM 2794 O O . TRP A 1 344 ? 21.704 63.245 31.895 1.00 20.27 343 TRP A O 1
ATOM 2805 N N . VAL A 1 345 ? 20.164 64.878 31.761 1.00 21.23 344 VAL A N 1
ATOM 2806 C CA . VAL A 1 345 ? 20.869 65.737 32.709 1.00 21.36 344 VAL A CA 1
ATOM 2807 C C . VAL A 1 345 ? 20.970 65.023 34.059 1.00 22.45 344 VAL A C 1
ATOM 2808 O O . VAL A 1 345 ? 22.057 64.935 34.667 1.00 24.36 344 VAL A O 1
ATOM 2812 N N . ALA A 1 346 ? 19.863 64.422 34.485 1.00 23.16 345 ALA A N 1
ATOM 2813 C CA . ALA A 1 346 ? 19.848 63.722 35.776 1.00 24.17 345 ALA A CA 1
ATOM 2814 C C . ALA A 1 346 ? 20.867 62.582 35.811 1.00 23.12 345 ALA A C 1
ATOM 2815 O O . ALA A 1 346 ? 21.637 62.470 36.764 1.00 25.17 345 ALA A O 1
ATOM 2817 N N . LYS A 1 347 ? 20.907 61.753 34.763 1.00 20.97 346 LYS A N 1
ATOM 2818 C CA . LYS A 1 347 ? 21.825 60.608 34.798 1.00 23.62 346 LYS A CA 1
ATOM 2819 C C . LYS A 1 347 ? 23.293 61.052 34.718 1.00 22.35 346 LYS A C 1
ATOM 2820 O O . LYS A 1 347 ? 24.169 60.417 35.296 1.00 22.69 346 LYS A O 1
ATOM 2826 N N . GLU A 1 348 ? 23.562 62.131 33.986 1.00 24.15 347 GLU A N 1
ATOM 2827 C CA . GLU A 1 348 ? 24.937 62.645 33.909 1.00 23.25 347 GLU A CA 1
ATOM 2828 C C . GLU A 1 348 ? 25.413 63.112 35.276 1.00 27.74 347 GLU A C 1
ATOM 2829 O O . GLU A 1 348 ? 26.540 62.819 35.693 1.00 27.21 347 GLU A O 1
ATOM 2835 N N . LYS A 1 349 ? 24.531 63.798 35.991 1.00 23.87 348 LYS A N 1
ATOM 2836 C CA . LYS A 1 349 ? 24.848 64.249 37.342 1.00 27.83 348 LYS A CA 1
ATOM 2837 C C . LYS A 1 349 ? 24.949 63.097 38.334 1.00 27.95 348 LYS A C 1
ATOM 2838 O O . LYS A 1 349 ? 25.883 63.041 39.158 1.00 28.41 348 LYS A O 1
ATOM 2841 N N . LEU A 1 350 ? 24.001 62.172 38.266 1.00 27.93 349 LEU A N 1
ATOM 2842 C CA A LEU A 1 350 ? 23.995 61.055 39.197 0.50 28.29 349 LEU A CA 1
ATOM 2843 C CA B LEU A 1 350 ? 23.961 61.004 39.144 0.50 29.00 349 LEU A CA 1
ATOM 2844 C C . LEU A 1 350 ? 25.273 60.212 39.110 1.00 30.09 349 LEU A C 1
ATOM 2845 O O . LEU A 1 350 ? 25.757 59.738 40.144 1.00 29.97 349 LEU A O 1
ATOM 2854 N N . ALA A 1 351 ? 25.837 60.065 37.909 1.00 27.74 350 ALA A N 1
ATOM 2855 C CA . ALA A 1 351 ? 27.090 59.309 37.686 1.00 27.81 350 ALA A CA 1
ATOM 2856 C C . ALA A 1 351 ? 28.288 59.885 38.461 1.00 31.30 350 ALA A C 1
ATOM 2857 O O . ALA A 1 351 ? 29.229 59.139 38.776 1.00 31.74 350 ALA A O 1
ATOM 2872 N N . LEU A 1 353 ? 28.171 61.263 41.499 1.00 32.37 352 LEU A N 1
ATOM 2873 C CA . LEU A 1 353 ? 27.948 61.337 42.951 1.00 31.19 352 LEU A CA 1
ATOM 2874 C C . LEU A 1 353 ? 28.623 60.233 43.749 1.00 32.30 352 LEU A C 1
ATOM 2875 O O . LEU A 1 353 ? 28.606 59.066 43.353 1.00 31.62 352 LEU A O 1
ATOM 2880 N N . SER A 1 354 ? 29.181 60.610 44.906 1.00 32.78 353 SER A N 1
ATOM 2881 C CA . SER A 1 354 ? 29.815 59.653 45.806 1.00 32.61 353 SER A CA 1
ATOM 2882 C C . SER A 1 354 ? 28.782 58.754 46.481 1.00 31.08 353 SER A C 1
ATOM 2883 O O . SER A 1 354 ? 27.592 59.083 46.531 1.00 31.42 353 SER A O 1
ATOM 2886 N N . ASP A 1 355 ? 29.246 57.645 47.042 1.00 32.31 354 ASP A N 1
ATOM 2887 C CA . ASP A 1 355 ? 28.346 56.746 47.757 1.00 33.93 354 ASP A CA 1
ATOM 2888 C C . ASP A 1 355 ? 27.690 57.448 48.944 1.00 33.78 354 ASP A C 1
ATOM 2889 O O . ASP A 1 355 ? 26.482 57.347 49.148 1.00 35.24 354 ASP A O 1
ATOM 2894 N N . ASP A 1 356 ? 28.467 58.221 49.691 1.00 37.68 355 ASP A N 1
ATOM 2895 C CA . ASP A 1 356 ? 27.908 59.037 50.771 1.00 40.62 355 ASP A CA 1
ATOM 2896 C C . ASP A 1 356 ? 26.763 59.945 50.341 1.00 39.28 355 ASP A C 1
ATOM 2897 O O . ASP A 1 356 ? 25.701 59.967 50.987 1.00 38.50 355 ASP A O 1
ATOM 2902 N N . THR A 1 357 ? 26.967 60.691 49.250 1.00 38.10 356 THR A N 1
ATOM 2903 C CA . THR A 1 357 ? 25.908 61.543 48.703 1.00 37.39 356 THR A CA 1
ATOM 2904 C C . THR A 1 357 ? 24.670 60.754 48.275 1.00 37.12 356 THR A C 1
ATOM 2905 O O . THR A 1 357 ? 23.529 61.173 48.536 1.00 38.45 356 THR A O 1
ATOM 2909 N N . LEU A 1 358 ? 24.884 59.613 47.614 1.00 34.62 357 LEU A N 1
ATOM 2910 C CA . LEU A 1 358 ? 23.758 58.759 47.222 1.00 35.80 357 LEU A CA 1
ATOM 2911 C C . LEU A 1 358 ? 22.988 58.266 48.456 1.00 36.54 357 LEU A C 1
ATOM 2912 O O . LEU A 1 358 ? 21.751 58.233 48.448 1.00 38.55 357 LEU A O 1
ATOM 2917 N N . ASP A 1 359 ? 23.716 57.857 49.496 1.00 38.19 358 ASP A N 1
ATOM 2918 C CA . ASP A 1 359 ? 23.083 57.425 50.752 1.00 40.97 358 ASP A CA 1
ATOM 2919 C C . ASP A 1 359 ? 22.230 58.565 51.324 1.00 42.89 358 ASP A C 1
ATOM 2920 O O . ASP A 1 359 ? 21.089 58.350 51.752 1.00 41.39 358 ASP A O 1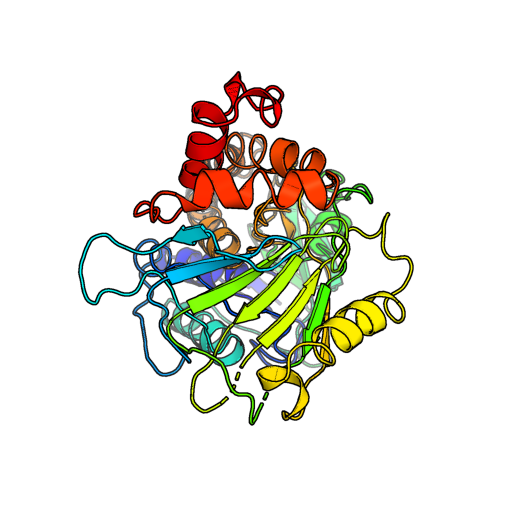
ATOM 2925 N N . LYS A 1 360 ? 22.785 59.776 51.312 1.00 45.75 359 LYS A N 1
ATOM 2926 C CA A LYS A 1 360 ? 22.062 60.946 51.828 0.50 47.39 359 LYS A CA 1
ATOM 2927 C CA B LYS A 1 360 ? 22.074 60.942 51.829 0.50 47.62 359 LYS A CA 1
ATOM 2928 C C . LYS A 1 360 ? 20.789 61.203 51.039 1.00 47.02 359 LYS A C 1
ATOM 2929 O O . LYS A 1 360 ? 19.729 61.442 51.633 1.00 46.38 359 LYS A O 1
ATOM 2940 N N . LEU A 1 361 ? 20.885 61.154 49.707 1.00 44.06 360 LEU A N 1
ATOM 2941 C CA . LEU A 1 361 ? 19.727 61.406 48.853 1.00 45.75 360 LEU A CA 1
ATOM 2942 C C . LEU A 1 361 ? 18.624 60.366 49.072 1.00 45.47 360 LEU A C 1
ATOM 2943 O O . LEU A 1 361 ? 17.437 60.713 49.100 1.00 46.87 360 LEU A O 1
ATOM 2948 N N . VAL A 1 362 ? 19.003 59.091 49.188 1.00 42.77 361 VAL A N 1
ATOM 2949 C CA . VAL A 1 362 ? 18.004 58.033 49.354 1.00 41.27 361 VAL A CA 1
ATOM 2950 C C . VAL A 1 362 ? 17.341 58.150 50.737 1.00 43.80 361 VAL A C 1
ATOM 2951 O O . VAL A 1 362 ? 16.122 57.979 50.868 1.00 45.03 361 VAL A O 1
ATOM 2955 N N . ASP A 1 363 ? 18.142 58.467 51.748 1.00 45.34 362 ASP A N 1
ATOM 2956 C CA . ASP A 1 363 ? 17.616 58.715 53.101 1.00 48.43 362 ASP A CA 1
ATOM 2957 C C . ASP A 1 363 ? 16.527 59.790 53.071 1.00 47.92 362 ASP A C 1
ATOM 2958 O O . ASP A 1 363 ? 15.446 59.600 53.623 1.00 48.51 362 ASP A O 1
ATOM 2963 N N . ILE A 1 364 ? 16.810 60.892 52.381 1.00 48.97 363 ILE A N 1
ATOM 2964 C CA . ILE A 1 364 ? 15.882 62.022 52.278 1.00 51.68 363 ILE A CA 1
ATOM 2965 C C . ILE A 1 364 ? 14.611 61.692 51.493 1.00 51.57 363 ILE A C 1
ATOM 2966 O O . ILE A 1 364 ? 13.500 61.970 51.961 1.00 53.20 363 ILE A O 1
ATOM 2971 N N . VAL A 1 365 ? 14.754 61.087 50.314 1.00 49.00 364 VAL A N 1
ATOM 2972 C CA . VAL A 1 365 ? 13.582 60.767 49.504 1.00 47.24 364 VAL A CA 1
ATOM 2973 C C . VAL A 1 365 ? 12.752 59.654 50.159 1.00 47.71 364 VAL A C 1
ATOM 2974 O O . VAL A 1 365 ? 11.526 59.678 50.095 1.00 48.65 364 VAL A O 1
ATOM 2978 N N . SER A 1 366 ? 13.405 58.704 50.825 1.00 47.89 365 SER A N 1
ATOM 2979 C CA . SER A 1 366 ? 12.688 57.560 51.398 1.00 49.23 365 SER A CA 1
ATOM 2980 C C . SER A 1 366 ? 11.918 57.874 52.684 1.00 53.04 365 SER A C 1
ATOM 2981 O O . SER A 1 366 ? 11.482 56.955 53.381 1.00 53.25 365 SER A O 1
ATOM 2984 N N . GLU A 1 367 ? 11.765 59.157 53.000 1.00 56.65 366 GLU A N 1
ATOM 2985 C CA . GLU A 1 367 ? 10.987 59.578 54.162 1.00 60.72 366 GLU A CA 1
ATOM 2986 C C . GLU A 1 367 ? 9.478 59.379 53.957 1.00 60.89 366 GLU A C 1
ATOM 2987 O O . GLU A 1 367 ? 8.758 59.081 54.915 1.00 62.23 366 GLU A O 1
ATOM 2993 N N . GLN A 1 368 ? 9.017 59.541 52.717 1.00 58.73 367 GLN A N 1
ATOM 2994 C CA . GLN A 1 368 ? 7.635 59.236 52.329 1.00 58.52 367 GLN A CA 1
ATOM 2995 C C . GLN A 1 368 ? 7.629 58.236 51.173 1.00 55.32 367 GLN A C 1
ATOM 2996 O O . GLN A 1 368 ? 8.462 58.338 50.273 1.00 52.38 367 GLN A O 1
ATOM 3002 N N . VAL A 1 369 ? 6.684 57.291 51.212 1.00 53.54 368 VAL A N 1
ATOM 3003 C CA . VAL A 1 369 ? 6.395 56.404 50.084 1.00 51.45 368 VAL A CA 1
ATOM 3004 C C . VAL A 1 369 ? 5.874 57.263 48.946 1.00 51.88 368 VAL A C 1
ATOM 3005 O O . VAL A 1 369 ? 4.992 58.088 49.148 1.00 51.91 368 VAL A O 1
ATOM 3009 N N . LEU A 1 370 ? 6.434 57.091 47.752 1.00 48.16 369 LEU A N 1
ATOM 3010 C CA . LEU A 1 370 ? 5.977 57.852 46.591 1.00 50.26 369 LEU A CA 1
ATOM 3011 C C . LEU A 1 370 ? 4.837 57.084 45.917 1.00 51.92 369 LEU A C 1
ATOM 3012 O O . LEU A 1 370 ? 5.008 55.923 45.529 1.00 49.80 369 LEU A O 1
ATOM 3017 N N . THR A 1 371 ? 3.679 57.733 45.785 1.00 53.06 370 THR A N 1
ATOM 3018 C CA . THR A 1 371 ? 2.485 57.093 45.236 1.00 53.20 370 THR A CA 1
ATOM 3019 C C . THR A 1 371 ? 2.230 57.485 43.789 1.00 54.64 370 THR A C 1
ATOM 3020 O O . THR A 1 371 ? 1.305 56.966 43.165 1.00 55.60 370 THR A O 1
ATOM 3024 N N . THR A 1 372 ? 3.029 58.413 43.260 1.00 55.71 371 THR A N 1
ATOM 3025 C CA . THR A 1 372 ? 3.117 58.622 41.814 1.00 55.86 371 THR A CA 1
ATOM 3026 C C . THR A 1 372 ? 4.301 57.800 41.302 1.00 54.81 371 THR A C 1
ATOM 3027 O O . THR A 1 372 ? 5.448 58.025 41.700 1.00 53.73 371 THR A O 1
ATOM 3031 N N . ILE A 1 373 ? 4.000 56.840 40.430 1.00 53.73 372 ILE A N 1
ATOM 3032 C CA . ILE A 1 373 ? 4.975 55.868 39.963 1.00 51.80 372 ILE A CA 1
ATOM 3033 C C . ILE A 1 373 ? 5.729 56.461 38.776 1.00 51.78 372 ILE A C 1
ATOM 3034 O O . ILE A 1 373 ? 5.462 56.123 37.606 1.00 49.73 372 ILE A O 1
ATOM 3039 N N . SER A 1 374 ? 6.672 57.358 39.068 1.00 49.19 373 SER A N 1
ATOM 3040 C CA . SER A 1 374 ? 7.396 58.029 37.989 1.00 45.67 373 SER A CA 1
ATOM 3041 C C . SER A 1 374 ? 8.749 58.538 38.436 1.00 43.82 373 SER A C 1
ATOM 3042 O O . SER A 1 374 ? 8.980 58.800 39.636 1.00 41.13 373 SER A O 1
ATOM 3045 N N . VAL A 1 375 ? 9.639 58.678 37.457 1.00 42.80 374 VAL A N 1
ATOM 3046 C CA . VAL A 1 375 ? 10.937 59.309 37.687 1.00 43.25 374 VAL A CA 1
ATOM 3047 C C . VAL A 1 375 ? 10.732 60.773 38.075 1.00 44.17 374 VAL A C 1
ATOM 3048 O O . VAL A 1 375 ? 11.460 61.287 38.916 1.00 41.07 374 VAL A O 1
ATOM 3052 N N . GLU A 1 376 ? 9.749 61.429 37.447 1.00 45.52 375 GLU A N 1
ATOM 3053 C CA . GLU A 1 376 ? 9.397 62.821 37.772 1.00 47.50 375 GLU A CA 1
ATOM 3054 C C . GLU A 1 376 ? 9.116 63.014 39.261 1.00 47.90 375 GLU A C 1
ATOM 3055 O O . GLU A 1 376 ? 9.521 64.019 39.833 1.00 51.09 375 GLU A O 1
ATOM 3061 N N . ALA A 1 377 ? 8.410 62.062 39.871 1.00 47.15 376 ALA A N 1
ATOM 3062 C CA . ALA A 1 377 ? 8.084 62.132 41.302 1.00 48.41 376 ALA A CA 1
ATOM 3063 C C . ALA A 1 377 ? 9.334 62.010 42.175 1.00 47.92 376 ALA A C 1
ATOM 3064 O O . ALA A 1 377 ? 9.444 62.690 43.207 1.00 47.80 376 ALA A O 1
ATOM 3066 N N . ILE A 1 378 ? 10.272 61.147 41.768 1.00 46.60 377 ILE A N 1
ATOM 3067 C CA . ILE A 1 378 ? 11.572 61.031 42.466 1.00 46.82 377 ILE A CA 1
ATOM 3068 C C . ILE A 1 378 ? 12.351 62.359 42.362 1.00 49.70 377 ILE A C 1
ATOM 3069 O O . ILE A 1 378 ? 12.812 62.895 43.376 1.00 48.91 377 ILE A O 1
ATOM 3074 N N . LEU A 1 379 ? 12.458 62.891 41.139 1.00 49.78 378 LEU A N 1
ATOM 3075 C CA . LEU A 1 379 ? 13.203 64.137 40.881 1.00 51.90 378 LEU A CA 1
ATOM 3076 C C . LEU A 1 379 ? 12.602 65.340 41.626 1.00 54.27 378 LEU A C 1
ATOM 3077 O O . LEU A 1 379 ? 13.344 66.139 42.205 1.00 55.33 378 LEU A O 1
ATOM 3082 N N . LYS A 1 380 ? 11.273 65.448 41.637 1.00 56.14 379 LYS A N 1
ATOM 3083 C CA . LYS A 1 380 ? 10.582 66.509 42.384 1.00 58.04 379 LYS A CA 1
ATOM 3084 C C . LYS A 1 380 ? 10.820 66.431 43.892 1.00 59.16 379 LYS A C 1
ATOM 3085 O O . LYS A 1 380 ? 11.032 67.459 44.535 1.00 59.20 379 LYS A O 1
ATOM 3091 N N . ALA A 1 381 ? 10.776 65.222 44.454 1.00 58.92 380 ALA A N 1
ATOM 3092 C CA . ALA A 1 381 ? 11.089 65.022 45.877 1.00 59.84 380 ALA A CA 1
ATOM 3093 C C . ALA A 1 381 ? 12.520 65.463 46.192 1.00 61.30 380 ALA A C 1
ATOM 3094 O O . ALA A 1 381 ? 12.774 66.030 47.260 1.00 59.28 380 ALA A O 1
ATOM 3096 N N . ILE A 1 382 ? 13.448 65.193 45.268 1.00 62.45 381 ILE A N 1
ATOM 3097 C CA . ILE A 1 382 ? 14.836 65.657 45.419 1.00 65.48 381 ILE A CA 1
ATOM 3098 C C . ILE A 1 382 ? 14.900 67.185 45.267 1.00 67.78 381 ILE A C 1
ATOM 3099 O O . ILE A 1 382 ? 15.497 67.864 46.100 1.00 68.06 381 ILE A O 1
ATOM 3104 N N . ALA A 1 383 ? 14.278 67.715 44.214 1.00 69.16 382 ALA A N 1
ATOM 3105 C CA . ALA A 1 383 ? 14.228 69.162 43.990 1.00 71.88 382 ALA A CA 1
ATOM 3106 C C . ALA A 1 383 ? 13.778 69.895 45.256 1.00 75.85 382 ALA A C 1
ATOM 3107 O O . ALA A 1 383 ? 14.374 70.894 45.653 1.00 76.81 382 ALA A O 1
ATOM 3109 N N . GLU A 1 384 ? 12.739 69.370 45.899 1.00 78.46 383 GLU A N 1
ATOM 3110 C CA . GLU A 1 384 ? 12.147 70.008 47.076 1.00 81.56 383 GLU A CA 1
ATOM 3111 C C . GLU A 1 384 ? 13.012 69.857 48.333 1.00 83.05 383 GLU A C 1
ATOM 3112 O O . GLU A 1 384 ? 13.490 70.852 48.884 1.00 83.69 383 GLU A O 1
ATOM 3118 N N . LYS A 1 385 ? 13.231 68.614 48.759 1.00 83.50 384 LYS A N 1
ATOM 3119 C CA . LYS A 1 385 ? 13.904 68.321 50.035 1.00 84.94 384 LYS A CA 1
ATOM 3120 C C . LYS A 1 385 ? 15.433 68.487 50.013 1.00 85.71 384 LYS A C 1
ATOM 3121 O O . LYS A 1 385 ? 16.044 68.689 51.063 1.00 86.20 384 LYS A O 1
ATOM 3127 N N . TYR A 1 386 ? 16.043 68.392 48.831 1.00 86.00 385 TYR A N 1
ATOM 3128 C CA . TYR A 1 386 ? 17.505 68.464 48.687 1.00 87.24 385 TYR A CA 1
ATOM 3129 C C . TYR A 1 386 ? 17.889 69.222 47.405 1.00 87.01 385 TYR A C 1
ATOM 3130 O O . TYR A 1 386 ? 18.530 68.647 46.516 1.00 86.28 385 TYR A O 1
ATOM 3139 N N . PRO A 1 387 ? 17.513 70.515 47.306 1.00 87.91 386 PRO A N 1
ATOM 3140 C CA . PRO A 1 387 ? 17.731 71.272 46.060 1.00 87.94 386 PRO A CA 1
ATOM 3141 C C . PRO A 1 387 ? 19.198 71.360 45.594 1.00 88.58 386 PRO A C 1
ATOM 3142 O O . PRO A 1 387 ? 19.440 71.526 44.394 1.00 88.22 386 PRO A O 1
ATOM 3146 N N . GLU A 1 388 ? 20.151 71.250 46.526 1.00 89.54 387 GLU A N 1
ATOM 3147 C CA . GLU A 1 388 ? 21.590 71.339 46.217 1.00 89.66 387 GLU A CA 1
ATOM 3148 C C . GLU A 1 388 ? 22.026 70.355 45.120 1.00 88.35 387 GLU A C 1
ATOM 3149 O O . GLU A 1 388 ? 22.711 70.748 44.169 1.00 89.32 387 GLU A O 1
ATOM 3151 N N . VAL A 1 389 ? 21.610 69.090 45.250 1.00 86.15 388 VAL A N 1
ATOM 3152 C CA . VAL A 1 389 ? 22.014 68.018 44.320 1.00 82.81 388 VAL A CA 1
ATOM 3153 C C . VAL A 1 389 ? 21.332 68.075 42.942 1.00 79.81 388 VAL A C 1
ATOM 3154 O O . VAL A 1 389 ? 21.778 67.386 42.025 1.00 78.64 388 VAL A O 1
ATOM 3156 N N . VAL A 1 390 ? 20.275 68.884 42.797 1.00 77.43 389 VAL A N 1
ATOM 3157 C CA . VAL A 1 390 ? 19.495 68.953 41.548 1.00 74.91 389 VAL A CA 1
ATOM 3158 C C . VAL A 1 390 ? 19.336 70.372 40.971 1.00 74.00 389 VAL A C 1
ATOM 3159 O O . VAL A 1 390 ? 18.321 70.663 40.327 1.00 72.72 389 VAL A O 1
ATOM 3161 N N . LYS A 1 391 ? 20.330 71.241 41.177 1.00 73.38 390 LYS A N 1
ATOM 3162 C CA A LYS A 1 391 ? 20.273 72.611 40.652 0.50 73.73 390 LYS A CA 1
ATOM 3163 C CA B LYS A 1 391 ? 20.271 72.608 40.653 0.50 73.61 390 LYS A CA 1
ATOM 3164 C C . LYS A 1 391 ? 20.309 72.617 39.122 1.00 72.64 390 LYS A C 1
ATOM 3165 O O . LYS A 1 391 ? 19.647 73.450 38.481 1.00 72.19 390 LYS A O 1
ATOM 3176 N N . GLU A 1 392 ? 21.074 71.683 38.543 1.00 71.07 391 GLU A N 1
ATOM 3177 C CA . GLU A 1 392 ? 21.180 71.528 37.076 1.00 69.77 391 GLU A CA 1
ATOM 3178 C C . GLU A 1 392 ? 19.835 71.236 36.379 1.00 67.76 391 GLU A C 1
ATOM 3179 O O . GLU A 1 392 ? 19.656 71.589 35.218 1.00 66.42 391 GLU A O 1
ATOM 3181 N N A LEU A 1 393 ? 18.912 70.592 37.095 0.50 67.61 392 LEU A N 1
ATOM 3182 N N B LEU A 1 393 ? 18.909 70.604 37.099 0.50 67.57 392 LEU A N 1
ATOM 3183 C CA A LEU A 1 393 ? 17.581 70.265 36.568 0.50 67.38 392 LEU A CA 1
ATOM 3184 C CA B LEU A 1 393 ? 17.583 70.274 36.572 0.50 67.32 392 LEU A CA 1
ATOM 3185 C C A LEU A 1 393 ? 16.534 71.339 36.867 0.50 68.53 392 LEU A C 1
ATOM 3186 C C B LEU A 1 393 ? 16.533 71.336 36.883 0.50 68.52 392 LEU A C 1
ATOM 3187 O O A LEU A 1 393 ? 15.337 71.077 36.724 0.50 66.98 392 LEU A O 1
ATOM 3188 O O B LEU A 1 393 ? 15.335 71.065 36.762 0.50 67.02 392 LEU A O 1
ATOM 3197 N N . GLU A 1 394 ? 16.980 72.532 37.273 1.00 70.38 393 GLU A N 1
ATOM 3198 C CA . GLU A 1 394 ? 16.080 73.628 37.702 1.00 72.48 393 GLU A CA 1
ATOM 3199 C C . GLU A 1 394 ? 14.850 73.828 36.805 1.00 72.97 393 GLU A C 1
ATOM 3200 O O . GLU A 1 394 ? 13.716 73.685 37.267 1.00 74.39 393 GLU A O 1
ATOM 3202 N N . ASP A 1 395 ? 15.081 74.112 35.524 1.00 72.52 394 ASP A N 1
ATOM 3203 C CA . ASP A 1 395 ? 13.991 74.352 34.559 1.00 72.81 394 ASP A CA 1
ATOM 3204 C C . ASP A 1 395 ? 13.226 73.091 34.161 1.00 71.30 394 ASP A C 1
ATOM 3205 O O . ASP A 1 395 ? 12.144 73.183 33.584 1.00 70.73 394 ASP A O 1
ATOM 3210 N N . LEU A 1 396 ? 13.804 71.929 34.460 1.00 70.32 395 LEU A N 1
ATOM 3211 C CA . LEU A 1 396 ? 13.371 70.645 33.921 1.00 68.52 395 LEU A CA 1
ATOM 3212 C C . LEU A 1 396 ? 12.525 69.787 34.893 1.00 70.65 395 LEU A C 1
ATOM 3213 O O . LEU A 1 396 ? 12.012 68.748 34.496 1.00 70.13 395 LEU A O 1
ATOM 3218 N N . ILE A 1 397 ? 12.406 70.206 36.159 1.00 74.44 396 ILE A N 1
ATOM 3219 C CA . ILE A 1 397 ? 11.405 69.652 37.109 1.00 76.43 396 ILE A CA 1
ATOM 3220 C C . ILE A 1 397 ? 10.666 70.780 37.842 1.00 79.63 396 ILE A C 1
ATOM 3221 O O . ILE A 1 397 ? 11.252 71.810 38.200 1.00 80.71 396 ILE A O 1
#

Solvent-accessible surface area: 16793 Å² total

InterPro domains:
  IPR011777 Geranylgeranyl reductase family [TIGR02032] (4-309)
  IPR023590 Digeranylgeranylglycerophospholipid reductase [MF_01287] (2-396)
  IPR036188 FAD/NAD(P)-binding domain superfamily [G3DSA:3.50.50.60] (4-349)
  IPR036188 FAD/NAD(P)-binding domain superfamily [SSF51905] (3-346)
  IPR050407 Geranylgeranyl Reductase [PTHR42685] (1-338)
  IPR054715 Digeranylgeranylglycerophospholipid reductase, catalytic domain [PF22578] (178-264)
  IPR054984 Digeranylgeranylglycerophospholipid reductase family [NF041160] (1-396)

GO terms:
  GO:0005886 plasma membrane (C, EXP)